Protein AF-A0A5K1HQ71-F1 (afdb_monomer)

Organism: NCBI:txid210225

Solvent-accessible surface area (backbone atoms only — not comparable to full-atom values): 35751 Å² total; per-residue (Å²): 122,100,58,91,79,86,56,68,66,62,54,52,51,50,52,44,49,50,52,47,52,33,50,52,52,46,34,60,76,53,72,75,50,62,59,74,78,68,32,59,34,42,26,52,49,37,64,47,60,80,56,49,57,61,41,48,53,57,49,48,40,74,82,41,70,84,64,47,74,68,56,47,50,54,48,38,59,70,25,31,46,48,18,38,58,47,40,71,75,74,46,62,52,63,91,51,18,33,58,41,9,48,51,20,29,56,66,70,37,73,84,44,53,74,39,28,33,35,42,36,46,70,50,92,87,78,52,66,50,54,50,77,46,67,34,84,65,66,66,51,86,79,45,95,71,74,55,70,67,58,63,62,71,68,58,82,88,77,54,74,68,58,50,50,52,52,49,50,52,46,60,73,37,58,100,62,66,60,44,74,43,93,66,69,65,90,82,48,60,67,71,36,74,41,67,41,28,24,39,94,82,71,49,75,43,66,43,71,39,67,74,74,78,91,73,98,69,92,74,92,78,68,82,72,74,73,67,81,73,70,90,80,74,81,87,87,74,81,86,64,57,78,91,72,45,55,74,66,58,47,52,53,52,49,26,61,72,65,73,47,92,65,67,63,66,34,71,70,59,68,29,57,55,61,72,55,41,48,76,72,46,84,90,62,88,68,84,87,86,69,52,76,45,66,23,85,42,38,42,46,71,82,41,81,34,34,45,48,31,27,51,83,64,81,62,50,60,57,37,35,31,51,38,24,58,69,35,67,92,50,48,35,46,54,49,51,48,63,51,38,42,34,11,29,24,36,34,44,67,42,40,73,71,58,55,47,54,50,61,75,40,41,69,61,49,40,54,57,52,29,66,79,36,49,77,42,39,75,71,73,29,26,58,76,47,76,49,79,43,83,69,58,75,99,80,61,83,88,42,41,31,33,35,42,36,36,33,27,31,43,56,44,29,54,37,62,71,62,31,26,55,47,13,45,51,53,44,52,57,45,41,74,71,71,44,50,67,65,64,50,38,56,47,64,74,27,75,67,15,30,28,36,20,32,40,74,42,54,27,81,74,49,47,51,98,90,43,54,11,59,61,49,46,53,36,34,42,51,56,49,49,49,17,60,77,31,55,76,44,8,53,56,51,38,50,42,19,42,60,33,29,40,12,32,25,56,33,42,45,41,64,43,65,49,32,50,56,18,36,60,52,59,22,33,75,84,70,60,62,35,44,54,56,50,68,51,78,47,77,55,97,94,40,52,23,41,35,42,35,28,56,42,36,51,72,49,42,72,45,59,78,54,36,77,70,22,62,38,21,49,50,34,37,50,58,44,67,59,54,54,35,51,53,46,38,26,51,36,44,36,38,14,43,35,23,32,51,38,51,39,55,36,50,57,73,72,42,65,60,75,67,52,49,65,57,52,43,50,54,45,38,57,74,70,62,55,54,79,92,46,46,68,59,52,51,52,52,28,61,74,64,77,47,74,129

pLDDT: mean 85.75, std 15.1, range [25.75, 98.75]

Structure (mmCIF, N/CA/C/O backbone):
data_AF-A0A5K1HQ71-F1
#
_entry.id   AF-A0A5K1HQ71-F1
#
loop_
_atom_site.group_PDB
_atom_site.id
_atom_site.type_symbol
_atom_site.label_atom_id
_atom_site.label_alt_id
_atom_site.label_comp_id
_atom_site.label_asym_id
_atom_site.label_entity_id
_atom_site.label_seq_id
_atom_site.pdbx_PDB_ins_code
_atom_site.Cartn_x
_atom_site.Cartn_y
_atom_site.Cartn_z
_atom_site.occupancy
_atom_site.B_iso_or_equiv
_atom_site.auth_seq_id
_atom_site.auth_comp_id
_atom_site.auth_asym_id
_atom_site.auth_atom_id
_atom_site.pdbx_PDB_model_num
ATOM 1 N N . SER A 1 1 ? -4.813 -19.867 -44.854 1.00 43.06 1 SER A N 1
ATOM 2 C CA . SER A 1 1 ? -4.884 -18.398 -44.948 1.00 43.06 1 SER A CA 1
ATOM 3 C C . SER A 1 1 ? -4.269 -17.827 -43.685 1.00 43.06 1 SER A C 1
ATOM 5 O O . SER A 1 1 ? -4.671 -18.267 -42.617 1.00 43.06 1 SER A O 1
ATOM 7 N N . GLU A 1 2 ? -3.313 -16.898 -43.782 1.00 31.23 2 GLU A N 1
ATOM 8 C CA . GLU A 1 2 ? -2.805 -16.127 -42.626 1.00 31.23 2 GLU A CA 1
ATOM 9 C C . GLU A 1 2 ? -3.819 -15.077 -42.130 1.00 31.23 2 GLU A C 1
ATOM 11 O O . GLU A 1 2 ? -3.642 -14.471 -41.077 1.00 31.23 2 GLU A O 1
ATOM 16 N N . TYR A 1 3 ? -4.919 -14.896 -42.867 1.00 43.00 3 TYR A N 1
ATOM 17 C CA . TYR A 1 3 ? -6.040 -14.045 -42.492 1.00 43.00 3 TYR A CA 1
ATOM 18 C C . TYR A 1 3 ? -7.209 -14.887 -41.968 1.00 43.00 3 TYR A C 1
ATOM 20 O O . TYR A 1 3 ? -7.505 -15.936 -42.560 1.00 43.00 3 TYR A O 1
ATOM 28 N N . PRO A 1 4 ? -7.895 -14.442 -40.899 1.00 53.19 4 PRO A N 1
ATOM 29 C CA . PRO A 1 4 ? -9.056 -15.141 -40.366 1.00 53.19 4 PRO A CA 1
ATOM 30 C C . PRO A 1 4 ? -10.132 -15.269 -41.448 1.00 53.19 4 PRO A C 1
ATOM 32 O O . PRO A 1 4 ? -10.553 -14.282 -42.049 1.00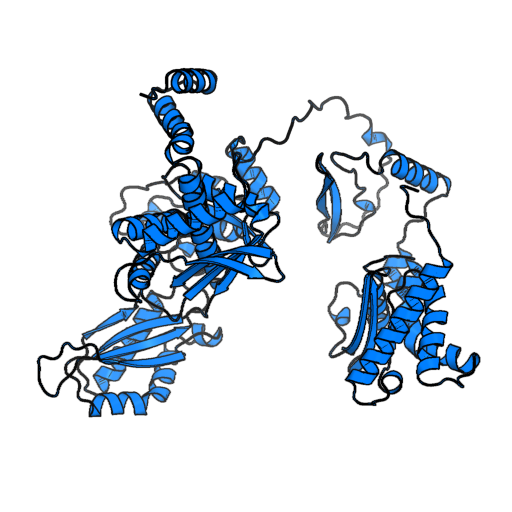 53.19 4 PRO A O 1
ATOM 35 N N . VAL A 1 5 ? -10.569 -16.502 -41.703 1.00 58.28 5 VAL A N 1
ATOM 36 C CA . VAL A 1 5 ? -11.670 -16.791 -42.627 1.00 58.28 5 VAL A CA 1
ATOM 37 C C . VAL A 1 5 ? -12.978 -16.649 -41.853 1.00 58.28 5 VAL A C 1
ATOM 39 O O . VAL A 1 5 ? -13.151 -17.267 -40.804 1.00 58.28 5 VAL A O 1
ATOM 42 N N . VAL A 1 6 ? -13.892 -15.812 -42.345 1.00 65.19 6 VAL A N 1
ATOM 43 C CA . VAL A 1 6 ? -15.193 -15.584 -41.705 1.00 65.19 6 VAL A CA 1
ATOM 44 C C . VAL A 1 6 ? -16.189 -16.623 -42.205 1.00 65.19 6 VAL A C 1
ATOM 46 O O . VAL A 1 6 ? -16.704 -16.511 -43.314 1.00 65.19 6 VAL A O 1
ATOM 49 N N . ASP A 1 7 ? -16.505 -17.601 -41.360 1.00 79.56 7 ASP A N 1
ATOM 50 C CA . ASP A 1 7 ? -17.689 -18.443 -41.532 1.00 79.56 7 ASP A CA 1
ATOM 51 C C . ASP A 1 7 ? -18.832 -17.884 -40.676 1.00 79.56 7 ASP A C 1
ATOM 53 O O . ASP A 1 7 ? -18.955 -18.151 -39.473 1.00 79.56 7 ASP A O 1
ATOM 57 N N . GLY A 1 8 ? -19.664 -17.053 -41.306 1.00 79.69 8 GLY A N 1
ATOM 58 C CA . GLY A 1 8 ? -20.782 -16.397 -40.635 1.00 79.69 8 GLY A CA 1
ATOM 59 C C . GLY A 1 8 ? -21.833 -17.379 -40.114 1.00 79.69 8 GLY A C 1
ATOM 60 O O . GLY A 1 8 ? -22.421 -17.124 -39.063 1.00 79.69 8 GLY A O 1
ATOM 61 N N . LYS A 1 9 ? -22.060 -18.507 -40.802 1.00 83.69 9 LYS A N 1
ATOM 62 C CA . LYS A 1 9 ? -23.067 -19.495 -40.390 1.00 83.69 9 LYS A CA 1
ATOM 63 C C . LYS A 1 9 ? -22.599 -20.245 -39.151 1.00 83.69 9 LYS A C 1
ATOM 65 O O . LYS A 1 9 ? -23.302 -20.225 -38.143 1.00 83.69 9 LYS A O 1
ATOM 70 N N . ASN A 1 10 ? -21.383 -20.785 -39.193 1.00 84.56 10 ASN A N 1
ATOM 71 C CA . ASN A 1 10 ? -20.774 -21.447 -38.042 1.00 84.56 10 ASN A CA 1
ATOM 72 C C . ASN A 1 10 ? -20.713 -20.513 -36.818 1.00 84.56 10 ASN A C 1
ATOM 74 O O . ASN A 1 10 ? -21.051 -20.907 -35.705 1.00 84.56 10 ASN A O 1
ATOM 78 N N . SER A 1 11 ? -20.380 -19.234 -37.023 1.00 83.81 11 SER A N 1
ATOM 79 C CA . SER A 1 11 ? -20.340 -18.247 -35.933 1.00 83.81 11 SER A CA 1
ATOM 80 C C . SER A 1 11 ? -21.703 -18.031 -35.261 1.00 83.81 11 SER A C 1
ATOM 82 O O . SER A 1 11 ? -21.771 -17.894 -34.037 1.00 83.81 11 SER A O 1
ATOM 84 N N . MET A 1 12 ? -22.791 -18.004 -36.040 1.00 85.56 12 MET A N 1
ATOM 85 C CA . MET A 1 12 ? -24.152 -17.888 -35.499 1.00 85.56 12 MET A CA 1
ATOM 86 C C . MET A 1 12 ? -24.569 -19.149 -34.738 1.00 85.56 12 MET A C 1
ATOM 88 O O . MET A 1 12 ? -25.163 -19.046 -33.662 1.00 85.56 12 MET A O 1
ATOM 92 N N . ASP A 1 13 ? -24.240 -20.326 -35.268 1.00 88.56 13 ASP A N 1
ATOM 93 C CA . ASP A 1 13 ? -24.579 -21.605 -34.642 1.00 88.56 13 ASP A CA 1
ATOM 94 C C . ASP A 1 13 ? -23.846 -21.772 -33.299 1.00 88.56 13 ASP A C 1
ATOM 96 O O . ASP A 1 13 ? -24.468 -22.127 -32.294 1.00 88.56 13 ASP A O 1
ATOM 100 N N . LEU A 1 14 ? -22.558 -21.412 -33.234 1.00 89.69 14 LEU A N 1
ATOM 101 C CA . LEU A 1 14 ? -21.773 -21.408 -31.993 1.00 89.69 14 LEU A CA 1
ATOM 102 C C . LEU A 1 14 ? -22.361 -20.476 -30.930 1.00 89.69 14 LEU A C 1
ATOM 104 O O . LEU A 1 14 ? -22.483 -20.876 -29.773 1.00 89.69 14 LEU A O 1
ATOM 108 N N . TYR A 1 15 ? -22.772 -19.264 -31.313 1.00 92.19 15 TYR A N 1
ATOM 109 C CA . TYR A 1 15 ? -23.420 -18.325 -30.395 1.00 92.19 15 TYR A CA 1
ATOM 110 C C . TYR A 1 15 ? -24.695 -18.924 -29.785 1.00 92.19 15 TYR A C 1
ATOM 112 O O . TYR A 1 15 ? -24.886 -18.895 -28.566 1.00 92.19 15 TYR A O 1
ATOM 120 N N . ILE A 1 16 ? -25.571 -19.480 -30.628 1.00 92.38 16 ILE A N 1
ATOM 121 C CA . ILE A 1 16 ? -26.854 -20.044 -30.190 1.00 92.38 16 ILE A CA 1
ATOM 122 C C . ILE A 1 16 ? -26.625 -21.264 -29.294 1.00 92.38 16 ILE A C 1
ATOM 124 O O . ILE A 1 16 ? -27.300 -21.408 -28.273 1.00 92.38 16 ILE A O 1
ATOM 128 N N . ASN A 1 17 ? -25.673 -22.127 -29.645 1.00 91.75 17 ASN A N 1
ATOM 129 C CA . ASN A 1 17 ? -25.348 -23.312 -28.857 1.00 91.75 17 ASN A CA 1
ATOM 130 C C . ASN A 1 17 ? -24.748 -22.939 -27.501 1.00 91.75 17 ASN A C 1
ATOM 132 O O . ASN A 1 17 ? -25.225 -23.424 -26.478 1.00 91.75 17 ASN A O 1
ATOM 136 N N . ALA A 1 18 ? -23.785 -22.016 -27.466 1.00 93.44 18 ALA A N 1
ATOM 137 C CA . ALA A 1 18 ? -23.196 -21.539 -26.217 1.00 93.44 18 ALA A CA 1
ATOM 138 C C . ALA A 1 18 ? -24.256 -20.936 -25.283 1.00 93.44 18 ALA A C 1
ATOM 140 O O . ALA A 1 18 ? -24.290 -21.240 -24.093 1.00 93.44 18 ALA A O 1
ATOM 141 N N . MET A 1 19 ? -25.177 -20.144 -25.834 1.00 94.56 19 MET A N 1
ATOM 142 C CA . MET A 1 19 ? -26.305 -19.593 -25.087 1.00 94.56 19 MET A CA 1
ATOM 143 C C . MET A 1 19 ? -27.182 -20.692 -24.469 1.00 94.56 19 MET A C 1
ATOM 145 O O . MET A 1 19 ? -27.480 -20.626 -23.273 1.00 94.56 19 MET A O 1
ATOM 149 N N . LYS A 1 20 ? -27.554 -21.719 -25.246 1.00 93.50 20 LYS A N 1
ATOM 150 C CA . LYS A 1 20 ? -28.362 -22.848 -24.753 1.00 93.50 20 LYS A CA 1
ATOM 151 C C . LYS A 1 20 ? -27.658 -23.599 -23.629 1.00 93.50 20 LYS A C 1
ATOM 153 O O . LYS A 1 20 ? -28.294 -23.902 -22.623 1.00 93.50 20 LYS A O 1
ATOM 158 N N . GLU A 1 21 ? -26.369 -23.886 -23.780 1.00 93.81 21 GLU A N 1
ATOM 159 C CA . GLU A 1 21 ? -25.605 -24.616 -22.764 1.00 93.81 21 GLU A CA 1
ATOM 160 C C . GLU A 1 21 ? -25.446 -23.798 -21.477 1.00 93.81 21 GLU A C 1
ATOM 162 O O . GLU A 1 21 ? -25.671 -24.322 -20.385 1.00 93.81 21 GLU A O 1
ATOM 167 N N . CYS A 1 22 ? -25.185 -22.489 -21.577 1.00 94.88 22 CYS A N 1
ATOM 168 C CA . CYS A 1 22 ? -25.186 -21.614 -20.405 1.00 94.88 22 CYS A CA 1
ATOM 169 C C . CYS A 1 22 ? -26.554 -21.585 -19.706 1.00 94.88 22 CYS A C 1
ATOM 171 O O . CYS A 1 22 ? -26.614 -21.614 -18.476 1.00 94.88 22 CYS A O 1
ATOM 173 N N . TYR A 1 23 ? -27.646 -21.553 -20.474 1.00 94.19 23 TYR A N 1
ATOM 174 C CA . TYR A 1 23 ? -29.003 -21.562 -19.931 1.00 94.19 23 TYR A CA 1
ATOM 175 C C . TYR A 1 23 ? -29.327 -22.871 -19.196 1.00 94.19 23 TYR A C 1
ATOM 177 O O . TYR A 1 23 ? -29.804 -22.846 -18.059 1.00 94.19 23 TYR A O 1
ATOM 185 N N . LYS A 1 24 ? -28.998 -24.022 -19.798 1.00 91.94 24 LYS A N 1
ATOM 186 C CA . LYS A 1 24 ? -29.157 -25.345 -19.170 1.00 91.94 24 LYS A CA 1
ATOM 187 C C . LYS A 1 24 ? -28.346 -25.461 -17.880 1.00 91.94 24 LYS A C 1
ATOM 189 O O . LYS A 1 24 ? -28.880 -25.910 -16.868 1.00 91.94 24 LYS A O 1
ATOM 194 N N . LEU A 1 25 ? -27.089 -25.012 -17.893 1.00 93.31 25 LEU A N 1
ATOM 195 C CA . LEU A 1 25 ? -26.224 -25.018 -16.713 1.00 93.31 25 LEU A CA 1
ATOM 196 C C . LEU A 1 25 ? -26.788 -24.136 -15.591 1.00 93.31 25 LEU A C 1
ATOM 198 O O . LEU A 1 25 ? -26.775 -24.529 -14.424 1.00 93.31 25 LEU A O 1
ATOM 202 N N . LEU A 1 26 ? -27.309 -22.953 -15.923 1.00 93.38 26 LEU A N 1
ATOM 203 C CA . LEU A 1 26 ? -27.953 -22.078 -14.945 1.00 93.38 26 LEU A CA 1
ATOM 204 C C . LEU A 1 26 ? -29.201 -22.737 -14.339 1.00 93.38 26 LEU A C 1
ATOM 206 O O . LEU A 1 26 ? -29.379 -22.707 -13.122 1.00 93.38 26 LEU A O 1
ATOM 210 N N . LYS A 1 27 ? -30.028 -23.389 -15.163 1.00 89.94 27 LYS A N 1
ATOM 211 C CA . LYS A 1 27 ? -31.209 -24.141 -14.713 1.00 89.94 27 LYS A CA 1
ATOM 212 C C . LYS A 1 27 ? -30.837 -25.302 -13.786 1.00 89.94 27 LYS A C 1
ATOM 214 O O . LYS A 1 27 ? -31.485 -25.487 -12.756 1.00 89.94 27 LYS A O 1
ATOM 219 N N . GLN A 1 28 ? -29.770 -26.037 -14.107 1.00 90.38 28 GLN A N 1
ATOM 220 C CA . GLN A 1 28 ? -29.228 -27.091 -13.245 1.00 90.38 28 GLN A CA 1
ATOM 221 C C . GLN A 1 28 ? -28.814 -26.525 -11.879 1.00 90.38 28 GLN A C 1
ATOM 223 O O . GLN A 1 28 ? -29.218 -27.054 -10.845 1.00 90.38 28 GLN A O 1
ATOM 228 N N . LYS A 1 29 ? -28.071 -25.411 -11.866 1.00 91.19 29 LYS A N 1
ATOM 229 C CA . LYS A 1 29 ? -27.655 -24.725 -10.629 1.00 91.19 29 LYS A CA 1
ATOM 230 C C . LYS A 1 29 ? -28.834 -24.198 -9.806 1.00 91.19 29 LYS A C 1
ATOM 232 O O . LYS A 1 29 ? -28.724 -24.086 -8.592 1.00 91.19 29 LYS A O 1
ATOM 237 N N . ALA A 1 30 ? -29.955 -23.889 -10.451 1.00 86.69 30 ALA A N 1
ATOM 238 C CA . ALA A 1 30 ? -31.157 -23.376 -9.803 1.00 86.69 30 ALA A CA 1
ATOM 239 C C . ALA A 1 30 ? -32.073 -24.459 -9.200 1.00 86.69 30 ALA A C 1
ATOM 241 O O . ALA A 1 30 ? -33.145 -24.123 -8.690 1.00 86.69 30 ALA A O 1
ATOM 242 N N . GLY A 1 31 ? -31.689 -25.741 -9.261 1.00 83.00 31 GLY A N 1
ATOM 243 C CA . GLY A 1 31 ? -32.418 -26.830 -8.602 1.00 83.00 31 GLY A CA 1
ATOM 244 C C . GLY A 1 31 ? -33.824 -27.074 -9.160 1.00 83.00 31 GLY A C 1
ATOM 245 O O . GLY A 1 31 ? -34.735 -27.384 -8.401 1.00 83.00 31 GLY A O 1
ATOM 246 N N . GLY A 1 32 ? -34.028 -26.886 -10.469 1.00 66.12 32 GLY A N 1
ATOM 247 C CA . GLY A 1 32 ? -35.311 -27.160 -11.135 1.00 66.12 32 GLY A CA 1
ATOM 248 C C . GLY A 1 32 ? -36.308 -25.996 -11.155 1.00 66.12 32 GLY A C 1
ATOM 249 O O . GLY A 1 32 ? -37.386 -26.136 -11.729 1.00 66.12 32 GLY A O 1
ATOM 250 N N . LYS A 1 33 ? -35.957 -24.828 -10.598 1.00 77.12 33 LYS A N 1
ATOM 251 C CA . LYS A 1 33 ? -36.763 -23.606 -10.751 1.00 77.12 33 LYS A CA 1
ATOM 252 C C . LYS A 1 33 ? -36.860 -23.207 -12.225 1.00 77.12 33 LYS A C 1
ATOM 254 O O . LYS A 1 33 ? -35.867 -23.242 -12.954 1.00 77.12 33 LYS A O 1
ATOM 259 N N . ASN A 1 34 ? -38.048 -22.777 -12.652 1.00 80.50 34 ASN A N 1
ATOM 260 C CA . ASN A 1 34 ? -38.255 -22.246 -13.994 1.00 80.50 34 ASN A CA 1
ATOM 261 C C . ASN A 1 34 ? -37.618 -20.850 -14.100 1.00 80.50 34 ASN A C 1
ATOM 263 O O . ASN A 1 34 ? -38.220 -19.837 -13.741 1.00 80.50 34 ASN A O 1
ATOM 267 N N . ILE A 1 35 ? -36.360 -20.812 -14.550 1.00 87.44 35 ILE A N 1
ATOM 268 C CA . ILE A 1 35 ? -35.587 -19.573 -14.706 1.00 87.44 35 ILE A CA 1
ATOM 269 C C . ILE A 1 35 ? -36.247 -18.647 -15.732 1.00 87.44 35 ILE A C 1
ATOM 271 O O . ILE A 1 35 ? -36.222 -17.432 -15.553 1.00 87.44 35 ILE A O 1
ATOM 275 N N . PHE A 1 36 ? -36.841 -19.185 -16.803 1.00 89.38 36 PHE A N 1
ATOM 276 C CA . PHE A 1 36 ? -37.515 -18.363 -17.811 1.00 89.38 36 PHE A CA 1
ATOM 277 C C . PHE A 1 36 ? -38.721 -17.613 -17.232 1.00 89.38 36 PHE A C 1
ATOM 279 O O . PHE A 1 36 ? -38.914 -16.432 -17.524 1.00 89.38 36 PHE A O 1
ATOM 286 N N . GLU A 1 37 ? -39.520 -18.277 -16.396 1.00 87.75 37 GLU A N 1
ATOM 287 C CA . GLU A 1 37 ? -40.701 -17.680 -15.759 1.00 87.75 37 GLU A CA 1
ATOM 288 C C . GLU A 1 37 ? -40.343 -16.677 -14.668 1.00 87.75 37 GLU A C 1
ATOM 290 O O . GLU A 1 37 ? -40.987 -15.634 -14.576 1.00 87.75 37 GLU A O 1
ATOM 295 N N . SER A 1 38 ? -39.288 -16.941 -13.892 1.00 88.62 38 SER A N 1
ATOM 296 C CA . SER A 1 38 ? -38.816 -16.021 -12.849 1.00 88.62 38 SER A CA 1
ATOM 297 C C . SER A 1 38 ? -38.046 -14.809 -13.383 1.00 88.62 38 SER A C 1
ATOM 299 O O . SER A 1 38 ? -37.695 -13.925 -12.604 1.00 88.62 38 SER A O 1
ATOM 301 N N . THR A 1 39 ? -37.765 -14.765 -14.688 1.00 93.81 39 THR A N 1
ATOM 302 C CA . THR A 1 39 ? -37.026 -13.688 -15.354 1.00 93.81 39 THR A CA 1
ATOM 303 C C . THR A 1 39 ? -38.000 -12.713 -15.996 1.00 93.81 39 THR A C 1
ATOM 305 O O . THR A 1 39 ? -38.773 -13.103 -16.867 1.00 93.81 39 THR A O 1
ATOM 308 N N . ASP A 1 40 ? -37.932 -11.431 -15.651 1.00 96.00 40 ASP A N 1
ATOM 309 C CA . ASP A 1 40 ? -38.739 -10.379 -16.272 1.00 96.00 40 ASP A CA 1
ATOM 310 C C . ASP A 1 40 ? -38.174 -9.981 -17.642 1.00 96.00 40 ASP A C 1
ATOM 312 O O . ASP A 1 40 ? -38.922 -9.974 -18.624 1.00 96.00 40 ASP A O 1
ATOM 316 N N . TYR A 1 41 ? -36.857 -9.749 -17.717 1.00 97.44 41 TYR A N 1
ATOM 317 C CA . TYR A 1 41 ? -36.162 -9.227 -18.901 1.00 97.44 41 TYR A CA 1
ATOM 318 C C . TYR A 1 41 ? -34.887 -10.004 -19.247 1.00 97.44 41 TYR A C 1
ATOM 320 O O . TYR A 1 41 ? -34.260 -10.613 -18.381 1.00 97.44 41 TYR A O 1
ATOM 328 N N . LEU A 1 42 ? -34.473 -9.967 -20.515 1.00 96.94 42 LEU A N 1
ATOM 329 C CA . LEU A 1 42 ? -33.244 -10.601 -20.991 1.00 96.94 42 LEU A CA 1
ATOM 330 C C . LEU A 1 42 ? -32.365 -9.597 -21.747 1.00 96.94 42 LEU A C 1
ATOM 332 O O . LEU A 1 42 ? -32.812 -8.947 -22.698 1.00 96.94 42 LEU A O 1
ATOM 336 N N . CYS A 1 43 ? -31.089 -9.535 -21.373 1.00 96.62 43 CYS A N 1
ATOM 337 C CA . CYS A 1 43 ? -30.053 -8.815 -22.105 1.00 96.62 43 CYS A CA 1
ATOM 338 C C . CYS A 1 43 ? -29.072 -9.817 -22.711 1.00 96.62 43 CYS A C 1
ATOM 340 O O . CYS A 1 43 ? -28.411 -10.582 -22.002 1.00 96.62 43 CYS A O 1
ATOM 342 N N . PHE A 1 44 ? -28.947 -9.775 -24.033 1.00 94.81 44 PHE A N 1
ATOM 343 C CA . PHE A 1 44 ? -28.019 -10.609 -24.780 1.00 94.81 44 PHE A CA 1
ATOM 344 C C . PHE A 1 44 ? -26.801 -9.795 -25.212 1.00 94.81 44 PHE A C 1
ATOM 346 O O . PHE A 1 44 ? -26.923 -8.647 -25.641 1.00 94.81 44 PHE A O 1
ATOM 353 N N . HIS A 1 45 ? -25.622 -10.413 -25.195 1.00 93.06 45 HIS A N 1
ATOM 354 C CA . HIS A 1 45 ? -24.500 -9.939 -25.996 1.00 93.06 45 HIS A CA 1
ATOM 355 C C . HIS A 1 45 ? -24.953 -9.845 -27.458 1.00 93.06 45 HIS A C 1
ATOM 357 O O . HIS A 1 45 ? -25.371 -10.850 -28.032 1.00 93.06 45 HIS A O 1
ATOM 363 N N . THR A 1 46 ? -24.893 -8.653 -28.050 1.00 90.06 46 THR A N 1
ATOM 364 C CA . THR A 1 46 ? -25.560 -8.339 -29.321 1.00 90.06 46 THR A CA 1
ATOM 365 C C . THR A 1 46 ? -24.555 -7.876 -30.375 1.00 90.06 46 THR A C 1
ATOM 367 O O . THR A 1 46 ? -24.313 -6.675 -30.497 1.00 90.06 46 THR A O 1
ATOM 370 N N . PRO A 1 47 ? -23.989 -8.803 -31.177 1.00 79.44 47 PRO A N 1
ATOM 371 C CA . PRO A 1 47 ? -23.152 -8.454 -32.324 1.00 79.44 47 PRO A CA 1
ATOM 372 C C . PRO A 1 47 ? -23.956 -7.685 -33.376 1.00 79.44 47 PRO A C 1
ATOM 374 O O . PRO A 1 47 ? -23.506 -6.693 -33.928 1.00 79.44 47 PRO A O 1
ATOM 377 N N . PHE A 1 48 ? -25.192 -8.113 -33.629 1.00 81.81 48 PHE A N 1
ATOM 378 C CA . PHE A 1 48 ? -26.181 -7.351 -34.381 1.00 81.81 48 PHE A CA 1
ATOM 379 C C . PHE A 1 48 ? -27.581 -7.771 -33.936 1.00 81.81 48 PHE A C 1
ATOM 381 O O . PHE A 1 48 ? -27.861 -8.953 -33.731 1.00 81.81 48 PHE A O 1
ATOM 388 N N . TYR A 1 49 ? -28.476 -6.796 -33.782 1.00 80.19 49 TYR A N 1
ATOM 389 C CA . TYR A 1 49 ? -29.749 -7.002 -33.084 1.00 80.19 49 TYR A CA 1
ATOM 390 C C . TYR A 1 49 ? -30.665 -8.040 -33.752 1.00 80.19 49 TYR A C 1
ATOM 392 O O . TYR A 1 49 ? -31.410 -8.729 -33.063 1.00 80.19 49 TYR A O 1
ATOM 400 N N . LYS A 1 50 ? -30.590 -8.206 -35.083 1.00 83.44 50 LYS A N 1
ATOM 401 C CA . LYS A 1 50 ? -31.444 -9.158 -35.818 1.00 83.44 50 LYS A CA 1
ATOM 402 C C . LYS A 1 50 ? -31.184 -10.623 -35.443 1.00 83.44 50 LYS A C 1
ATOM 404 O O . LYS A 1 50 ? -32.094 -11.437 -35.552 1.00 83.44 50 LYS A O 1
ATOM 409 N N . MET A 1 51 ? -29.978 -10.973 -34.990 1.00 87.12 51 MET A N 1
ATOM 410 C CA . MET A 1 51 ? -29.668 -12.345 -34.562 1.00 87.12 51 MET A CA 1
ATOM 411 C C . MET A 1 51 ? -30.347 -12.710 -33.239 1.00 87.12 51 MET A C 1
ATOM 413 O O . MET A 1 51 ? -30.653 -13.878 -33.009 1.00 87.12 51 MET A O 1
ATOM 417 N N . ILE A 1 52 ? -30.601 -11.719 -32.379 1.00 92.31 52 ILE A N 1
ATOM 418 C CA . ILE A 1 52 ? -31.099 -11.952 -31.021 1.00 92.31 52 ILE A CA 1
ATOM 419 C C . ILE A 1 52 ? -32.485 -12.588 -31.030 1.00 92.31 52 ILE A C 1
ATOM 421 O O . ILE A 1 52 ? -32.760 -13.411 -30.166 1.00 92.31 52 ILE A O 1
ATOM 425 N N . GLN A 1 53 ? -33.311 -12.313 -32.044 1.00 89.69 53 GLN A N 1
ATOM 426 C CA . GLN A 1 53 ? -34.582 -13.018 -32.223 1.00 89.69 53 GLN A CA 1
ATOM 427 C C . GLN A 1 53 ? -34.367 -14.536 -32.319 1.00 89.69 53 GLN A C 1
ATOM 429 O O . GLN A 1 53 ? -34.953 -15.286 -31.551 1.00 89.69 53 GLN A O 1
ATOM 434 N N . LYS A 1 54 ? -33.448 -14.997 -33.180 1.00 89.31 54 LYS A N 1
ATOM 435 C CA . LYS A 1 54 ? -33.161 -16.434 -33.347 1.00 89.31 54 LYS A CA 1
ATOM 436 C C . LYS A 1 54 ? -32.592 -17.072 -32.079 1.00 89.31 54 LYS A C 1
ATOM 438 O O . LYS A 1 54 ? -32.897 -18.228 -31.778 1.00 89.31 54 LYS A O 1
ATOM 443 N N . ALA A 1 55 ? -31.754 -16.335 -31.350 1.00 92.44 55 ALA A N 1
ATOM 444 C CA . ALA A 1 55 ? -31.217 -16.785 -30.071 1.00 92.44 55 ALA A CA 1
ATOM 445 C C . ALA A 1 55 ? -32.321 -16.893 -29.011 1.00 92.44 55 ALA A C 1
ATOM 447 O O . ALA A 1 55 ? -32.407 -17.902 -28.318 1.00 92.44 55 ALA A O 1
ATOM 448 N N . PHE A 1 56 ? -33.207 -15.904 -28.934 1.00 94.31 56 PHE A N 1
ATOM 449 C CA . PHE A 1 56 ? -34.345 -15.924 -28.027 1.00 94.31 56 PHE A CA 1
ATOM 450 C C . PHE A 1 56 ? -35.317 -17.059 -28.354 1.00 94.31 56 PHE A C 1
ATOM 452 O O . PHE A 1 56 ? -35.632 -17.845 -27.468 1.00 94.31 56 PHE A O 1
ATOM 459 N N . ASP A 1 57 ? -35.708 -17.224 -29.618 1.00 91.00 57 ASP A N 1
ATOM 460 C CA . ASP A 1 57 ? -36.580 -18.323 -30.057 1.00 91.00 57 ASP A CA 1
ATOM 461 C C . ASP A 1 57 ? -35.973 -19.686 -29.691 1.00 91.00 57 ASP A C 1
ATOM 463 O O . ASP A 1 57 ? -36.662 -20.610 -29.257 1.00 91.00 57 ASP A O 1
ATOM 467 N N . SER A 1 58 ? -34.650 -19.801 -29.829 1.00 91.44 58 SER A N 1
ATOM 468 C CA . SER A 1 58 ? -33.888 -20.985 -29.443 1.00 91.44 58 SER A CA 1
ATOM 469 C C . SER A 1 58 ? -33.850 -21.223 -27.933 1.00 91.44 58 SER A C 1
ATOM 471 O O . SER A 1 58 ? -33.875 -22.383 -27.531 1.00 91.44 58 SER A O 1
ATOM 473 N N . LEU A 1 59 ? -33.779 -20.166 -27.116 1.00 92.94 59 LEU A N 1
ATOM 474 C CA . LEU A 1 59 ? -33.826 -20.230 -25.651 1.00 92.94 59 LEU A CA 1
ATOM 475 C C . LEU A 1 59 ? -35.222 -20.642 -25.184 1.00 92.94 59 LEU A C 1
ATOM 477 O O . LEU A 1 59 ? -35.353 -21.568 -24.391 1.00 92.94 59 LEU A O 1
ATOM 481 N N . VAL A 1 60 ? -36.268 -20.002 -25.715 1.00 91.12 60 VAL A N 1
ATOM 482 C CA . VAL A 1 60 ? -37.669 -20.281 -25.364 1.00 91.12 60 VAL A CA 1
ATOM 483 C C . VAL A 1 60 ? -38.006 -21.747 -25.607 1.00 91.12 60 VAL A C 1
ATOM 485 O O . VAL A 1 60 ? -38.616 -22.381 -24.752 1.00 91.12 60 VAL A O 1
ATOM 488 N N . LYS A 1 61 ? -37.541 -22.323 -26.720 1.00 88.94 61 LYS A N 1
ATOM 489 C CA . LYS A 1 61 ? -37.754 -23.742 -27.038 1.00 88.94 61 LYS A CA 1
ATOM 490 C C . LYS A 1 61 ? -37.094 -24.717 -26.057 1.00 88.94 61 LYS A C 1
ATOM 492 O O . LYS A 1 61 ? -37.505 -25.872 -26.032 1.00 88.94 61 LYS A O 1
ATOM 497 N N . VAL A 1 62 ? -36.109 -24.287 -25.259 1.00 87.81 62 VAL A N 1
ATOM 498 C CA . VAL A 1 62 ? -35.509 -25.135 -24.210 1.00 87.81 62 VAL A CA 1
ATOM 499 C C . VAL A 1 62 ? -36.515 -25.425 -23.093 1.00 87.81 62 VAL A C 1
ATOM 501 O O . VAL A 1 62 ? -36.554 -26.547 -22.597 1.00 87.81 62 VAL A O 1
ATOM 504 N N . ASP A 1 63 ? -37.346 -24.445 -22.727 1.00 85.00 63 ASP A N 1
ATOM 505 C CA . ASP A 1 63 ? -38.331 -24.576 -21.643 1.00 85.00 63 ASP A CA 1
ATOM 506 C C . ASP A 1 63 ? -39.768 -24.776 -22.146 1.00 85.00 63 ASP A C 1
ATOM 508 O O . ASP A 1 63 ? -40.580 -25.405 -21.471 1.00 85.00 63 ASP A O 1
ATOM 512 N N . LYS A 1 64 ? -40.093 -24.254 -23.331 1.00 86.81 64 LYS A N 1
ATOM 513 C CA . LYS A 1 64 ? -41.427 -24.284 -23.942 1.00 86.81 64 LYS A CA 1
ATOM 514 C C . LYS A 1 64 ? -41.326 -24.725 -25.413 1.00 86.81 64 LYS A C 1
ATOM 516 O O . LYS A 1 64 ? -41.476 -23.893 -26.314 1.00 86.81 64 LYS A O 1
ATOM 521 N N . PRO A 1 65 ? -41.067 -26.020 -25.691 1.00 86.56 65 PRO A N 1
ATOM 522 C CA . PRO A 1 65 ? -40.811 -26.529 -27.045 1.00 86.56 65 PRO A CA 1
ATOM 523 C C . PRO A 1 65 ? -41.987 -26.331 -28.015 1.00 86.56 65 PRO A C 1
ATOM 525 O O . PRO A 1 65 ? -41.759 -26.172 -29.211 1.00 86.56 65 PRO A O 1
ATOM 528 N N . ASN A 1 66 ? -43.220 -26.267 -27.498 1.00 89.25 66 ASN A N 1
ATOM 529 C CA . ASN A 1 66 ? -44.446 -26.082 -28.284 1.00 89.25 66 ASN A CA 1
ATOM 530 C C . ASN A 1 66 ? -44.831 -24.607 -28.506 1.00 89.25 66 ASN A C 1
ATOM 532 O O . ASN A 1 66 ? -45.912 -24.343 -29.024 1.00 89.25 66 ASN A O 1
ATOM 536 N N . THR A 1 67 ? -43.985 -23.645 -28.110 1.00 88.50 67 THR A N 1
ATOM 537 C CA . THR A 1 67 ? -44.276 -22.214 -28.310 1.00 88.50 67 THR A CA 1
ATOM 538 C C . THR A 1 67 ? -44.404 -21.902 -29.798 1.00 88.50 67 THR A C 1
ATOM 540 O O . THR A 1 67 ? -43.483 -22.162 -30.581 1.00 88.50 67 THR A O 1
ATOM 543 N N . THR A 1 68 ? -45.529 -21.312 -30.189 1.00 89.75 68 THR A N 1
ATOM 544 C CA . THR A 1 68 ? -45.772 -20.876 -31.568 1.00 89.75 68 THR A CA 1
ATOM 545 C C . THR A 1 68 ? -44.902 -19.669 -31.936 1.00 89.75 68 THR A C 1
ATOM 547 O O . THR A 1 68 ? -44.413 -18.931 -31.079 1.00 89.75 68 THR A O 1
ATOM 550 N N . ALA A 1 69 ? -44.726 -19.412 -33.236 1.00 79.81 69 ALA A N 1
ATOM 551 C CA . ALA A 1 69 ? -43.975 -18.241 -33.699 1.00 79.81 69 ALA A CA 1
ATOM 552 C C . ALA A 1 69 ? -44.597 -16.910 -33.225 1.00 79.81 69 ALA A C 1
ATOM 554 O O . ALA A 1 69 ? -43.870 -15.975 -32.895 1.00 79.81 69 ALA A O 1
ATOM 555 N N . GLN A 1 70 ? -45.932 -16.834 -33.152 1.00 83.75 70 GLN A N 1
ATOM 556 C CA . GLN A 1 70 ? -46.646 -15.650 -32.663 1.00 83.75 70 GLN A CA 1
ATOM 557 C C . GLN A 1 70 ? -46.415 -15.419 -31.163 1.00 83.75 70 GLN A C 1
ATOM 559 O O . GLN A 1 70 ? -46.127 -14.295 -30.749 1.00 83.75 70 GLN A O 1
ATOM 564 N N . GLU A 1 71 ? -46.470 -16.474 -30.347 1.00 87.69 71 GLU A N 1
ATOM 565 C CA . GLU A 1 71 ? -46.188 -16.384 -28.909 1.00 87.69 71 GLU A CA 1
ATOM 566 C C . GLU A 1 71 ? -44.728 -16.006 -28.635 1.00 87.69 71 GLU A C 1
ATOM 568 O O . GLU A 1 71 ? -44.461 -15.144 -27.796 1.00 87.69 71 GLU A O 1
ATOM 573 N N . ALA A 1 72 ? -43.778 -16.595 -29.369 1.00 88.00 72 ALA A N 1
ATOM 574 C CA . ALA A 1 72 ? -42.360 -16.259 -29.254 1.00 88.00 72 ALA A CA 1
ATOM 575 C C . ALA A 1 72 ? -42.094 -14.787 -29.617 1.00 88.00 72 ALA A C 1
ATOM 577 O O . ALA A 1 72 ? -41.375 -14.098 -28.893 1.00 88.00 72 ALA A O 1
ATOM 578 N N . ALA A 1 73 ? -42.730 -14.272 -30.674 1.00 85.50 73 ALA A N 1
ATOM 579 C CA . ALA A 1 73 ? -42.641 -12.861 -31.049 1.00 85.50 73 ALA A CA 1
ATOM 580 C C . ALA A 1 73 ? -43.222 -11.934 -29.965 1.00 85.50 73 ALA A C 1
ATOM 582 O O . ALA A 1 73 ? -42.599 -10.932 -29.612 1.00 85.50 73 ALA A O 1
ATOM 583 N N . SER A 1 74 ? -44.373 -12.286 -29.381 1.00 91.38 74 SER A N 1
ATOM 584 C CA . SER A 1 74 ? -44.976 -11.528 -28.274 1.00 91.38 74 SER A CA 1
ATOM 585 C C . SER A 1 74 ? -44.067 -11.500 -27.036 1.00 91.38 74 SER A C 1
ATOM 587 O O . SER A 1 74 ? -43.803 -10.440 -26.461 1.00 91.38 74 SER A O 1
ATOM 589 N N . LEU A 1 75 ? -43.504 -12.653 -26.661 1.00 93.06 75 LEU A N 1
ATOM 590 C CA . LEU A 1 75 ? -42.553 -12.758 -25.555 1.00 93.06 75 LEU A CA 1
ATOM 591 C C . LEU A 1 75 ? -41.262 -11.979 -25.825 1.00 93.06 75 LEU A C 1
ATOM 593 O O . LEU A 1 75 ? -40.725 -11.370 -24.901 1.00 93.06 75 LEU A O 1
ATOM 597 N N . PHE A 1 76 ? -40.782 -11.963 -27.068 1.00 93.94 76 PHE A N 1
ATOM 598 C CA . PHE A 1 76 ? -39.605 -11.193 -27.457 1.00 93.94 76 PHE A CA 1
ATOM 599 C C . PHE A 1 76 ? -39.837 -9.692 -27.278 1.00 93.94 76 PHE A C 1
ATOM 601 O O . PHE A 1 76 ? -39.021 -9.018 -26.645 1.00 93.94 76 PHE A O 1
ATOM 608 N N . LEU A 1 77 ? -40.973 -9.181 -27.770 1.00 92.50 77 LEU A N 1
ATOM 609 C CA . LEU A 1 77 ? -41.365 -7.779 -27.602 1.00 92.50 77 LEU A CA 1
ATOM 610 C C . LEU A 1 77 ? -41.452 -7.383 -26.126 1.00 92.50 77 LEU A C 1
ATOM 612 O O . LEU A 1 77 ? -41.040 -6.291 -25.754 1.00 92.50 77 LEU A O 1
ATOM 616 N N . LYS A 1 78 ? -41.936 -8.286 -25.271 1.00 93.94 78 LYS A N 1
ATOM 617 C CA . LYS A 1 78 ? -42.077 -8.016 -23.838 1.00 93.94 78 LYS A CA 1
ATOM 618 C C . LYS A 1 78 ? -40.758 -8.105 -23.065 1.00 93.94 78 LYS A C 1
ATOM 620 O O . LYS A 1 78 ? -40.500 -7.271 -22.204 1.00 93.94 78 LYS A O 1
ATOM 625 N N . LYS A 1 79 ? -39.956 -9.144 -23.312 1.00 95.56 79 LYS A N 1
ATOM 626 C CA . LYS A 1 79 ? -38.820 -9.510 -22.447 1.00 95.56 79 LYS A CA 1
ATOM 627 C C . LYS A 1 79 ? -37.457 -9.074 -22.981 1.00 95.56 79 LYS A C 1
ATOM 629 O O . LYS A 1 79 ? -36.527 -8.945 -22.191 1.00 95.56 79 LYS A O 1
ATOM 634 N N . VAL A 1 80 ? -37.314 -8.888 -24.292 1.00 96.50 80 VAL A N 1
ATOM 635 C CA . VAL A 1 80 ? -36.012 -8.642 -24.940 1.00 96.50 80 VAL A CA 1
ATOM 636 C C . VAL A 1 80 ? -35.962 -7.286 -25.621 1.00 96.50 80 VAL A C 1
ATOM 638 O O . VAL A 1 80 ? -34.962 -6.592 -25.504 1.00 96.50 80 VAL A O 1
ATOM 641 N N . GLU A 1 81 ? -37.024 -6.884 -26.318 1.00 95.25 81 GLU A N 1
ATOM 642 C CA . GLU A 1 81 ? -37.042 -5.636 -27.091 1.00 95.25 81 GLU A CA 1
ATOM 643 C C . GLU A 1 81 ? -36.557 -4.406 -26.302 1.00 95.25 81 GLU A C 1
ATOM 645 O O . GLU A 1 81 ? -35.693 -3.707 -26.848 1.00 95.25 81 GLU A O 1
ATOM 650 N N . PRO A 1 82 ? -36.955 -4.194 -25.025 1.00 95.25 82 PRO A N 1
ATOM 651 C CA . PRO A 1 82 ? -36.504 -3.033 -24.258 1.00 95.25 82 PRO A CA 1
ATOM 652 C C . PRO A 1 82 ? -34.981 -2.966 -24.084 1.00 95.25 82 PRO A C 1
ATOM 654 O O . PRO A 1 82 ? -34.411 -1.878 -24.000 1.00 95.25 82 PRO A O 1
ATOM 657 N N . SER A 1 83 ? -34.296 -4.116 -24.076 1.00 95.19 83 SER A N 1
ATOM 658 C CA . SER A 1 83 ? -32.836 -4.179 -23.970 1.00 95.19 83 SER A CA 1
ATOM 659 C C . SER A 1 83 ? -32.127 -3.912 -25.301 1.00 95.19 83 SER A C 1
ATOM 661 O O . SER A 1 83 ? -30.920 -3.726 -25.323 1.00 95.19 83 SER A O 1
ATOM 663 N N . LEU A 1 84 ? -32.829 -3.820 -26.432 1.00 94.19 84 LEU A N 1
ATOM 664 C CA . LEU A 1 84 ? -32.201 -3.655 -27.750 1.00 94.19 84 LEU A CA 1
ATOM 665 C C . LEU A 1 84 ? -32.172 -2.209 -28.258 1.00 94.19 84 LEU A C 1
ATOM 667 O O . LEU A 1 84 ? -31.651 -1.963 -29.349 1.00 94.19 84 LEU A O 1
ATOM 671 N N . PHE A 1 85 ? -32.713 -1.253 -27.500 1.00 92.06 85 PHE A N 1
ATOM 672 C CA . PHE A 1 85 ? -32.884 0.135 -27.936 1.00 92.06 85 PHE A CA 1
ATOM 673 C C . PHE A 1 85 ? -31.592 0.788 -28.465 1.00 92.06 85 PHE A C 1
ATOM 675 O O . PHE A 1 85 ? -31.565 1.283 -29.595 1.00 92.06 85 PHE A O 1
ATOM 682 N N . VAL A 1 86 ? -30.505 0.747 -27.690 1.00 90.31 86 VAL A N 1
ATOM 683 C CA . VAL A 1 86 ? -29.201 1.317 -28.075 1.00 90.31 86 VAL A CA 1
ATOM 684 C C . VAL A 1 86 ? -28.564 0.499 -29.202 1.00 90.31 86 VAL A C 1
ATOM 686 O O . VAL A 1 86 ? -28.104 1.058 -30.201 1.00 90.31 86 VAL A O 1
ATOM 689 N N . SER A 1 87 ? -28.578 -0.832 -29.095 1.00 88.88 87 SER A N 1
ATOM 690 C CA . SER A 1 87 ? -27.937 -1.730 -30.067 1.00 88.88 87 SER A CA 1
ATOM 691 C C . SER A 1 87 ? -28.556 -1.653 -31.467 1.00 88.88 87 SER A C 1
ATOM 693 O O . SER A 1 87 ? -27.834 -1.772 -32.458 1.00 88.88 87 SER A O 1
ATOM 695 N N . LYS A 1 88 ? -29.866 -1.389 -31.580 1.00 89.75 88 LYS A N 1
ATOM 696 C CA . LYS A 1 88 ? -30.543 -1.134 -32.866 1.00 89.75 88 LYS A CA 1
ATOM 697 C C . LYS A 1 88 ? -30.034 0.129 -33.569 1.00 89.75 88 LYS A C 1
ATOM 699 O O . LYS A 1 88 ? -30.120 0.208 -34.791 1.00 89.75 88 LYS A O 1
ATOM 704 N N . ARG A 1 89 ? -29.527 1.111 -32.814 1.00 87.75 89 ARG A N 1
ATOM 705 C CA . ARG A 1 89 ? -29.157 2.446 -33.313 1.00 87.75 89 ARG A CA 1
ATOM 706 C C . ARG A 1 89 ? -27.649 2.663 -33.482 1.00 87.75 89 ARG A C 1
ATOM 708 O O . ARG A 1 89 ? -27.289 3.549 -34.254 1.00 87.75 89 ARG A O 1
ATOM 715 N N . ILE A 1 90 ? -26.795 1.905 -32.782 1.00 82.56 90 ILE A N 1
ATOM 716 C CA . ILE A 1 90 ? -25.319 1.998 -32.881 1.00 82.56 90 ILE A CA 1
ATOM 717 C C . ILE A 1 90 ? -24.725 0.942 -33.826 1.00 82.56 90 ILE A C 1
ATOM 719 O O . ILE A 1 90 ? -23.735 1.214 -34.499 1.00 82.56 90 ILE A O 1
ATOM 723 N N . GLY A 1 91 ? -25.317 -0.254 -33.897 1.00 76.31 91 GLY A N 1
ATOM 724 C CA . GLY A 1 91 ? -24.697 -1.403 -34.563 1.00 76.31 91 GLY A CA 1
ATOM 725 C C . GLY A 1 91 ? -23.779 -2.201 -33.625 1.00 76.31 91 GLY A C 1
ATOM 726 O O . GLY A 1 91 ? -23.983 -2.214 -32.411 1.00 76.31 91 GLY A O 1
ATOM 727 N N . ASN A 1 92 ? -22.798 -2.918 -34.185 1.00 75.94 92 ASN A N 1
ATOM 728 C CA . ASN A 1 92 ? -21.946 -3.837 -33.422 1.00 75.94 92 ASN A CA 1
ATOM 729 C C . ASN A 1 92 ? -20.897 -3.093 -32.579 1.00 75.94 92 ASN A C 1
ATOM 731 O O . ASN A 1 92 ? -20.023 -2.429 -33.132 1.00 75.94 92 ASN A O 1
ATOM 735 N N . ILE A 1 93 ? -20.931 -3.274 -31.256 1.00 77.25 93 ILE A N 1
ATOM 736 C CA . ILE A 1 93 ? -19.938 -2.719 -30.315 1.00 77.25 93 ILE A CA 1
ATOM 737 C C . ILE A 1 93 ? -19.134 -3.799 -29.569 1.00 77.25 93 ILE A C 1
ATOM 739 O O . ILE A 1 93 ? -18.508 -3.517 -28.545 1.00 77.25 93 ILE A O 1
ATOM 743 N N . TYR A 1 94 ? -19.146 -5.036 -30.077 1.00 78.81 94 TYR A N 1
ATOM 744 C CA . TYR A 1 94 ? -18.388 -6.180 -29.560 1.00 78.81 94 TYR A CA 1
ATOM 745 C C . TYR A 1 94 ? -18.516 -6.325 -28.031 1.00 78.81 94 TYR A C 1
ATOM 747 O O . TYR A 1 94 ? -19.620 -6.526 -27.517 1.00 78.81 94 TYR A O 1
ATOM 755 N N . THR A 1 95 ? -17.407 -6.193 -27.294 1.00 76.75 95 THR A N 1
ATOM 756 C CA . THR A 1 95 ? -17.304 -6.373 -25.837 1.00 76.75 95 THR A CA 1
ATOM 757 C C . THR A 1 95 ? -18.302 -5.523 -25.045 1.00 76.75 95 THR A C 1
ATOM 759 O O . THR A 1 95 ? -18.789 -5.965 -24.009 1.00 76.75 95 THR A O 1
ATOM 762 N N . GLY A 1 96 ? -18.664 -4.332 -25.535 1.00 86.25 96 GLY A N 1
ATOM 763 C CA . GLY A 1 96 ? -19.601 -3.435 -24.849 1.00 86.25 96 GLY A CA 1
ATOM 764 C C . GLY A 1 96 ? -21.085 -3.791 -25.016 1.00 86.25 96 GLY A C 1
ATOM 765 O O . GLY A 1 96 ? -21.933 -3.163 -24.384 1.00 86.25 96 GLY A O 1
ATOM 766 N N . SER A 1 97 ? -21.431 -4.768 -25.864 1.00 89.69 97 SER A N 1
ATOM 767 C CA . SER A 1 97 ? -22.814 -4.961 -26.331 1.00 89.69 97 SER A CA 1
ATOM 768 C C . SER A 1 97 ? -23.796 -5.381 -25.235 1.00 89.69 97 SER A C 1
ATOM 770 O O . SER A 1 97 ? -24.913 -4.870 -25.206 1.00 89.69 97 SER A O 1
ATOM 772 N N . LEU A 1 98 ? -23.381 -6.239 -24.296 1.00 93.00 98 LEU A N 1
ATOM 773 C CA . LEU A 1 98 ? -24.228 -6.645 -23.169 1.00 93.00 98 LEU A CA 1
ATOM 774 C C . LEU A 1 98 ? -24.557 -5.456 -22.252 1.00 93.00 98 LEU A C 1
ATOM 776 O O . LEU A 1 98 ? -25.703 -5.290 -21.839 1.00 93.00 98 LEU A O 1
ATOM 780 N N . TYR A 1 99 ? -23.570 -4.601 -21.974 1.00 91.62 99 TYR A N 1
ATOM 781 C CA . TYR A 1 99 ? -23.768 -3.414 -21.141 1.00 91.62 99 TYR A CA 1
ATOM 782 C C . TYR A 1 99 ? -24.639 -2.367 -21.833 1.00 91.62 99 TYR A C 1
ATOM 784 O O . TYR A 1 99 ? -25.499 -1.780 -21.184 1.00 91.62 99 TYR A O 1
ATOM 792 N N . ALA A 1 100 ? -24.505 -2.182 -23.149 1.00 91.06 100 ALA A N 1
ATOM 793 C CA . ALA A 1 100 ? -25.438 -1.342 -23.901 1.00 91.06 100 ALA A CA 1
ATOM 794 C C . ALA A 1 100 ? -26.873 -1.883 -23.852 1.00 91.06 100 ALA A C 1
ATOM 796 O O . ALA A 1 100 ? -27.820 -1.094 -23.797 1.00 91.06 100 ALA A O 1
ATOM 797 N N . CYS A 1 101 ? -27.044 -3.209 -23.817 1.00 93.81 101 CYS A N 1
ATOM 798 C CA . CYS A 1 101 ? -28.366 -3.800 -23.650 1.00 93.81 101 CYS A CA 1
ATOM 799 C C . CYS A 1 101 ? -28.936 -3.562 -22.246 1.00 93.81 101 CYS A C 1
ATOM 801 O O . CYS A 1 101 ? -30.111 -3.236 -22.094 1.00 93.81 101 CYS A O 1
ATOM 803 N N . LEU A 1 102 ? -28.093 -3.646 -21.216 1.00 93.19 102 LEU A N 1
ATOM 804 C CA . LEU A 1 102 ? -28.487 -3.319 -19.847 1.00 93.19 102 LEU A CA 1
ATOM 805 C C . LEU A 1 102 ? -28.857 -1.836 -19.693 1.00 93.19 102 LEU A C 1
ATOM 807 O O . LEU A 1 102 ? -29.887 -1.528 -19.105 1.00 93.19 102 LEU A O 1
ATOM 811 N N . ILE A 1 103 ? -28.071 -0.920 -20.267 1.00 91.75 103 ILE A N 1
ATOM 812 C CA . ILE A 1 103 ? -28.382 0.519 -20.277 1.00 91.75 103 ILE A CA 1
ATOM 813 C C . ILE A 1 103 ? -29.704 0.779 -21.008 1.00 91.75 103 ILE A C 1
ATOM 815 O O . ILE A 1 103 ? -30.536 1.530 -20.509 1.00 91.75 103 ILE A O 1
ATOM 819 N N . SER A 1 104 ? -29.926 0.125 -22.155 1.00 93.19 104 SER A N 1
ATOM 820 C CA . SER A 1 104 ? -31.193 0.210 -22.899 1.00 93.19 104 SER A CA 1
ATOM 821 C C . SER A 1 104 ? -32.380 -0.177 -22.024 1.00 93.19 104 SER A C 1
ATOM 823 O O . SER A 1 104 ? -33.363 0.556 -21.962 1.00 93.19 104 SER A O 1
ATOM 825 N N . LEU A 1 105 ? -32.252 -1.299 -21.314 1.00 94.06 105 LEU A N 1
ATOM 826 C CA . LEU A 1 105 ? -33.291 -1.818 -20.442 1.00 94.06 105 LEU A CA 1
ATOM 827 C C . LEU A 1 105 ? -33.585 -0.861 -19.275 1.00 94.06 105 LEU A C 1
ATOM 829 O O . LEU A 1 105 ? -34.743 -0.519 -19.051 1.00 94.06 105 LEU A O 1
ATOM 833 N N . LEU A 1 106 ? -32.547 -0.391 -18.575 1.00 91.62 106 LEU A N 1
ATOM 834 C CA . LEU A 1 106 ? -32.679 0.563 -17.466 1.00 91.62 106 LEU A CA 1
ATOM 835 C C . LEU A 1 106 ? -33.289 1.904 -17.914 1.00 91.62 106 LEU A C 1
ATOM 837 O O . LEU A 1 106 ? -33.981 2.552 -17.131 1.00 91.62 106 LEU A O 1
ATOM 841 N N . TYR A 1 107 ? -33.023 2.322 -19.157 1.00 90.25 107 TYR A N 1
ATOM 842 C CA . TYR A 1 107 ? -33.546 3.561 -19.735 1.00 90.25 107 TYR A CA 1
ATOM 843 C C . TYR A 1 107 ? -35.002 3.421 -20.190 1.00 90.25 107 TYR A C 1
ATOM 845 O O . TYR A 1 107 ? -35.812 4.314 -19.959 1.00 90.25 107 TYR A O 1
ATOM 853 N N . LYS A 1 108 ? -35.355 2.304 -20.839 1.00 91.56 108 LYS A N 1
ATOM 854 C CA . LYS A 1 108 ? -36.714 2.073 -21.354 1.00 91.56 108 LYS A CA 1
ATOM 855 C C . LYS A 1 108 ? -37.703 1.607 -20.297 1.00 91.56 108 LYS A C 1
ATOM 857 O O . LYS A 1 108 ? -38.898 1.798 -20.499 1.00 91.56 108 LYS A O 1
ATOM 862 N N . ILE A 1 109 ? -37.226 1.058 -19.181 1.00 91.44 109 ILE A N 1
ATOM 863 C CA . ILE A 1 109 ? -38.054 0.625 -18.052 1.00 91.44 109 ILE A CA 1
ATOM 864 C C . ILE A 1 109 ? -37.620 1.390 -16.786 1.00 91.44 109 ILE A C 1
ATOM 866 O O . ILE A 1 109 ? -36.824 0.874 -16.000 1.00 91.44 109 ILE A O 1
ATOM 870 N N . PRO A 1 110 ? -38.119 2.620 -16.557 1.00 81.44 110 PRO A N 1
ATOM 871 C CA . PRO A 1 110 ? -37.768 3.404 -15.371 1.00 81.44 110 PRO A CA 1
ATOM 872 C C . PRO A 1 110 ? -38.068 2.676 -14.048 1.00 81.44 110 PRO A C 1
ATOM 874 O O . PRO A 1 110 ? -37.213 2.659 -13.160 1.00 81.44 110 PRO A O 1
ATOM 877 N N . ASP A 1 111 ? -39.207 1.973 -13.972 1.00 84.69 111 ASP A N 1
ATOM 878 C CA . ASP A 1 111 ? -39.702 1.239 -12.790 1.00 84.69 111 ASP A CA 1
ATOM 879 C C . ASP A 1 111 ? -39.188 -0.212 -12.696 1.00 84.69 111 ASP A C 1
ATOM 881 O O . ASP A 1 111 ? -39.868 -1.125 -12.229 1.00 84.69 111 ASP A O 1
ATOM 885 N N . ILE A 1 112 ? -37.969 -0.465 -13.167 1.00 89.31 112 ILE A N 1
ATOM 886 C CA . ILE A 1 112 ? -37.360 -1.805 -13.205 1.00 89.31 112 ILE A CA 1
ATOM 887 C C . ILE A 1 112 ? -36.952 -2.361 -11.828 1.00 89.31 112 ILE A C 1
ATOM 889 O O . ILE A 1 112 ? -36.444 -3.478 -11.725 1.00 89.31 112 ILE A O 1
ATOM 893 N N . GLN A 1 113 ? -37.153 -1.609 -10.748 1.00 89.31 113 GLN A N 1
ATOM 894 C CA . GLN A 1 113 ? -36.756 -2.031 -9.409 1.00 89.31 113 GLN A CA 1
ATOM 895 C C . GLN A 1 113 ? -37.373 -3.389 -9.025 1.00 89.31 113 GLN A C 1
ATOM 897 O O . GLN A 1 113 ? -38.537 -3.678 -9.295 1.00 89.31 113 GLN A O 1
ATOM 902 N N . ASN A 1 114 ? -36.565 -4.232 -8.383 1.00 90.69 114 ASN A N 1
ATOM 903 C CA . ASN A 1 114 ? -36.863 -5.600 -7.960 1.00 90.69 114 ASN A CA 1
ATOM 904 C C . ASN A 1 114 ? -37.170 -6.591 -9.096 1.00 90.69 114 ASN A C 1
ATOM 906 O O . ASN A 1 114 ? -37.531 -7.735 -8.811 1.00 90.69 114 ASN A O 1
ATOM 910 N N . LYS A 1 115 ? -36.987 -6.204 -10.365 1.00 93.56 115 LYS A N 1
ATOM 911 C CA . LYS A 1 115 ? -37.150 -7.096 -11.520 1.00 93.56 115 LYS A CA 1
ATOM 912 C C . LYS A 1 115 ? -35.914 -7.955 -11.748 1.00 93.56 115 LYS A C 1
ATOM 914 O O . LYS A 1 115 ? -34.777 -7.491 -11.615 1.00 93.56 115 LYS A O 1
ATOM 919 N N . ASN A 1 116 ? -36.144 -9.203 -12.137 1.00 94.25 116 ASN A N 1
ATOM 920 C CA . ASN A 1 116 ? -35.097 -10.165 -12.449 1.00 94.25 116 ASN A CA 1
ATOM 921 C C . ASN A 1 116 ? -34.709 -10.064 -13.924 1.00 94.25 116 ASN A C 1
ATOM 923 O O . ASN A 1 116 ? -35.543 -10.194 -14.820 1.00 94.25 116 ASN A O 1
ATOM 927 N N . THR A 1 117 ? -33.422 -9.870 -14.181 1.00 95.56 117 THR A N 1
ATOM 928 C CA . THR A 1 117 ? -32.848 -9.757 -15.519 1.00 95.56 117 THR A CA 1
ATOM 929 C C . THR A 1 117 ? -31.853 -10.877 -15.762 1.00 95.56 117 THR A C 1
ATOM 931 O O . THR A 1 117 ? -30.927 -11.084 -14.977 1.00 95.56 117 THR A O 1
ATOM 934 N N . LEU A 1 118 ? -32.017 -11.587 -16.872 1.00 96.56 118 LEU A N 1
ATOM 935 C CA . LEU A 1 118 ? -31.049 -12.571 -17.333 1.00 96.56 118 LEU A CA 1
ATOM 936 C C . LEU A 1 118 ? -30.013 -11.890 -18.230 1.00 96.56 118 LEU A C 1
ATOM 938 O O . LEU A 1 118 ? -30.364 -11.197 -19.184 1.00 96.56 118 LEU A O 1
ATOM 942 N N . LEU A 1 119 ? -28.738 -12.096 -17.926 1.00 97.12 119 LEU A N 1
ATOM 943 C CA . LEU A 1 119 ? -27.607 -11.493 -18.621 1.00 97.12 119 LEU A CA 1
ATOM 944 C C . LEU A 1 119 ? -26.791 -12.592 -19.299 1.00 97.12 119 LEU A C 1
ATOM 946 O O . LEU A 1 119 ? -26.277 -13.480 -18.619 1.00 97.12 119 LEU A O 1
ATOM 950 N N . PHE A 1 120 ? -26.657 -12.525 -20.625 1.00 96.06 120 PHE A N 1
ATOM 951 C CA . PHE A 1 120 ? -25.859 -13.469 -21.411 1.00 96.06 120 PHE A CA 1
ATOM 952 C C . PHE A 1 120 ? -24.664 -12.784 -22.077 1.00 96.06 120 PHE A C 1
ATOM 954 O O . PHE A 1 120 ? -24.837 -11.876 -22.892 1.00 96.06 120 PHE A O 1
ATOM 961 N N . SER A 1 121 ? -23.455 -13.255 -21.772 1.00 93.38 121 SER A N 1
ATOM 962 C CA . SER A 1 121 ? -22.202 -12.793 -22.374 1.00 93.38 121 SER A CA 1
ATOM 963 C C . SER A 1 121 ? -21.575 -13.876 -23.252 1.00 93.38 121 SER A C 1
ATOM 965 O O . SER A 1 121 ? -21.481 -15.031 -22.834 1.00 93.38 121 SER A O 1
ATOM 967 N N . TYR A 1 122 ? -21.108 -13.487 -24.442 1.00 90.88 122 TYR A N 1
ATOM 968 C CA . TYR A 1 122 ? -20.478 -14.370 -25.425 1.00 90.88 122 TYR A CA 1
ATOM 969 C C . TYR A 1 122 ? -19.094 -13.845 -25.824 1.00 90.88 122 TYR A C 1
ATOM 971 O O . TYR A 1 122 ? -18.963 -12.706 -26.271 1.00 90.88 122 TYR A O 1
ATOM 979 N N . GLY A 1 123 ? -18.067 -14.683 -25.679 1.00 83.44 123 GLY A N 1
ATOM 980 C CA . GLY A 1 123 ? -16.670 -14.380 -25.997 1.00 83.44 123 GLY A CA 1
ATOM 981 C C . GLY A 1 123 ? -16.176 -15.071 -27.268 1.00 83.44 123 GLY A C 1
ATOM 982 O O . GLY A 1 123 ? -15.180 -15.785 -27.212 1.00 83.44 123 GLY A O 1
ATOM 983 N N . SER A 1 124 ? -16.881 -14.902 -28.392 1.00 71.81 124 SER A N 1
ATOM 984 C CA . SER A 1 124 ? -16.456 -15.326 -29.744 1.00 71.81 124 SER A CA 1
ATOM 985 C C . SER A 1 124 ? -15.866 -16.745 -29.849 1.00 71.81 124 SER A C 1
ATOM 987 O O . SER A 1 124 ? -14.906 -16.960 -30.582 1.00 71.81 124 SER A O 1
ATOM 989 N N . GLY A 1 125 ? -16.441 -17.711 -29.123 1.00 66.06 125 GLY A N 1
ATOM 990 C CA . GLY A 1 125 ? -16.052 -19.128 -29.161 1.00 66.06 125 GLY A CA 1
ATOM 991 C C . GLY A 1 125 ? -15.057 -19.583 -28.083 1.00 66.06 125 GLY A C 1
ATOM 992 O O . GLY A 1 125 ? -14.841 -20.783 -27.955 1.00 66.06 125 GLY A O 1
ATOM 993 N N . LEU A 1 126 ? -14.491 -18.671 -27.281 1.00 70.69 126 LEU A N 1
ATOM 994 C CA . LEU A 1 126 ? -13.587 -19.012 -26.170 1.00 70.69 126 LEU A CA 1
ATOM 995 C C . LEU A 1 126 ? -14.357 -19.361 -24.887 1.00 70.69 126 LEU A C 1
ATOM 997 O O . LEU A 1 126 ? -14.100 -20.375 -24.247 1.00 70.69 126 LEU A O 1
ATOM 1001 N N . CYS A 1 127 ? -15.289 -18.496 -24.487 1.00 85.00 127 CYS A N 1
ATOM 1002 C CA . CYS A 1 127 ? -16.065 -18.659 -23.262 1.00 85.00 127 CYS A CA 1
ATOM 1003 C C . CYS A 1 127 ? -17.438 -17.989 -23.377 1.00 85.00 127 CYS A C 1
ATOM 1005 O O . CYS A 1 127 ? -17.669 -17.114 -24.217 1.00 85.00 127 CYS A O 1
ATOM 1007 N N . SER A 1 128 ? -18.387 -18.424 -22.554 1.00 92.69 128 SER A N 1
ATOM 1008 C CA . SER A 1 128 ? -19.716 -17.821 -22.446 1.00 92.69 128 SER A CA 1
ATOM 1009 C C . SER A 1 128 ? -20.236 -17.973 -21.028 1.00 92.69 128 SER A C 1
ATOM 1011 O O . SER A 1 128 ? -19.975 -18.981 -20.372 1.00 92.69 128 SER A O 1
ATOM 1013 N N . THR A 1 129 ? -20.973 -16.969 -20.565 1.00 94.31 129 THR A N 1
ATOM 1014 C CA . THR A 1 129 ? -21.501 -16.929 -19.200 1.00 94.31 129 THR A CA 1
ATOM 1015 C C . THR A 1 129 ? -22.923 -16.407 -19.222 1.00 94.31 129 THR A C 1
ATOM 1017 O O . THR A 1 129 ? -23.240 -15.458 -19.941 1.00 94.31 129 THR A O 1
ATOM 1020 N N . MET A 1 130 ? -23.771 -17.006 -18.391 1.00 95.56 130 MET A N 1
ATOM 1021 C CA . MET A 1 130 ? -25.122 -16.532 -18.143 1.00 95.56 130 MET A CA 1
ATOM 1022 C C . MET A 1 130 ? -25.371 -16.431 -16.645 1.00 95.56 130 MET A C 1
ATOM 1024 O O . MET A 1 130 ? -24.999 -17.332 -15.891 1.00 95.56 130 MET A O 1
ATOM 1028 N N . LEU A 1 131 ? -25.995 -15.338 -16.222 1.00 95.25 131 LEU A N 1
ATOM 1029 C CA . LEU A 1 131 ? -26.379 -15.120 -14.833 1.00 95.25 131 LEU A CA 1
ATOM 1030 C C . LEU A 1 131 ? -27.722 -14.400 -14.753 1.00 95.25 131 LEU A C 1
ATOM 1032 O O . LEU A 1 131 ? -28.086 -13.655 -15.661 1.00 95.25 131 LEU A O 1
ATOM 1036 N N . GLN A 1 132 ? -28.450 -14.629 -13.666 1.00 93.62 132 GLN A N 1
ATOM 1037 C CA . GLN A 1 132 ? -29.657 -13.882 -13.329 1.00 93.62 132 GLN A CA 1
ATOM 1038 C C . GLN A 1 132 ? -29.300 -12.856 -12.252 1.00 93.62 132 GLN A C 1
ATOM 1040 O O . GLN A 1 132 ? -28.631 -13.191 -11.276 1.00 93.62 132 GLN A O 1
ATOM 1045 N N . ALA A 1 133 ? -29.723 -11.612 -12.442 1.00 93.44 133 ALA A N 1
ATOM 1046 C CA . ALA A 1 133 ? -29.497 -10.515 -11.510 1.00 93.44 133 ALA A CA 1
ATOM 1047 C C . ALA A 1 133 ? -30.818 -9.806 -11.202 1.00 93.44 133 ALA A C 1
ATOM 1049 O O . ALA A 1 133 ? -31.657 -9.659 -12.086 1.00 93.44 133 ALA A O 1
ATOM 1050 N N . GLN A 1 134 ? -30.988 -9.331 -9.970 1.00 92.62 134 GLN A N 1
ATOM 1051 C CA . GLN A 1 134 ? -32.119 -8.488 -9.589 1.00 92.62 134 GLN A CA 1
ATOM 1052 C C . GLN A 1 134 ? -31.682 -7.023 -9.543 1.00 92.62 134 GLN A C 1
ATOM 1054 O O . GLN A 1 134 ? -30.637 -6.699 -8.973 1.00 92.62 134 GLN A O 1
ATOM 1059 N N . VAL A 1 135 ? -32.476 -6.126 -10.127 1.00 88.81 135 VAL A N 1
ATOM 1060 C CA . VAL A 1 135 ? -32.188 -4.687 -10.072 1.00 88.81 135 VAL A CA 1
ATOM 1061 C C . VAL A 1 135 ? -32.663 -4.116 -8.735 1.00 88.81 135 VAL A C 1
ATOM 1063 O O . VAL A 1 135 ? -33.856 -3.946 -8.527 1.00 88.81 135 VAL A O 1
ATOM 1066 N N . ILE A 1 136 ? -31.742 -3.802 -7.820 1.00 88.31 136 ILE A N 1
ATOM 1067 C CA . ILE A 1 136 ? -32.080 -3.274 -6.480 1.00 88.31 136 ILE A CA 1
ATOM 1068 C C . ILE A 1 136 ? -32.550 -1.813 -6.527 1.00 88.31 136 ILE A C 1
ATOM 1070 O O . ILE A 1 136 ? -33.420 -1.405 -5.760 1.00 88.31 136 ILE A O 1
ATOM 1074 N N . SER A 1 137 ? -31.981 -1.020 -7.431 1.00 84.00 137 SER A N 1
ATOM 1075 C CA . SER A 1 137 ? -32.355 0.370 -7.696 1.00 84.00 137 SER A CA 1
ATOM 1076 C C . SER A 1 137 ? -31.909 0.756 -9.108 1.00 84.00 137 SER A C 1
ATOM 1078 O O . SER A 1 137 ? -30.964 0.164 -9.632 1.00 84.00 137 SER A O 1
ATOM 1080 N N . ASN A 1 138 ? -32.594 1.711 -9.749 1.00 82.06 138 ASN A N 1
ATOM 1081 C CA . ASN A 1 138 ? -32.241 2.165 -11.097 1.00 82.06 138 ASN A CA 1
ATOM 1082 C C . ASN A 1 138 ? -31.162 3.268 -11.023 1.00 82.06 138 ASN A C 1
ATOM 1084 O O . ASN A 1 138 ? -31.480 4.407 -10.656 1.00 82.06 138 ASN A O 1
ATOM 1088 N N . PRO A 1 139 ? -29.891 2.975 -11.370 1.00 72.25 139 PRO A N 1
ATOM 1089 C CA . PRO A 1 139 ? -28.792 3.924 -11.208 1.00 72.25 139 PRO A CA 1
ATOM 1090 C C . PRO A 1 139 ? -28.840 5.074 -12.220 1.00 72.25 139 PRO A C 1
ATOM 1092 O O . PRO A 1 139 ? -28.192 6.097 -11.995 1.00 72.25 139 PRO A O 1
ATOM 1095 N N . LEU A 1 140 ? -29.611 4.950 -13.312 1.00 73.25 140 LEU A N 1
ATOM 1096 C CA . LEU A 1 140 ? -29.696 6.001 -14.328 1.00 73.25 140 LEU A CA 1
ATOM 1097 C C . LEU A 1 140 ? -30.306 7.297 -13.784 1.00 73.25 140 LEU A C 1
ATOM 1099 O O . LEU A 1 140 ? -29.900 8.371 -14.217 1.00 73.25 140 LEU A O 1
ATOM 1103 N N . SER A 1 141 ? -31.169 7.197 -12.766 1.00 61.25 141 SER A N 1
ATOM 1104 C CA . SER A 1 141 ? -31.758 8.337 -12.043 1.00 61.25 141 SER A CA 1
ATOM 1105 C C . SER A 1 141 ? -30.730 9.302 -11.430 1.00 61.25 141 SER A C 1
ATOM 1107 O O . SER A 1 141 ? -31.051 10.460 -11.186 1.00 61.25 141 SER A O 1
ATOM 1109 N N . LYS A 1 142 ? -29.495 8.840 -11.185 1.00 58.47 142 LYS A N 1
ATOM 1110 C CA . LYS A 1 142 ? -28.386 9.619 -10.603 1.00 58.47 142 LYS A CA 1
ATOM 1111 C C . LYS A 1 142 ? -27.172 9.724 -11.536 1.00 58.47 142 LYS A C 1
ATOM 1113 O O . LYS A 1 142 ? -26.109 10.167 -11.110 1.00 58.47 142 LYS A O 1
ATOM 1118 N N . SER A 1 143 ? -27.293 9.261 -12.780 1.00 62.03 143 SER A N 1
ATOM 1119 C CA . SER A 1 143 ? -26.188 9.203 -13.745 1.00 62.03 143 SER A CA 1
ATOM 1120 C C . SER A 1 143 ? -26.186 10.412 -14.685 1.00 62.03 143 SER A C 1
ATOM 1122 O O . SER A 1 143 ? -27.196 11.085 -14.821 1.00 62.03 143 SER A O 1
ATOM 1124 N N . GLN A 1 144 ? -25.080 10.650 -15.398 1.00 58.66 144 GLN A N 1
ATOM 1125 C CA . GLN A 1 144 ? -25.028 11.623 -16.506 1.00 58.66 144 GLN A CA 1
ATOM 1126 C C . GLN A 1 144 ? -25.750 11.129 -17.781 1.00 58.66 144 GLN A C 1
ATOM 1128 O O . GLN A 1 144 ? -25.849 11.863 -18.759 1.00 58.66 144 GLN A O 1
ATOM 1133 N N . ILE A 1 145 ? -26.246 9.885 -17.795 1.00 65.62 145 ILE A N 1
ATOM 1134 C CA . ILE A 1 145 ? -26.905 9.237 -18.939 1.00 65.62 145 ILE A CA 1
ATOM 1135 C C . ILE A 1 145 ? -28.426 9.359 -18.763 1.00 65.62 145 ILE A C 1
ATOM 1137 O O . ILE A 1 145 ? -29.136 8.367 -18.603 1.00 65.62 145 ILE A O 1
ATOM 1141 N N . THR A 1 146 ? -28.929 10.592 -18.719 1.00 65.31 146 THR A N 1
ATOM 1142 C CA . THR A 1 146 ? -30.360 10.866 -18.504 1.00 65.31 146 THR A CA 1
ATOM 1143 C C . THR A 1 146 ? -31.156 10.975 -19.804 1.00 65.31 146 THR A C 1
ATOM 1145 O O . THR A 1 146 ? -32.370 10.787 -19.778 1.00 65.31 146 THR A O 1
ATOM 1148 N N . ASP A 1 147 ? -30.498 11.212 -20.947 1.00 77.19 147 ASP A N 1
ATOM 1149 C CA . ASP A 1 147 ? -31.175 11.503 -22.217 1.00 77.19 147 ASP A CA 1
ATOM 1150 C C . ASP A 1 147 ? -30.503 10.849 -23.441 1.00 77.19 147 ASP A C 1
ATOM 1152 O O . ASP A 1 147 ? -29.808 11.475 -24.246 1.00 77.19 147 ASP A O 1
ATOM 1156 N N . ILE A 1 148 ? -30.704 9.535 -23.577 1.00 83.94 148 ILE A N 1
ATOM 1157 C CA . ILE A 1 148 ? -30.127 8.735 -24.669 1.00 83.94 148 ILE A CA 1
ATOM 1158 C C . ILE A 1 148 ? -30.749 9.095 -26.030 1.00 83.94 148 ILE A C 1
ATOM 1160 O O . ILE A 1 148 ? -30.079 9.002 -27.061 1.00 83.94 148 ILE A O 1
ATOM 1164 N N . ASP A 1 149 ? -32.022 9.496 -26.068 1.00 82.62 149 ASP A N 1
ATOM 1165 C CA . ASP A 1 149 ? -32.687 9.892 -27.311 1.00 82.62 149 ASP A CA 1
ATOM 1166 C C . ASP A 1 149 ? -32.038 11.152 -27.912 1.00 82.62 149 ASP A C 1
ATOM 1168 O O . ASP A 1 149 ? -31.678 11.138 -29.095 1.00 82.62 149 ASP A O 1
ATOM 1172 N N . ASN A 1 150 ? -31.757 12.182 -27.106 1.00 80.69 150 ASN A N 1
ATOM 1173 C CA . ASN A 1 150 ? -31.040 13.364 -27.590 1.00 80.69 150 ASN A CA 1
ATOM 1174 C C . ASN A 1 150 ? -29.600 13.065 -28.025 1.00 80.69 150 ASN A C 1
ATOM 1176 O O . ASN A 1 150 ? -29.163 13.604 -29.044 1.00 80.69 150 ASN A O 1
ATOM 1180 N N . MET A 1 151 ? -28.891 12.146 -27.357 1.00 79.88 151 MET A N 1
ATOM 1181 C CA . MET A 1 151 ? -27.561 11.699 -27.812 1.00 79.88 151 MET A CA 1
ATOM 1182 C C . MET A 1 151 ? -27.586 11.097 -29.226 1.00 79.88 151 MET A C 1
ATOM 1184 O O . MET A 1 151 ? -26.629 11.230 -29.985 1.00 79.88 151 MET A O 1
ATOM 1188 N N . PHE A 1 152 ? -28.668 10.414 -29.604 1.00 84.06 152 PHE A N 1
ATOM 1189 C CA . PHE A 1 152 ? -28.806 9.870 -30.955 1.00 84.06 152 PHE A CA 1
ATOM 1190 C C . PHE A 1 152 ? -29.247 10.907 -31.984 1.00 84.06 152 PHE A C 1
ATOM 1192 O O . PHE A 1 152 ? -28.868 10.793 -33.156 1.00 84.06 152 PHE A O 1
ATOM 1199 N N . ASN A 1 153 ? -30.042 11.888 -31.565 1.00 83.62 153 ASN A N 1
ATOM 1200 C CA . ASN A 1 153 ? -30.519 12.961 -32.432 1.00 83.62 153 ASN A CA 1
ATOM 1201 C C . ASN A 1 153 ? -29.427 14.002 -32.722 1.00 83.62 153 ASN A C 1
ATOM 1203 O O . ASN A 1 153 ? -29.466 14.632 -33.774 1.00 83.62 153 ASN A O 1
ATOM 1207 N N . SER A 1 154 ? -28.414 14.128 -31.859 1.00 79.50 154 SER A N 1
ATOM 1208 C CA . SER A 1 154 ? -27.256 15.013 -32.058 1.00 79.50 154 SER A CA 1
ATOM 1209 C C . SER A 1 154 ? -26.169 14.446 -32.983 1.00 79.50 154 SER A C 1
ATOM 1211 O O . SER A 1 154 ? -25.109 15.053 -33.144 1.00 79.50 154 SER A O 1
ATOM 1213 N N . ARG A 1 155 ? -26.400 13.286 -33.614 1.00 83.12 155 ARG A N 1
ATOM 1214 C CA . ARG A 1 155 ? -25.438 12.688 -34.549 1.00 83.12 155 ARG A CA 1
ATOM 1215 C C . ARG A 1 155 ? -25.221 13.567 -35.777 1.00 83.12 155 ARG A C 1
ATOM 1217 O O . ARG A 1 155 ? -26.158 14.085 -36.376 1.00 83.12 155 ARG A O 1
ATOM 1224 N N . ILE A 1 156 ? -23.966 13.639 -36.200 1.00 81.00 156 ILE A N 1
ATOM 1225 C CA . ILE A 1 156 ? -23.544 14.408 -37.368 1.00 81.00 156 ILE A CA 1
ATOM 1226 C C . ILE A 1 156 ? -23.700 13.535 -38.615 1.00 81.00 156 ILE A C 1
ATOM 1228 O O . ILE A 1 156 ? -23.178 12.421 -38.681 1.00 81.00 156 ILE A O 1
ATOM 1232 N N . LYS A 1 157 ? -24.449 14.034 -39.602 1.00 84.38 157 LYS A N 1
ATOM 1233 C CA . LYS A 1 157 ? -24.622 13.370 -40.896 1.00 84.38 157 LYS A CA 1
ATOM 1234 C C . LYS A 1 157 ? -23.395 13.638 -41.768 1.00 84.38 157 LYS A C 1
ATOM 1236 O O . LYS A 1 157 ? -22.994 14.785 -41.912 1.00 84.38 157 LYS A O 1
ATOM 1241 N N . VAL A 1 158 ? -22.846 12.582 -42.362 1.00 81.75 158 VAL A N 1
ATOM 1242 C CA . VAL A 1 158 ? -21.654 12.627 -43.224 1.00 81.75 158 VAL A CA 1
ATOM 1243 C C . VAL A 1 158 ? -22.031 12.116 -44.616 1.00 81.75 158 VAL A C 1
ATOM 1245 O O . VAL A 1 158 ? -22.831 11.180 -44.728 1.00 81.75 158 VAL A O 1
ATOM 1248 N N . SER A 1 159 ? -21.507 12.740 -45.673 1.00 89.94 159 SER A N 1
ATOM 1249 C CA . SER A 1 159 ? -21.752 12.318 -47.063 1.00 89.94 159 SER A CA 1
ATOM 1250 C C . SER A 1 159 ? -21.015 11.010 -47.412 1.00 89.94 159 SER A C 1
ATOM 1252 O O . SER A 1 159 ? -19.998 10.693 -46.786 1.00 89.94 159 SER A O 1
ATOM 1254 N N . PRO A 1 160 ? -21.478 10.224 -48.405 1.00 91.50 160 PRO A N 1
ATOM 1255 C CA . PRO A 1 160 ? -20.761 9.029 -48.864 1.00 91.50 160 PRO A CA 1
ATOM 1256 C C . PRO A 1 160 ? -19.318 9.309 -49.309 1.00 91.50 160 PRO A C 1
ATOM 1258 O O . PRO A 1 160 ? -18.425 8.490 -49.076 1.00 91.50 160 PRO A O 1
ATOM 1261 N N . GLU A 1 161 ? -19.067 10.469 -49.913 1.00 90.12 161 GLU A N 1
ATOM 1262 C CA . GLU A 1 161 ? -17.744 10.895 -50.366 1.00 90.12 161 GLU A CA 1
ATOM 1263 C C . GLU A 1 161 ? -16.807 11.151 -49.180 1.00 90.12 161 GLU A C 1
ATOM 1265 O O . GLU A 1 161 ? -15.673 10.667 -49.168 1.00 90.12 161 GLU A O 1
ATOM 1270 N N . GLU A 1 162 ? -17.274 11.869 -48.155 1.00 80.62 162 GLU A N 1
ATOM 1271 C CA . GLU A 1 162 ? -16.522 12.078 -46.911 1.00 80.62 162 GLU A CA 1
ATOM 1272 C C . GLU A 1 162 ? -16.286 10.762 -46.170 1.00 80.62 162 GLU A C 1
ATOM 1274 O O . GLU A 1 162 ? -15.166 10.499 -45.732 1.00 80.62 162 GLU A O 1
ATOM 1279 N N . TYR A 1 163 ? -17.298 9.895 -46.091 1.00 81.69 163 TYR A N 1
ATOM 1280 C CA . TYR A 1 163 ? -17.157 8.564 -45.503 1.00 81.69 163 TYR A CA 1
ATOM 1281 C C . TYR A 1 163 ? -16.078 7.744 -46.220 1.00 81.69 163 TYR A C 1
ATOM 1283 O O . TYR A 1 163 ? -15.217 7.152 -45.571 1.00 81.69 163 TYR A O 1
ATOM 1291 N N . SER A 1 164 ? -16.071 7.758 -47.554 1.00 86.12 164 SER A N 1
ATOM 1292 C CA . SER A 1 164 ? -15.078 7.039 -48.360 1.00 86.12 164 SER A CA 1
ATOM 1293 C C . SER A 1 164 ? -13.667 7.586 -48.144 1.00 86.12 164 SER A C 1
ATOM 1295 O O . SER A 1 164 ? -12.721 6.808 -48.021 1.00 86.12 164 SER A O 1
ATOM 1297 N N . LYS A 1 165 ? -13.512 8.912 -48.016 1.00 83.06 165 LYS A N 1
ATOM 1298 C CA . LYS A 1 165 ? -12.226 9.538 -47.661 1.00 83.06 165 LYS A CA 1
ATOM 1299 C C . LYS A 1 165 ? -11.751 9.105 -46.273 1.00 83.06 165 LYS A C 1
ATOM 1301 O O . LYS A 1 165 ? -10.589 8.735 -46.127 1.00 83.06 165 LYS A O 1
ATOM 1306 N N . VAL A 1 166 ? -12.639 9.091 -45.276 1.00 78.81 166 VAL A N 1
ATOM 1307 C CA . VAL A 1 166 ? -12.319 8.633 -43.910 1.00 78.81 166 VAL A CA 1
ATOM 1308 C C . VAL A 1 166 ? -11.944 7.148 -43.897 1.00 78.81 166 VAL A C 1
ATOM 1310 O O . VAL A 1 166 ? -10.985 6.766 -43.229 1.00 78.81 166 VAL A O 1
ATOM 1313 N N . MET A 1 167 ? -12.654 6.305 -44.650 1.00 82.38 167 MET A N 1
ATOM 1314 C CA . MET A 1 167 ? -12.344 4.876 -44.758 1.00 82.38 167 MET A CA 1
ATOM 1315 C C . MET A 1 167 ? -11.008 4.627 -45.457 1.00 82.38 167 MET A C 1
ATOM 1317 O O . MET A 1 167 ? -10.205 3.852 -44.942 1.00 82.38 167 MET A O 1
ATOM 1321 N N . LYS A 1 168 ? -10.721 5.338 -46.553 1.00 82.69 168 LYS A N 1
ATOM 1322 C CA . LYS A 1 168 ? -9.424 5.272 -47.238 1.00 82.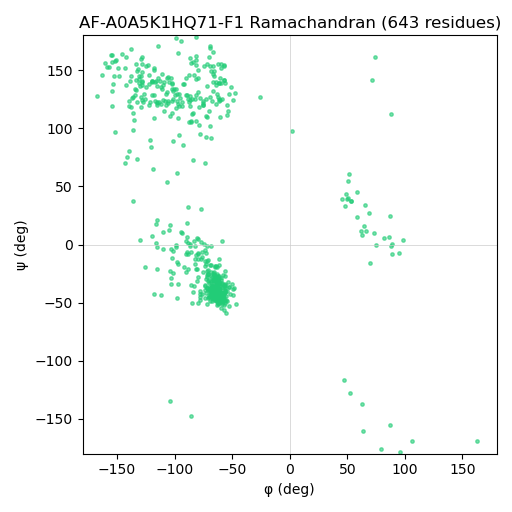69 168 LYS A CA 1
ATOM 1323 C C . LYS A 1 168 ? -8.283 5.714 -46.320 1.00 82.69 168 LYS A C 1
ATOM 1325 O O . LYS A 1 168 ? -7.292 5.006 -46.192 1.00 82.69 168 LYS A O 1
ATOM 1330 N N . TYR A 1 169 ? -8.460 6.821 -45.599 1.00 77.25 169 TYR A N 1
ATOM 1331 C CA . TYR A 1 169 ? -7.495 7.271 -44.596 1.00 77.25 169 TYR A CA 1
ATOM 1332 C C . TYR A 1 169 ? -7.272 6.224 -43.495 1.00 77.25 169 TYR A C 1
ATOM 1334 O O . TYR A 1 169 ? -6.139 5.949 -43.097 1.00 77.25 169 TYR A O 1
ATOM 1342 N N . LYS A 1 170 ? -8.346 5.585 -43.017 1.00 76.56 170 LYS A N 1
ATOM 1343 C CA . LYS A 1 170 ? -8.258 4.492 -42.045 1.00 76.56 170 LYS A CA 1
ATOM 1344 C C . LYS A 1 170 ? -7.478 3.303 -42.605 1.00 76.56 170 LYS A C 1
ATOM 1346 O O . LYS A 1 170 ? -6.654 2.762 -41.882 1.00 76.56 170 LYS A O 1
ATOM 1351 N N . GLU A 1 171 ? -7.704 2.897 -43.851 1.00 80.75 171 GLU A N 1
ATOM 1352 C CA . GLU A 1 171 ? -6.953 1.810 -44.502 1.00 80.75 171 GLU A CA 1
ATOM 1353 C C . GLU A 1 171 ? -5.471 2.153 -44.675 1.00 80.75 171 GLU A C 1
ATOM 1355 O O . GLU A 1 171 ? -4.601 1.339 -44.363 1.00 80.75 171 GLU A O 1
ATOM 1360 N N . GLU A 1 172 ? -5.170 3.375 -45.111 1.00 76.69 172 GLU A N 1
ATOM 1361 C CA . GLU A 1 172 ? -3.801 3.855 -45.305 1.00 76.69 172 GLU A CA 1
ATOM 1362 C C . GLU A 1 172 ? -3.022 3.939 -43.988 1.00 76.69 172 GLU A C 1
ATOM 1364 O O . GLU A 1 172 ? -1.814 3.698 -43.972 1.00 76.69 172 GLU A O 1
ATOM 1369 N N . THR A 1 173 ? -3.705 4.226 -42.877 1.00 70.94 173 THR A N 1
ATOM 1370 C CA . THR A 1 173 ? -3.096 4.371 -41.546 1.00 70.94 173 THR A CA 1
ATOM 1371 C C . THR A 1 173 ? -3.171 3.108 -40.680 1.00 70.94 173 THR A C 1
ATOM 1373 O O . THR A 1 173 ? -2.421 2.983 -39.701 1.00 70.94 173 THR A O 1
ATOM 1376 N N . TYR A 1 174 ? -4.027 2.140 -41.024 1.00 72.12 174 TYR A N 1
ATOM 1377 C CA . TYR A 1 174 ? -4.210 0.903 -40.266 1.00 72.12 174 TYR A CA 1
ATOM 1378 C C . TYR A 1 174 ? -2.907 0.104 -40.188 1.00 72.12 174 TYR A C 1
ATOM 1380 O O . TYR A 1 174 ? -2.286 -0.219 -41.198 1.00 72.12 174 TYR A O 1
ATOM 1388 N N . GLY A 1 175 ? -2.467 -0.205 -38.965 1.00 68.75 175 GLY A N 1
ATOM 1389 C CA . GLY A 1 175 ? -1.213 -0.930 -38.742 1.00 68.75 175 GLY A CA 1
ATOM 1390 C C . GLY A 1 175 ? 0.045 -0.156 -39.153 1.00 68.75 175 GLY A C 1
ATOM 1391 O O . GLY A 1 175 ? 1.133 -0.730 -39.144 1.00 68.75 175 GLY A O 1
ATOM 1392 N N . LYS A 1 176 ? -0.070 1.150 -39.447 1.00 70.00 176 LYS A N 1
ATOM 1393 C CA . LYS A 1 176 ? 1.060 2.023 -39.812 1.00 70.00 176 LYS A CA 1
ATOM 1394 C C . LYS A 1 176 ? 1.183 3.283 -38.951 1.00 70.00 176 LYS A C 1
ATOM 1396 O O . LYS A 1 176 ? 2.264 3.861 -38.894 1.00 70.00 176 LYS A O 1
ATOM 1401 N N . TRP A 1 177 ? 0.117 3.697 -38.262 1.00 65.81 177 TRP A N 1
ATOM 1402 C CA . TRP A 1 177 ? 0.120 4.949 -37.500 1.00 65.81 177 TRP A CA 1
ATOM 1403 C C . TRP A 1 177 ? 1.054 4.910 -36.285 1.00 65.81 177 TRP A C 1
ATOM 1405 O O . TRP A 1 177 ? 0.887 4.084 -35.385 1.00 65.81 177 TRP A O 1
ATOM 1415 N N . ARG A 1 178 ? 1.992 5.863 -36.247 1.00 72.94 178 ARG A N 1
ATOM 1416 C CA . ARG A 1 178 ? 2.812 6.227 -35.084 1.00 72.94 178 ARG A CA 1
ATOM 1417 C C . ARG A 1 178 ? 2.843 7.752 -34.930 1.00 72.94 178 ARG A C 1
ATOM 1419 O O . ARG A 1 178 ? 2.875 8.464 -35.926 1.00 72.94 178 ARG A O 1
ATOM 1426 N N . GLY A 1 179 ? 2.810 8.251 -33.702 1.00 78.12 179 GLY A N 1
ATOM 1427 C CA . GLY A 1 179 ? 2.749 9.671 -33.362 1.00 78.12 179 GLY A CA 1
ATOM 1428 C C . GLY A 1 179 ? 1.386 10.136 -32.848 1.00 78.12 179 GLY A C 1
ATOM 1429 O O . GLY A 1 179 ? 0.509 9.334 -32.513 1.00 78.12 179 GLY A O 1
ATOM 1430 N N . LYS A 1 180 ? 1.235 11.462 -32.742 1.00 76.56 180 LYS A N 1
ATOM 1431 C CA . LYS A 1 180 ? -0.018 12.102 -32.327 1.00 76.56 180 LYS A CA 1
ATOM 1432 C C . LYS A 1 180 ? -1.113 11.877 -33.368 1.00 76.56 180 LYS A C 1
ATOM 1434 O O . LYS A 1 180 ? -0.852 11.840 -34.568 1.00 76.56 180 LYS A O 1
ATOM 1439 N N . ILE A 1 181 ? -2.332 11.732 -32.877 1.00 76.12 181 ILE A N 1
ATOM 1440 C CA . ILE A 1 181 ? -3.550 11.637 -33.662 1.00 76.12 181 ILE A CA 1
ATOM 1441 C C . ILE A 1 181 ? -4.269 12.965 -33.507 1.00 76.12 181 ILE A C 1
ATOM 1443 O O . ILE A 1 181 ? -4.577 13.400 -32.396 1.00 76.12 181 ILE A O 1
ATOM 1447 N N . GLU A 1 182 ? -4.509 13.620 -34.636 1.00 71.00 182 GLU A N 1
ATOM 1448 C CA . GLU A 1 182 ? -5.360 14.795 -34.660 1.00 71.00 182 GLU A CA 1
ATOM 1449 C C . GLU A 1 182 ? -6.804 14.324 -34.478 1.00 71.00 182 GLU A C 1
ATOM 1451 O O . GLU A 1 182 ? -7.365 13.625 -35.321 1.00 71.00 182 GLU A O 1
ATOM 1456 N N . VAL A 1 183 ? -7.379 14.652 -33.324 1.00 69.75 183 VAL A N 1
ATOM 1457 C CA . VAL A 1 183 ? -8.785 14.393 -33.029 1.00 69.75 183 VAL A CA 1
ATOM 1458 C C . VAL A 1 183 ? -9.506 15.723 -33.031 1.00 69.75 183 VAL A C 1
ATOM 1460 O O . VAL A 1 183 ? -9.146 16.629 -32.278 1.00 69.75 183 VAL A O 1
ATOM 1463 N N . ASP A 1 184 ? -10.538 15.831 -33.861 1.00 75.44 184 ASP A N 1
ATOM 1464 C CA . ASP A 1 184 ? -11.437 16.973 -33.810 1.00 75.44 184 ASP A CA 1
ATOM 1465 C C . ASP A 1 184 ? -12.266 16.905 -32.523 1.00 75.44 184 ASP A C 1
ATOM 1467 O O . ASP A 1 184 ? -13.218 16.129 -32.397 1.00 75.44 184 ASP A O 1
ATOM 1471 N N . LEU A 1 185 ? -11.869 17.717 -31.543 1.00 78.06 185 LEU A N 1
ATOM 1472 C CA . LEU A 1 185 ? -12.499 17.751 -30.227 1.00 78.06 185 LEU A CA 1
ATOM 1473 C C . LEU A 1 185 ? -13.954 18.229 -30.287 1.00 78.06 185 LEU A C 1
ATOM 1475 O O . LEU A 1 185 ? -14.712 17.956 -29.358 1.00 78.06 185 LEU A O 1
ATOM 1479 N N . ASN A 1 186 ? -14.365 18.890 -31.372 1.00 75.94 186 ASN A N 1
ATOM 1480 C CA . ASN A 1 186 ? -15.748 19.321 -31.566 1.00 75.94 186 ASN A CA 1
ATOM 1481 C C . ASN A 1 186 ? -16.687 18.143 -31.866 1.00 75.94 186 ASN A C 1
ATOM 1483 O O . ASN A 1 186 ? -17.886 18.244 -31.625 1.00 75.94 186 ASN A O 1
ATOM 1487 N N . LEU A 1 187 ? -16.154 17.018 -32.361 1.00 69.94 187 LEU A N 1
ATOM 1488 C CA . LEU A 1 187 ? -16.931 15.819 -32.703 1.00 69.94 187 LEU A CA 1
ATOM 1489 C C . LEU A 1 187 ? -17.091 14.839 -31.532 1.00 69.94 187 LEU A C 1
ATOM 1491 O O . LEU A 1 187 ? -17.806 13.844 -31.655 1.00 69.94 187 LEU A O 1
ATOM 1495 N N . ILE A 1 188 ? -16.423 15.088 -30.405 1.00 73.94 188 ILE A N 1
ATOM 1496 C CA . ILE A 1 188 ? -16.476 14.243 -29.209 1.00 73.94 188 ILE A CA 1
ATOM 1497 C C . ILE A 1 188 ? -17.093 15.021 -28.045 1.00 73.94 188 ILE A C 1
ATOM 1499 O O . ILE A 1 188 ? -16.846 16.216 -27.871 1.00 73.94 188 ILE A O 1
ATOM 1503 N N . ALA A 1 189 ? -17.912 14.344 -27.243 1.00 69.19 189 ALA A N 1
ATOM 1504 C CA . ALA A 1 189 ? -18.555 14.963 -26.092 1.00 69.19 189 ALA A CA 1
ATOM 1505 C C . ALA A 1 189 ? -17.523 15.356 -25.026 1.00 69.19 189 ALA A C 1
ATOM 1507 O O . ALA A 1 189 ? -16.458 14.741 -24.903 1.00 69.19 189 ALA A O 1
ATOM 1508 N N . ASP A 1 190 ? -17.853 16.364 -24.226 1.00 74.50 190 ASP A N 1
ATOM 1509 C CA . ASP A 1 190 ? -17.058 16.697 -23.049 1.00 74.50 190 ASP A CA 1
ATOM 1510 C C . ASP A 1 190 ? -17.019 15.503 -22.089 1.00 74.50 190 ASP A C 1
ATOM 1512 O O . ASP A 1 190 ? -17.902 14.646 -22.078 1.00 74.50 190 ASP A O 1
ATOM 1516 N N . ASN A 1 191 ? -15.942 15.408 -21.321 1.00 73.69 191 ASN A N 1
ATOM 1517 C CA . ASN A 1 191 ? -15.582 14.254 -20.500 1.00 73.69 191 ASN A CA 1
ATOM 1518 C C . ASN A 1 191 ? -15.416 12.938 -21.283 1.00 73.69 191 ASN A C 1
ATOM 1520 O O . ASN A 1 191 ? -15.496 11.856 -20.701 1.00 73.69 191 ASN A O 1
ATOM 1524 N N . THR A 1 192 ? -15.124 13.004 -22.587 1.00 73.88 192 THR A N 1
ATOM 1525 C CA . THR A 1 192 ? -14.782 11.818 -23.388 1.00 73.88 192 THR A CA 1
ATOM 1526 C C . THR A 1 192 ? -13.270 11.668 -23.521 1.00 73.88 192 THR A C 1
ATOM 1528 O O . THR A 1 192 ? -12.567 12.605 -23.906 1.00 73.88 192 THR A O 1
ATOM 1531 N N . PHE A 1 193 ? -12.755 10.473 -23.220 1.00 79.19 193 PHE A N 1
ATOM 1532 C CA . PHE A 1 193 ? -11.376 10.112 -23.543 1.00 79.19 193 PHE A CA 1
ATOM 1533 C C . PHE A 1 193 ? -11.239 9.888 -25.050 1.00 79.19 193 PHE A C 1
ATOM 1535 O O . PHE A 1 193 ? -11.936 9.050 -25.621 1.00 79.19 193 PHE A O 1
ATOM 1542 N N . TYR A 1 194 ? -10.308 10.587 -25.688 1.00 83.75 194 TYR A N 1
ATOM 1543 C CA . TYR A 1 194 ? -9.965 10.388 -27.090 1.00 83.75 194 TYR A CA 1
ATOM 1544 C C . TYR A 1 194 ? -8.520 9.942 -27.238 1.00 83.75 194 TYR A C 1
ATOM 1546 O O . TYR A 1 194 ? -7.671 10.239 -26.401 1.00 83.75 194 TYR A O 1
ATOM 1554 N N . LEU A 1 195 ? -8.246 9.191 -28.299 1.00 82.75 195 LEU A N 1
ATOM 1555 C CA . LEU A 1 195 ? -6.912 8.692 -28.588 1.00 82.75 195 LEU A CA 1
ATOM 1556 C C . LEU A 1 195 ? -6.028 9.856 -29.056 1.00 82.75 195 LEU A C 1
ATOM 1558 O O . LEU A 1 195 ? -6.227 10.384 -30.141 1.00 82.75 195 LEU A O 1
ATOM 1562 N N . GLU A 1 196 ? -5.071 10.260 -28.229 1.00 86.31 196 GLU A N 1
ATOM 1563 C CA . GLU A 1 196 ? -4.163 11.376 -28.497 1.00 86.31 196 GLU A CA 1
ATOM 1564 C C . GLU A 1 196 ? -2.949 10.935 -29.315 1.00 86.31 196 GLU A C 1
ATOM 1566 O O . GLU A 1 196 ? -2.442 11.709 -30.120 1.00 86.31 196 GLU A O 1
ATOM 1571 N N . ALA A 1 197 ? -2.447 9.715 -29.107 1.00 86.31 197 ALA A N 1
ATOM 1572 C CA . ALA A 1 197 ? -1.271 9.226 -29.820 1.00 86.31 197 ALA A CA 1
ATOM 1573 C C . ALA A 1 197 ? -1.153 7.701 -29.788 1.00 86.31 197 ALA A C 1
ATOM 1575 O O . ALA A 1 197 ? -1.632 7.045 -28.860 1.00 86.31 197 ALA A O 1
ATOM 1576 N N . ILE A 1 198 ? -0.441 7.150 -30.769 1.00 81.94 198 ILE A N 1
ATOM 1577 C CA . ILE A 1 198 ? 0.075 5.777 -30.748 1.00 81.94 198 ILE A CA 1
ATOM 1578 C C . ILE A 1 198 ? 1.585 5.867 -30.905 1.00 81.94 198 ILE A C 1
ATOM 1580 O O . ILE A 1 198 ? 2.050 6.395 -31.901 1.00 81.94 198 ILE A O 1
ATOM 1584 N N . ASP A 1 199 ? 2.372 5.391 -29.952 1.00 81.62 199 ASP A N 1
ATOM 1585 C CA . ASP A 1 199 ? 3.830 5.469 -30.082 1.00 81.62 199 ASP A CA 1
ATOM 1586 C C . ASP A 1 199 ? 4.429 4.349 -30.953 1.00 81.62 199 ASP A C 1
ATOM 1588 O O . ASP A 1 199 ? 3.740 3.435 -31.410 1.00 81.62 199 ASP A O 1
ATOM 1592 N N . ASP A 1 200 ? 5.750 4.383 -31.143 1.00 80.50 200 ASP A N 1
ATOM 1593 C CA . ASP A 1 200 ? 6.485 3.403 -31.955 1.00 80.50 200 ASP A CA 1
ATOM 1594 C C . ASP A 1 200 ? 6.392 1.956 -31.443 1.00 80.50 200 ASP A C 1
ATOM 1596 O O . ASP A 1 200 ? 6.761 1.016 -32.150 1.00 80.50 200 ASP A O 1
ATOM 1600 N N . LYS A 1 201 ? 5.894 1.764 -30.216 1.00 79.75 201 LYS A N 1
ATOM 1601 C CA . LYS A 1 201 ? 5.652 0.463 -29.583 1.00 79.75 201 LYS A CA 1
ATOM 1602 C C . LYS A 1 201 ? 4.171 0.088 -29.575 1.00 79.75 201 LYS A C 1
ATOM 1604 O O . LYS A 1 201 ? 3.788 -0.798 -28.813 1.00 79.75 201 LYS A O 1
ATOM 1609 N N . TRP A 1 202 ? 3.349 0.749 -30.389 1.00 73.38 202 TRP A N 1
ATOM 1610 C CA . TRP A 1 202 ? 1.900 0.546 -30.471 1.00 73.38 202 TRP A CA 1
ATOM 1611 C C . TRP A 1 202 ? 1.134 0.903 -29.189 1.00 73.38 202 TRP A C 1
ATOM 1613 O O . TRP A 1 202 ? -0.029 0.515 -29.033 1.00 73.38 202 TRP A O 1
ATOM 1623 N N . ARG A 1 203 ? 1.744 1.650 -28.257 1.00 78.88 203 ARG A N 1
ATOM 1624 C CA . ARG A 1 203 ? 1.078 2.060 -27.014 1.00 78.88 203 ARG A CA 1
ATOM 1625 C C . ARG A 1 203 ? 0.204 3.273 -27.288 1.00 78.88 203 ARG A C 1
ATOM 1627 O O . ARG A 1 203 ? 0.662 4.265 -27.843 1.00 78.88 203 ARG A O 1
ATOM 1634 N N . ARG A 1 204 ? -1.057 3.173 -26.877 1.00 86.75 204 ARG A N 1
ATOM 1635 C CA . ARG A 1 204 ? -2.094 4.183 -27.086 1.00 86.75 204 ARG A CA 1
ATOM 1636 C C . ARG A 1 204 ? -2.172 5.119 -25.882 1.00 86.75 204 ARG A C 1
ATOM 1638 O O . ARG A 1 204 ? -2.415 4.649 -24.771 1.00 86.75 204 ARG A O 1
ATOM 1645 N N . SER A 1 205 ? -1.995 6.413 -26.108 1.00 82.69 205 SER A N 1
ATOM 1646 C CA . SER A 1 205 ? -2.213 7.469 -25.116 1.00 82.69 205 SER A CA 1
ATOM 1647 C C . SER A 1 205 ? -3.571 8.103 -25.367 1.00 82.69 205 SER A C 1
ATOM 1649 O O . SER A 1 205 ? -3.857 8.489 -26.496 1.00 82.69 205 SER A O 1
ATOM 1651 N N . TYR A 1 206 ? -4.404 8.206 -24.334 1.00 85.88 206 TYR A N 1
ATOM 1652 C CA . TYR A 1 206 ? -5.718 8.838 -24.420 1.00 85.88 206 TYR A CA 1
ATOM 1653 C C . TYR A 1 206 ? -5.741 10.100 -23.560 1.00 85.88 206 TYR A C 1
ATOM 1655 O O . TYR A 1 206 ? -5.161 10.108 -22.474 1.00 85.88 206 TYR A O 1
ATOM 1663 N N . LYS A 1 207 ? -6.433 11.141 -24.018 1.00 86.69 207 LYS A N 1
ATOM 1664 C CA . LYS A 1 207 ? -6.628 12.397 -23.291 1.00 86.69 207 LYS A CA 1
ATOM 1665 C C . LYS A 1 207 ? -8.116 12.625 -23.052 1.00 86.69 207 LYS A C 1
ATOM 1667 O O . LYS A 1 207 ? -8.931 12.312 -23.912 1.00 86.69 207 LYS A O 1
ATOM 1672 N N . LEU A 1 208 ? -8.475 13.129 -21.875 1.00 80.12 208 LEU A N 1
ATOM 1673 C CA . LEU A 1 208 ? -9.855 13.486 -21.549 1.00 80.12 208 LEU A CA 1
ATOM 1674 C C . LEU A 1 208 ? -10.158 14.876 -22.114 1.00 80.12 208 LEU A C 1
ATOM 1676 O O . LEU A 1 208 ? -9.451 15.832 -21.788 1.00 80.12 208 LEU A O 1
ATOM 1680 N N . LYS A 1 209 ? -11.208 15.014 -22.926 1.00 80.69 209 LYS A N 1
ATOM 1681 C CA . LYS A 1 209 ? -11.767 16.334 -23.235 1.00 80.69 209 LYS A CA 1
ATOM 1682 C C . LYS A 1 209 ? -12.441 16.863 -21.969 1.00 80.69 209 LYS A C 1
ATOM 1684 O O . LYS A 1 209 ? -13.384 16.243 -21.504 1.00 80.69 209 LYS A O 1
ATOM 1689 N N . GLN A 1 210 ? -11.953 17.949 -21.378 1.00 74.75 210 GLN A N 1
ATOM 1690 C CA . GLN A 1 210 ? -12.596 18.535 -20.197 1.00 74.75 210 GLN A CA 1
ATOM 1691 C C . GLN A 1 210 ? -13.811 19.383 -20.589 1.00 74.75 210 GLN A C 1
ATOM 1693 O O . GLN A 1 210 ? -13.827 19.954 -21.678 1.00 74.75 210 GLN A O 1
ATOM 1698 N N . LEU A 1 211 ? -14.798 19.461 -19.690 1.00 56.22 211 LEU A N 1
ATOM 1699 C CA . LEU A 1 211 ? -15.904 20.420 -19.761 1.00 56.22 211 LEU A CA 1
ATOM 1700 C C . LEU A 1 211 ? -15.343 21.838 -19.896 1.00 56.22 211 LEU A C 1
ATOM 1702 O O . LEU A 1 211 ? -14.695 22.339 -18.975 1.00 56.22 211 LEU A O 1
ATOM 1706 N N . GLN A 1 212 ? -15.599 22.488 -21.027 1.00 51.66 212 GLN A N 1
ATOM 1707 C CA . GLN A 1 212 ? -15.447 23.935 -21.102 1.00 51.66 212 GLN A CA 1
ATOM 1708 C C . GLN A 1 212 ? -16.685 24.543 -20.441 1.00 51.66 212 GLN A C 1
ATOM 1710 O O . GLN A 1 212 ? -17.809 24.280 -20.863 1.00 51.66 212 GLN A O 1
ATOM 1715 N N . GLY A 1 213 ? -16.486 25.295 -19.354 1.00 37.88 213 GLY A N 1
ATOM 1716 C CA . GLY A 1 213 ? -17.562 26.057 -18.723 1.00 37.88 213 GLY A CA 1
ATOM 1717 C C . GLY A 1 213 ? -18.286 26.914 -19.764 1.00 37.88 213 GLY A C 1
ATOM 1718 O O . GLY A 1 213 ? -17.636 27.497 -20.624 1.00 37.88 213 GLY A O 1
ATOM 1719 N N . GLU A 1 214 ? -19.619 26.900 -19.699 1.00 37.28 214 GLU A N 1
ATOM 1720 C CA . GLU A 1 214 ? -20.587 27.641 -20.519 1.00 37.28 214 GLU A CA 1
ATOM 1721 C C . GLU A 1 214 ? -20.006 28.527 -21.634 1.00 37.28 214 GLU A C 1
ATOM 1723 O O . GLU A 1 214 ? -19.681 29.694 -21.429 1.00 37.28 214 GLU A O 1
ATOM 1728 N N . THR A 1 215 ? -19.983 28.020 -22.869 1.00 28.72 215 THR A N 1
ATOM 1729 C CA . THR A 1 215 ? -20.245 28.877 -24.032 1.00 28.72 215 THR A CA 1
ATOM 1730 C C . THR A 1 215 ? -20.848 28.068 -25.181 1.00 28.72 215 THR A C 1
ATOM 1732 O O . THR A 1 215 ? -20.161 27.454 -25.993 1.00 28.72 215 THR A O 1
ATOM 1735 N N . LEU A 1 216 ? -22.178 28.102 -25.278 1.00 36.69 216 LEU A N 1
ATOM 1736 C CA . LEU A 1 216 ? -22.885 27.906 -26.541 1.00 36.69 216 LEU A CA 1
ATOM 1737 C C . LEU A 1 216 ? -22.596 29.124 -27.431 1.00 36.69 216 LEU A C 1
ATOM 1739 O O . LEU A 1 216 ? -23.324 30.108 -27.379 1.00 36.69 216 LEU A O 1
ATOM 1743 N N . VAL A 1 217 ? -21.559 29.061 -28.268 1.00 28.33 217 VAL A N 1
ATOM 1744 C CA . VAL A 1 217 ? -21.467 29.905 -29.469 1.00 28.33 217 VAL A CA 1
ATOM 1745 C C . VAL A 1 217 ? -21.022 29.038 -30.643 1.00 28.33 217 VAL A C 1
ATOM 1747 O O . VAL A 1 217 ? -19.869 28.635 -30.759 1.00 28.33 217 VAL A O 1
ATOM 1750 N N . LYS A 1 218 ? -21.982 28.765 -31.536 1.00 41.72 218 LYS A N 1
ATOM 1751 C CA . LYS A 1 218 ? -21.721 28.435 -32.940 1.00 41.72 218 LYS A CA 1
ATOM 1752 C C . LYS A 1 218 ? -20.766 29.486 -33.501 1.00 41.72 218 LYS A C 1
ATOM 1754 O O . LYS A 1 218 ? -21.142 30.649 -33.491 1.00 41.72 218 LYS A O 1
ATOM 1759 N N . ASN A 1 219 ? -19.622 29.089 -34.052 1.00 29.12 219 ASN A N 1
ATOM 1760 C CA . ASN A 1 219 ? -19.013 29.806 -35.171 1.00 29.12 219 ASN A CA 1
ATOM 1761 C C . ASN A 1 219 ? -18.133 28.862 -35.996 1.00 29.12 219 ASN A C 1
ATOM 1763 O O . ASN A 1 219 ? -17.170 28.275 -35.510 1.00 29.12 219 ASN A O 1
ATOM 1767 N N . ASN A 1 220 ? -18.521 28.721 -37.264 1.00 39.34 220 ASN A N 1
ATOM 1768 C CA . ASN A 1 220 ? -17.759 28.073 -38.319 1.00 39.34 220 ASN A CA 1
ATOM 1769 C C . ASN A 1 220 ? -16.434 28.816 -38.510 1.00 39.34 220 ASN A C 1
ATOM 1771 O O . ASN A 1 220 ? -16.428 29.912 -39.064 1.00 39.34 220 ASN A O 1
ATOM 1775 N N . ILE A 1 221 ? -15.320 28.204 -38.121 1.00 32.81 221 ILE A N 1
ATOM 1776 C CA . ILE A 1 221 ? -14.002 28.605 -38.614 1.00 32.81 221 ILE A CA 1
ATOM 1777 C C . ILE A 1 221 ? -13.588 27.549 -39.636 1.00 32.81 221 ILE A C 1
ATOM 1779 O O . ILE A 1 221 ? -13.411 26.374 -39.310 1.00 32.81 221 ILE A O 1
ATOM 1783 N N . SER A 1 222 ? -13.549 27.958 -40.905 1.00 38.91 222 SER A N 1
ATOM 1784 C CA . SER A 1 222 ? -13.222 27.084 -42.032 1.00 38.91 222 SER A CA 1
ATOM 1785 C C . SER A 1 222 ? -11.773 26.595 -41.952 1.00 38.91 222 SER A C 1
ATOM 1787 O O . SER A 1 222 ? -10.885 27.308 -41.491 1.00 38.91 222 SER A O 1
ATOM 1789 N N . ALA A 1 223 ? -11.530 25.386 -42.461 1.00 39.09 223 ALA A N 1
ATOM 1790 C CA . ALA A 1 223 ? -10.247 24.677 -42.460 1.00 39.09 223 ALA A CA 1
ATOM 1791 C C . ALA A 1 223 ? -9.072 25.399 -43.169 1.00 39.09 223 ALA A C 1
ATOM 1793 O O . ALA A 1 223 ? -7.977 24.849 -43.250 1.00 39.09 223 ALA A O 1
ATOM 1794 N N . ILE A 1 224 ? -9.276 26.620 -43.670 1.00 37.50 224 ILE A N 1
ATOM 1795 C CA . ILE A 1 224 ? -8.313 27.386 -44.468 1.00 37.50 224 ILE A CA 1
ATOM 1796 C C . ILE A 1 224 ? -7.244 28.071 -43.593 1.00 37.50 224 ILE A C 1
ATOM 1798 O O . ILE A 1 224 ? -6.101 28.192 -44.025 1.00 37.50 224 ILE A O 1
ATOM 1802 N N . GLU A 1 225 ? -7.530 28.418 -42.333 1.00 35.00 225 GLU A N 1
ATOM 1803 C CA . GLU A 1 225 ? -6.520 29.026 -41.438 1.00 35.00 225 GLU A CA 1
ATOM 1804 C C . GLU A 1 225 ? -5.505 28.015 -40.864 1.00 35.00 225 GLU A C 1
ATOM 1806 O O . GLU A 1 225 ? -4.456 28.412 -40.358 1.00 35.00 225 GLU A O 1
ATOM 1811 N N . ARG A 1 226 ? -5.757 26.700 -40.992 1.00 38.75 226 ARG A N 1
ATOM 1812 C CA . ARG A 1 226 ? -4.857 25.640 -40.486 1.00 38.75 226 ARG A CA 1
ATOM 1813 C C . ARG A 1 226 ? -3.572 25.461 -41.306 1.00 38.75 226 ARG A C 1
ATOM 1815 O O . ARG A 1 226 ? -2.625 24.872 -40.797 1.00 38.75 226 ARG A O 1
ATOM 1822 N N . ILE A 1 227 ? -3.515 25.948 -42.549 1.00 37.91 227 ILE A N 1
ATOM 1823 C CA . ILE A 1 227 ? -2.423 25.616 -43.486 1.00 37.91 227 ILE A CA 1
ATOM 1824 C C . ILE A 1 227 ? -1.241 26.604 -43.405 1.00 37.91 227 ILE A C 1
ATOM 1826 O O . ILE A 1 227 ? -0.107 26.222 -43.677 1.00 37.91 227 ILE A O 1
ATOM 1830 N N . ASN A 1 228 ? -1.445 27.839 -42.938 1.00 33.22 228 ASN A N 1
ATOM 1831 C CA . ASN A 1 228 ? -0.433 28.900 -43.076 1.00 33.22 228 ASN A CA 1
ATOM 1832 C C . ASN A 1 228 ? 0.583 29.026 -41.920 1.00 33.22 228 ASN A C 1
ATOM 1834 O O . ASN A 1 228 ? 1.434 29.907 -41.967 1.00 33.22 228 ASN A O 1
ATOM 1838 N N . ASN A 1 229 ? 0.546 28.154 -40.905 1.00 29.86 229 ASN A N 1
ATOM 1839 C CA . ASN A 1 229 ? 1.470 28.202 -39.753 1.00 29.86 229 ASN A CA 1
ATOM 1840 C C . ASN A 1 229 ? 2.416 26.985 -39.646 1.00 29.86 229 ASN A C 1
ATOM 1842 O O . ASN A 1 229 ? 2.954 26.704 -38.576 1.00 29.86 229 ASN A O 1
ATOM 1846 N N . ILE A 1 230 ? 2.638 26.256 -40.746 1.00 33.38 230 ILE A N 1
ATOM 1847 C CA . ILE A 1 230 ? 3.418 25.003 -40.760 1.00 33.38 230 ILE A CA 1
ATOM 1848 C C . ILE A 1 230 ? 4.950 25.212 -40.820 1.00 33.38 230 ILE A C 1
ATOM 1850 O O . ILE A 1 230 ? 5.698 24.295 -40.490 1.00 33.38 230 ILE A O 1
ATOM 1854 N N . ASP A 1 231 ? 5.462 26.414 -41.096 1.00 29.56 231 ASP A N 1
ATOM 1855 C CA . ASP A 1 231 ? 6.898 26.590 -41.401 1.00 29.56 231 ASP A CA 1
ATOM 1856 C C . ASP A 1 231 ? 7.850 26.844 -40.216 1.00 29.56 231 ASP A C 1
ATOM 1858 O O . ASP A 1 231 ? 8.989 27.272 -40.410 1.00 29.56 231 ASP A O 1
ATOM 1862 N N . LYS A 1 232 ? 7.461 26.537 -38.971 1.00 31.83 232 LYS A N 1
ATOM 1863 C CA . LYS A 1 232 ? 8.403 26.580 -37.831 1.00 31.83 232 LYS A CA 1
ATOM 1864 C C . LYS A 1 232 ? 8.166 25.475 -36.804 1.00 31.83 232 LYS A C 1
ATOM 1866 O O . LYS A 1 232 ? 7.794 25.759 -35.670 1.00 31.83 232 LYS A O 1
ATOM 1871 N N . MET A 1 233 ? 8.461 24.220 -37.142 1.00 28.38 233 MET A N 1
ATOM 1872 C CA . MET A 1 233 ? 8.734 23.206 -36.114 1.00 28.38 233 MET A CA 1
ATOM 1873 C C . MET A 1 233 ? 9.941 22.332 -36.460 1.00 28.38 233 MET A C 1
ATOM 1875 O O . MET A 1 233 ? 9.946 21.539 -37.395 1.00 28.38 233 MET A O 1
ATOM 1879 N N . ILE A 1 234 ? 10.970 22.510 -35.634 1.00 25.75 234 ILE A N 1
ATOM 1880 C CA . ILE A 1 234 ? 12.177 21.692 -35.510 1.00 25.75 234 ILE A CA 1
ATOM 1881 C C . ILE A 1 234 ? 11.763 20.256 -35.102 1.00 25.75 234 ILE A C 1
ATOM 1883 O O . ILE A 1 234 ? 10.836 20.109 -34.301 1.00 25.75 234 ILE A O 1
ATOM 1887 N N . PRO A 1 235 ? 12.421 19.186 -35.591 1.00 26.48 235 PRO A N 1
ATOM 1888 C CA . PRO A 1 235 ? 12.013 17.811 -35.300 1.00 26.48 235 PRO A CA 1
ATOM 1889 C C . PRO A 1 235 ? 12.211 17.459 -33.815 1.00 26.48 235 PRO A C 1
ATOM 1891 O O . PRO A 1 235 ? 13.300 17.659 -33.273 1.00 26.48 235 PRO A O 1
ATOM 1894 N N . ILE A 1 236 ? 11.201 16.868 -33.161 1.00 31.83 236 ILE A N 1
ATOM 1895 C CA . ILE A 1 236 ? 11.352 16.302 -31.808 1.00 31.83 236 ILE A CA 1
ATOM 1896 C C . ILE A 1 236 ? 11.828 14.848 -31.909 1.00 31.83 236 ILE A C 1
ATOM 1898 O O . ILE A 1 236 ? 11.217 13.991 -32.541 1.00 31.83 236 ILE A O 1
ATOM 1902 N N . THR A 1 237 ? 12.963 14.613 -31.264 1.00 29.12 237 THR A N 1
ATOM 1903 C CA . THR A 1 237 ? 13.754 13.386 -31.183 1.00 29.12 237 THR A CA 1
ATOM 1904 C C . THR A 1 237 ? 13.210 12.394 -30.138 1.00 29.12 237 THR A C 1
ATOM 1906 O O . THR A 1 237 ? 12.444 12.765 -29.254 1.00 29.12 237 THR A O 1
ATOM 1909 N N . GLN A 1 238 ? 13.623 11.120 -30.247 1.00 30.91 238 GLN A N 1
ATOM 1910 C CA . GLN A 1 238 ? 13.377 9.995 -29.320 1.00 30.91 238 GLN A CA 1
ATOM 1911 C C . GLN A 1 238 ? 13.110 10.398 -27.852 1.00 30.91 238 GLN A C 1
ATOM 1913 O O . GLN A 1 238 ? 13.964 11.029 -27.226 1.00 30.91 238 GLN A O 1
ATOM 1918 N N . GLU A 1 239 ? 12.000 9.934 -27.251 1.00 43.16 239 GLU A N 1
ATOM 1919 C CA . GLU A 1 239 ? 11.772 10.079 -25.803 1.00 43.16 239 GLU A CA 1
ATOM 1920 C C . GLU A 1 239 ? 12.957 9.489 -25.014 1.00 43.16 239 GLU A C 1
ATOM 1922 O O . GLU A 1 239 ? 13.192 8.274 -24.982 1.00 43.16 239 GLU A O 1
ATOM 1927 N N . LYS A 1 240 ? 13.725 10.363 -24.355 1.00 47.78 240 LYS A N 1
ATOM 1928 C CA . LYS A 1 240 ? 14.817 9.965 -23.463 1.00 47.78 240 LYS A CA 1
ATOM 1929 C C . LYS A 1 240 ? 14.251 9.097 -22.334 1.00 47.78 240 LYS A C 1
ATOM 1931 O O . LYS A 1 240 ? 13.211 9.391 -21.762 1.00 47.78 240 LYS A O 1
ATOM 1936 N N . SER A 1 241 ? 14.952 8.027 -21.956 1.00 65.88 241 SER A N 1
ATOM 1937 C CA . SER A 1 241 ? 14.595 7.257 -20.753 1.00 65.88 241 SER A CA 1
ATOM 1938 C C . SER A 1 241 ? 14.580 8.172 -19.517 1.00 65.88 241 SER A C 1
ATOM 1940 O O . SER A 1 241 ? 15.462 9.014 -19.408 1.00 65.88 241 SER A O 1
ATOM 1942 N N . PHE A 1 242 ? 13.642 7.994 -18.575 1.00 78.00 242 PHE A N 1
ATOM 1943 C CA . PHE A 1 242 ? 13.433 8.891 -17.416 1.00 78.00 242 PHE A CA 1
ATOM 1944 C C . PHE A 1 242 ? 14.722 9.245 -16.637 1.00 78.00 242 PHE A C 1
ATOM 1946 O O . PHE A 1 242 ? 14.937 10.387 -16.243 1.00 78.00 242 PHE A O 1
ATOM 1953 N N . HIS A 1 243 ? 15.651 8.292 -16.497 1.00 76.00 243 HIS A N 1
ATOM 1954 C CA . HIS A 1 243 ? 16.952 8.506 -15.842 1.00 76.00 243 HIS A CA 1
ATOM 1955 C C . HIS A 1 243 ? 17.950 9.369 -16.647 1.00 76.00 243 HIS A C 1
ATOM 1957 O O . HIS A 1 243 ? 18.971 9.790 -16.110 1.00 76.00 243 HIS A O 1
ATOM 1963 N N . LYS A 1 244 ? 17.685 9.603 -17.936 1.00 75.75 244 LYS A N 1
ATOM 1964 C CA . LYS A 1 244 ? 18.459 10.454 -18.859 1.00 75.75 244 LYS A CA 1
ATOM 1965 C C . LYS A 1 244 ? 17.821 11.832 -19.080 1.00 75.75 244 LYS A C 1
ATOM 1967 O O . LYS A 1 244 ? 18.398 12.645 -19.792 1.00 75.75 244 LYS A O 1
ATOM 1972 N N . MET A 1 245 ? 16.624 12.061 -18.539 1.00 83.56 245 MET A N 1
ATOM 1973 C CA . MET A 1 245 ? 15.922 13.345 -18.601 1.00 83.56 245 MET A CA 1
ATOM 1974 C C . MET A 1 245 ? 16.550 14.360 -17.639 1.00 83.56 245 MET A C 1
ATOM 1976 O O . MET A 1 245 ? 17.126 13.949 -16.622 1.00 83.56 245 MET A O 1
ATOM 1980 N N . THR A 1 246 ? 16.413 15.654 -17.939 1.00 86.25 246 THR A N 1
ATOM 1981 C CA . THR A 1 246 ? 16.756 16.733 -16.996 1.00 86.25 246 THR A CA 1
ATOM 1982 C C . THR A 1 246 ? 15.768 16.757 -15.821 1.00 86.25 246 THR A C 1
ATOM 1984 O O . THR A 1 246 ? 14.749 16.064 -15.842 1.00 86.25 246 THR A O 1
ATOM 1987 N N . ILE A 1 247 ? 16.055 17.523 -14.764 1.00 87.38 247 ILE A N 1
ATOM 1988 C CA . ILE A 1 247 ? 15.135 17.648 -13.618 1.00 87.38 247 ILE A CA 1
ATOM 1989 C C . ILE A 1 247 ? 13.797 18.262 -14.060 1.00 87.38 247 ILE A C 1
ATOM 1991 O O . ILE A 1 247 ? 12.747 17.729 -13.702 1.00 87.38 247 ILE A O 1
ATOM 1995 N N . ASN A 1 248 ? 13.825 19.307 -14.891 1.00 85.56 248 ASN A N 1
ATOM 1996 C CA . ASN A 1 248 ? 12.615 19.965 -15.394 1.00 85.56 248 ASN A CA 1
ATOM 1997 C C . ASN A 1 248 ? 11.777 19.023 -16.266 1.00 85.56 248 ASN A C 1
ATOM 1999 O O . ASN A 1 248 ? 10.591 18.855 -15.997 1.00 85.56 248 ASN A O 1
ATOM 2003 N N . ASP A 1 249 ? 12.402 18.293 -17.196 1.00 84.50 249 ASP A N 1
ATOM 2004 C CA . ASP A 1 249 ? 11.704 17.287 -18.012 1.00 84.50 249 ASP A CA 1
ATOM 2005 C C . ASP A 1 249 ? 11.005 16.231 -17.136 1.00 84.50 249 ASP A C 1
ATOM 2007 O O . ASP A 1 249 ? 9.880 15.808 -17.412 1.00 84.50 249 ASP A O 1
ATOM 2011 N N . ARG A 1 250 ? 11.662 15.783 -16.051 1.00 88.50 250 ARG A N 1
ATOM 2012 C CA . ARG A 1 250 ? 11.064 14.825 -15.106 1.00 88.50 250 ARG A CA 1
ATOM 2013 C C . ARG A 1 250 ? 9.859 15.431 -14.401 1.00 88.50 250 ARG A C 1
ATOM 2015 O O . ARG A 1 250 ? 8.835 14.758 -14.304 1.00 88.50 250 ARG A O 1
ATOM 2022 N N . ARG A 1 251 ? 9.967 16.673 -13.924 1.00 90.44 251 ARG A N 1
ATOM 2023 C CA . ARG A 1 251 ? 8.871 17.397 -13.262 1.00 90.44 251 ARG A CA 1
ATOM 2024 C C . ARG A 1 251 ? 7.678 17.574 -14.201 1.00 90.44 251 ARG A C 1
ATOM 2026 O O . ARG A 1 251 ? 6.554 17.282 -13.804 1.00 90.44 251 ARG A O 1
ATOM 2033 N N . GLU A 1 252 ? 7.914 17.916 -15.464 1.00 85.62 252 GLU A N 1
ATOM 2034 C CA . GLU A 1 252 ? 6.865 17.993 -16.486 1.00 85.62 252 GLU A CA 1
ATOM 2035 C C . GLU A 1 252 ? 6.212 16.635 -16.766 1.00 85.62 252 GLU A C 1
ATOM 2037 O O . GLU A 1 252 ? 4.995 16.552 -16.927 1.00 85.62 252 GLU A O 1
ATOM 2042 N N . VAL A 1 253 ? 6.988 15.546 -16.820 1.00 85.06 253 VAL A N 1
ATOM 2043 C CA . VAL A 1 253 ? 6.433 14.186 -16.948 1.00 85.06 253 VAL A CA 1
ATOM 2044 C C . VAL A 1 253 ? 5.554 13.839 -15.747 1.00 85.06 253 VAL A C 1
ATOM 2046 O O . VAL A 1 253 ? 4.484 13.261 -15.937 1.00 85.06 253 VAL A O 1
ATOM 2049 N N . ILE A 1 254 ? 5.984 14.175 -14.528 1.00 86.44 254 ILE A N 1
ATOM 2050 C CA . ILE A 1 254 ? 5.208 13.938 -13.303 1.00 86.44 254 ILE A CA 1
ATOM 2051 C C . ILE A 1 254 ? 3.907 14.737 -13.354 1.00 86.44 254 ILE A C 1
ATOM 2053 O O . ILE A 1 254 ? 2.840 14.146 -13.229 1.00 86.44 254 ILE A O 1
ATOM 2057 N N . GLN A 1 255 ? 3.979 16.041 -13.625 1.00 86.00 255 GLN A N 1
ATOM 2058 C CA . GLN A 1 255 ? 2.813 16.921 -13.724 1.00 86.00 255 GLN A CA 1
ATOM 2059 C C . GLN A 1 255 ? 1.815 16.422 -14.782 1.00 86.00 255 GLN A C 1
ATOM 2061 O O . GLN A 1 255 ? 0.622 16.297 -14.510 1.00 86.00 255 GLN A O 1
ATOM 2066 N N . ARG A 1 256 ? 2.306 16.026 -15.966 1.00 82.06 256 ARG A N 1
ATOM 2067 C CA . ARG A 1 256 ? 1.472 15.426 -17.021 1.00 82.06 256 ARG A CA 1
ATOM 2068 C C . ARG A 1 256 ? 0.801 14.129 -16.576 1.00 82.06 256 ARG A C 1
ATOM 2070 O O . ARG A 1 256 ? -0.366 13.924 -16.887 1.00 82.06 256 ARG A O 1
ATOM 2077 N N . LYS A 1 257 ? 1.519 13.251 -15.869 1.00 77.75 257 LYS A N 1
ATOM 2078 C CA . LYS A 1 257 ? 0.967 11.981 -15.370 1.00 77.75 257 LYS A CA 1
ATOM 2079 C C . LYS A 1 257 ? -0.040 12.168 -14.239 1.00 77.75 257 LYS A C 1
ATOM 2081 O O . LYS A 1 257 ? -0.964 11.368 -14.146 1.00 77.75 257 LYS A O 1
ATOM 2086 N N . LEU A 1 258 ? 0.150 13.179 -13.393 1.00 76.31 258 LEU A N 1
ATOM 2087 C CA . LEU A 1 258 ? -0.800 13.522 -12.337 1.00 76.31 258 LEU A CA 1
ATOM 2088 C C . LEU A 1 258 ? -2.079 14.137 -12.880 1.00 76.31 258 LEU A C 1
ATOM 2090 O O . LEU A 1 258 ? -3.111 14.027 -12.229 1.00 76.31 258 LEU A O 1
ATOM 2094 N N . ASN A 1 259 ? -2.009 14.758 -14.063 1.00 75.44 259 ASN A N 1
ATOM 2095 C CA . ASN A 1 259 ? -3.101 15.555 -14.612 1.00 75.44 259 ASN A CA 1
ATOM 2096 C C . ASN A 1 259 ? -3.571 16.629 -13.610 1.00 75.44 259 ASN A C 1
ATOM 2098 O O . ASN A 1 259 ? -4.761 16.894 -13.459 1.00 75.44 259 ASN A O 1
ATOM 2102 N N . ASP A 1 260 ? -2.610 17.205 -12.892 1.00 76.81 260 ASP A N 1
ATOM 2103 C CA . ASP A 1 260 ? -2.821 18.178 -11.828 1.00 76.81 260 ASP A CA 1
ATOM 2104 C C . ASP A 1 260 ? -1.559 19.051 -11.698 1.00 76.81 260 ASP A C 1
ATOM 2106 O O . ASP A 1 260 ? -0.491 18.693 -12.207 1.00 76.81 260 ASP A O 1
ATOM 2110 N N . SER A 1 261 ? -1.666 20.205 -11.043 1.00 80.88 261 SER A N 1
ATOM 2111 C CA . SER A 1 261 ? -0.542 21.103 -10.804 1.00 80.88 261 SER A CA 1
ATOM 2112 C C . SER A 1 261 ? 0.480 20.476 -9.855 1.00 80.88 261 SER A C 1
ATOM 2114 O O . SER A 1 261 ? 0.144 19.811 -8.866 1.00 80.88 261 SER A O 1
ATOM 2116 N N . LEU A 1 262 ? 1.749 20.707 -10.185 1.00 86.50 262 LEU A N 1
ATOM 2117 C CA . LEU A 1 262 ? 2.904 20.383 -9.365 1.00 86.50 262 LEU A CA 1
ATOM 2118 C C . LEU A 1 262 ? 3.569 21.704 -8.989 1.00 86.50 262 LEU A C 1
ATOM 2120 O O . LEU A 1 262 ? 3.932 22.479 -9.874 1.00 86.50 262 LEU A O 1
ATOM 2124 N N . ASP A 1 263 ? 3.715 21.970 -7.698 1.00 89.56 263 ASP A N 1
ATOM 2125 C CA . ASP A 1 263 ? 4.435 23.143 -7.231 1.00 89.56 263 ASP A CA 1
ATOM 2126 C C . ASP A 1 263 ? 5.941 22.871 -7.316 1.00 89.56 263 ASP A C 1
ATOM 2128 O O . ASP A 1 263 ? 6.529 22.133 -6.514 1.00 89.56 263 ASP A O 1
ATOM 2132 N N . HIS A 1 264 ? 6.564 23.445 -8.344 1.00 87.69 264 HIS A N 1
ATOM 2133 C CA . HIS A 1 264 ? 8.002 23.331 -8.575 1.00 87.69 264 HIS A CA 1
ATOM 2134 C C . HIS A 1 264 ? 8.815 24.076 -7.512 1.00 87.69 264 HIS A C 1
ATOM 2136 O O . HIS A 1 264 ? 9.934 23.660 -7.221 1.00 87.69 264 HIS A O 1
ATOM 2142 N N . SER A 1 265 ? 8.258 25.126 -6.898 1.00 87.44 265 SER A N 1
ATOM 2143 C CA . SER A 1 265 ? 8.945 25.907 -5.864 1.00 87.44 265 SER A CA 1
ATOM 2144 C C . SER A 1 265 ? 9.099 25.112 -4.566 1.00 87.44 265 SER A C 1
ATOM 2146 O O . SER A 1 265 ? 10.161 25.148 -3.940 1.00 87.44 265 SER A O 1
ATOM 2148 N N . LEU A 1 266 ? 8.098 24.298 -4.207 1.00 88.56 266 LEU A N 1
ATOM 2149 C CA . LEU A 1 266 ? 8.189 23.364 -3.078 1.00 88.56 266 LEU A CA 1
ATOM 2150 C C . LEU A 1 266 ? 9.228 22.264 -3.332 1.00 88.56 266 LEU A C 1
ATOM 2152 O O . LEU A 1 266 ? 9.981 21.908 -2.427 1.00 88.56 266 LEU A O 1
ATOM 2156 N N . LEU A 1 267 ? 9.305 21.751 -4.566 1.00 88.75 267 LEU A N 1
ATOM 2157 C CA . LEU A 1 267 ? 10.299 20.738 -4.952 1.00 88.75 267 LEU A CA 1
ATOM 2158 C C . LEU A 1 267 ? 11.731 21.273 -4.947 1.00 88.75 267 LEU A C 1
ATOM 2160 O O . LEU A 1 267 ? 12.657 20.485 -4.774 1.00 88.75 267 LEU A O 1
ATOM 2164 N N . GLU A 1 268 ? 11.914 22.571 -5.178 1.00 86.81 268 GLU A N 1
ATOM 2165 C CA . GLU A 1 268 ? 13.229 23.214 -5.151 1.00 86.81 268 GLU A CA 1
ATOM 2166 C C . GLU A 1 268 ? 13.639 23.604 -3.726 1.00 86.81 268 GLU A C 1
ATOM 2168 O O . GLU A 1 268 ? 14.785 23.416 -3.329 1.00 86.81 268 GLU A O 1
ATOM 2173 N N . SER A 1 269 ? 12.698 24.120 -2.932 1.00 84.94 269 SER A N 1
ATOM 2174 C CA . SER A 1 269 ? 12.974 24.638 -1.588 1.00 84.94 269 SER A CA 1
ATOM 2175 C C . SER A 1 269 ? 13.040 23.562 -0.498 1.00 84.94 269 SER A C 1
ATOM 2177 O O . SER A 1 269 ? 13.539 23.846 0.597 1.00 84.94 269 SER A O 1
ATOM 2179 N N . GLY A 1 270 ? 12.524 22.356 -0.765 1.00 83.81 270 GLY A N 1
ATOM 2180 C CA . GLY A 1 270 ? 12.344 21.292 0.230 1.00 83.81 270 GLY A CA 1
ATOM 2181 C C . GLY A 1 270 ? 11.069 21.439 1.073 1.00 83.81 270 GLY A C 1
ATOM 2182 O O . GLY A 1 270 ? 10.856 20.672 2.012 1.00 83.81 270 GLY A O 1
ATOM 2183 N N . GLY A 1 271 ? 10.220 22.418 0.747 1.00 85.69 271 GLY A N 1
ATOM 2184 C CA . GLY A 1 271 ? 8.898 22.609 1.343 1.00 85.69 271 GLY A CA 1
ATOM 2185 C C . GLY A 1 271 ? 8.867 23.193 2.757 1.00 85.69 271 GLY A C 1
ATOM 2186 O O . GLY A 1 271 ? 7.772 23.390 3.276 1.00 85.69 271 GLY A O 1
ATOM 2187 N N . ILE A 1 272 ? 10.028 23.484 3.364 1.00 86.44 272 ILE A N 1
ATOM 2188 C CA . ILE A 1 272 ? 10.114 24.244 4.622 1.00 86.44 272 ILE A CA 1
ATOM 2189 C C . ILE A 1 272 ? 11.091 25.415 4.506 1.00 86.44 272 ILE A C 1
ATOM 2191 O O . ILE A 1 272 ? 12.191 25.281 3.947 1.00 86.44 272 ILE A O 1
ATOM 2195 N N . ASP A 1 273 ? 10.724 26.547 5.091 1.00 86.69 273 ASP A N 1
ATOM 2196 C CA . ASP A 1 273 ? 11.655 27.617 5.455 1.00 86.69 273 ASP A CA 1
ATOM 2197 C C . ASP A 1 273 ? 12.116 27.497 6.924 1.00 86.69 273 ASP A C 1
ATOM 2199 O O . ASP A 1 273 ? 11.696 26.600 7.660 1.00 86.69 273 ASP A O 1
ATOM 2203 N N . SER A 1 274 ? 13.042 28.365 7.342 1.00 86.44 274 SER A N 1
ATOM 2204 C CA . SER A 1 274 ? 13.604 28.330 8.699 1.00 86.44 274 SER A CA 1
ATOM 2205 C C . SER A 1 274 ? 12.571 28.661 9.782 1.00 86.44 274 SER A C 1
ATOM 2207 O O . SER A 1 274 ? 12.650 28.099 10.870 1.00 86.44 274 SER A O 1
ATOM 2209 N N . GLU A 1 275 ? 11.592 29.527 9.498 1.00 87.44 275 GLU A N 1
ATOM 2210 C CA . GLU A 1 275 ? 10.556 29.917 10.465 1.00 87.44 275 GLU A CA 1
ATOM 2211 C C . GLU A 1 275 ? 9.547 28.779 10.676 1.00 87.44 275 GLU A C 1
ATOM 2213 O O . GLU A 1 275 ? 9.120 28.493 11.795 1.00 87.44 275 GLU A O 1
ATOM 2218 N N . GLN A 1 276 ? 9.185 28.080 9.602 1.00 86.06 276 GLN A N 1
ATOM 2219 C CA . GLN A 1 276 ? 8.409 26.847 9.666 1.00 86.06 276 GLN A CA 1
ATOM 2220 C C . GLN A 1 276 ? 9.186 25.750 10.396 1.00 86.06 276 GLN A C 1
ATOM 2222 O O . GLN A 1 276 ? 8.599 25.036 11.207 1.00 86.06 276 GLN A O 1
ATOM 2227 N N . GLY A 1 277 ? 10.495 25.641 10.151 1.00 87.12 277 GLY A N 1
ATOM 2228 C CA . GLY A 1 277 ? 11.392 24.736 10.870 1.00 87.12 277 GLY A CA 1
ATOM 2229 C C . GLY A 1 277 ? 11.336 24.933 12.384 1.00 87.12 277 GLY A C 1
ATOM 2230 O O . GLY A 1 277 ? 11.138 23.957 13.107 1.00 87.12 277 GLY A O 1
ATOM 2231 N N . ASP A 1 278 ? 11.429 26.179 12.851 1.00 90.62 278 ASP A N 1
ATOM 2232 C CA . ASP A 1 278 ? 11.387 26.547 14.280 1.00 90.62 278 ASP A CA 1
ATOM 2233 C C . ASP A 1 278 ? 10.028 26.236 14.947 1.00 90.62 278 ASP A C 1
ATOM 2235 O O . ASP A 1 278 ? 9.923 26.068 16.157 1.00 90.62 278 ASP A O 1
ATOM 2239 N N . LYS A 1 279 ? 8.964 26.062 14.148 1.00 88.69 279 LYS A N 1
ATOM 2240 C CA . LYS A 1 279 ? 7.640 25.578 14.601 1.00 88.69 279 LYS A CA 1
ATOM 2241 C C . LYS A 1 279 ? 7.517 24.044 14.585 1.00 88.69 279 LYS A C 1
ATOM 2243 O O . LYS A 1 279 ? 6.490 23.481 15.005 1.00 88.69 279 LYS A O 1
ATOM 2248 N N . ILE A 1 280 ? 8.501 23.337 14.028 1.00 87.19 280 ILE A N 1
ATOM 2249 C CA . ILE A 1 280 ? 8.527 21.871 13.942 1.00 87.19 280 ILE A CA 1
ATOM 2250 C C . ILE A 1 280 ? 9.378 21.278 15.065 1.00 87.19 280 ILE A C 1
ATOM 2252 O O . ILE A 1 280 ? 8.906 20.319 15.677 1.00 87.19 280 ILE A O 1
ATOM 2256 N N . ILE A 1 281 ? 10.569 21.828 15.317 1.00 91.06 281 ILE A N 1
ATOM 2257 C CA . ILE A 1 281 ? 11.512 21.379 16.357 1.00 91.06 281 ILE A CA 1
ATOM 2258 C C . ILE A 1 281 ? 12.135 22.572 17.090 1.00 91.06 281 ILE A C 1
ATOM 2260 O O . ILE A 1 281 ? 12.048 23.703 16.625 1.00 91.06 281 ILE A O 1
ATOM 2264 N N . GLU A 1 282 ? 12.807 22.305 18.205 1.00 93.56 282 GLU A N 1
ATOM 2265 C CA . GLU A 1 282 ? 13.498 23.307 19.014 1.00 93.56 282 GLU A CA 1
ATOM 2266 C C . GLU A 1 282 ? 14.893 23.661 18.456 1.00 93.56 282 GLU A C 1
ATOM 2268 O O . GLU A 1 282 ? 15.562 22.833 17.835 1.00 93.56 282 GLU A O 1
ATOM 2273 N N . ASN A 1 283 ? 15.378 24.872 18.765 1.00 94.69 283 ASN A N 1
ATOM 2274 C CA . ASN A 1 283 ? 16.747 25.341 18.487 1.00 94.69 283 ASN A CA 1
ATOM 2275 C C . ASN A 1 283 ? 17.144 25.301 16.999 1.00 94.69 283 ASN A C 1
ATOM 2277 O O . ASN A 1 283 ? 18.243 24.861 16.642 1.00 94.69 283 ASN A O 1
ATOM 2281 N N . VAL A 1 284 ? 16.260 25.764 16.115 1.00 93.88 284 VAL A N 1
ATOM 2282 C CA . VAL A 1 284 ? 16.506 25.733 14.670 1.00 93.88 284 VAL A CA 1
ATOM 2283 C C . VAL A 1 284 ? 17.507 26.806 14.246 1.00 93.88 284 VAL A C 1
ATOM 2285 O O . VAL A 1 284 ? 17.305 27.997 14.448 1.00 93.88 284 VAL A O 1
ATOM 2288 N N . ILE A 1 285 ? 18.587 26.368 13.592 1.00 94.44 285 ILE A N 1
ATOM 2289 C CA . ILE A 1 285 ? 19.639 27.243 13.036 1.00 94.44 285 ILE A CA 1
ATOM 2290 C C . ILE A 1 285 ? 19.718 27.191 11.502 1.00 94.44 285 ILE A C 1
ATOM 2292 O O . ILE A 1 285 ? 20.547 27.860 10.889 1.00 94.44 285 ILE A O 1
ATOM 2296 N N . GLY A 1 286 ? 18.886 26.364 10.868 1.00 90.25 286 GLY A N 1
ATOM 2297 C CA . GLY A 1 286 ? 18.891 26.138 9.427 1.00 90.25 286 GLY A CA 1
ATOM 2298 C C . GLY A 1 286 ? 18.140 24.867 9.037 1.00 90.25 286 GLY A C 1
ATOM 2299 O O . GLY A 1 286 ? 17.456 24.257 9.857 1.00 90.25 286 GLY A O 1
ATOM 2300 N N . LYS A 1 287 ? 18.286 24.453 7.774 1.00 87.81 287 LYS A N 1
ATOM 2301 C CA . LYS A 1 287 ? 17.651 23.249 7.223 1.00 87.81 287 LYS A CA 1
ATOM 2302 C C . LYS A 1 287 ? 18.648 22.366 6.481 1.00 87.81 287 LYS A C 1
ATOM 2304 O O . LYS A 1 287 ? 19.538 22.864 5.796 1.00 87.81 287 LYS A O 1
ATOM 2309 N N . LEU A 1 288 ? 18.450 21.053 6.578 1.00 87.19 288 LEU A N 1
ATOM 2310 C CA . LEU A 1 288 ? 19.157 20.051 5.784 1.00 87.19 288 LEU A CA 1
ATOM 2311 C C . LEU A 1 288 ? 18.238 19.568 4.657 1.00 87.19 288 LEU A C 1
ATOM 2313 O O . LEU A 1 288 ? 17.073 19.268 4.900 1.00 87.19 288 LEU A O 1
ATOM 2317 N N . SER A 1 289 ? 18.757 19.492 3.431 1.00 85.38 289 SER A N 1
ATOM 2318 C CA . SER A 1 289 ? 18.007 18.992 2.270 1.00 85.38 289 SER A CA 1
ATOM 2319 C C . SER A 1 289 ? 18.566 17.651 1.809 1.00 85.38 289 SER A C 1
ATOM 2321 O O . SER A 1 289 ? 19.778 17.500 1.668 1.00 85.38 289 SER A O 1
ATOM 2323 N N . LEU A 1 290 ? 17.676 16.693 1.549 1.00 91.25 290 LEU A N 1
ATOM 2324 C CA . LEU A 1 290 ? 18.004 15.387 0.979 1.00 91.25 290 LEU A CA 1
ATOM 2325 C C . LEU A 1 290 ? 17.447 15.277 -0.451 1.00 91.25 290 LEU A C 1
ATOM 2327 O O . LEU A 1 290 ? 16.387 15.845 -0.734 1.00 91.25 290 LEU A O 1
ATOM 2331 N N . PRO A 1 291 ? 18.124 14.561 -1.370 1.00 93.25 291 PRO A N 1
ATOM 2332 C CA . PRO A 1 291 ? 17.634 14.395 -2.734 1.00 93.25 291 PRO A CA 1
ATOM 2333 C C . PRO A 1 291 ? 16.285 13.668 -2.791 1.00 93.25 291 PRO A C 1
ATOM 2335 O O . PRO A 1 291 ? 16.153 12.544 -2.308 1.00 93.25 291 PRO A O 1
ATOM 2338 N N . LEU A 1 292 ? 15.305 14.276 -3.469 1.00 95.19 292 LEU A N 1
ATOM 2339 C CA . LEU A 1 292 ? 14.003 13.669 -3.748 1.00 95.19 292 LEU A CA 1
ATOM 2340 C C . LEU A 1 292 ? 13.979 13.058 -5.157 1.00 95.19 292 LEU A C 1
ATOM 2342 O O . LEU A 1 292 ? 13.965 13.758 -6.172 1.00 95.19 292 LEU A O 1
ATOM 2346 N N . GLY A 1 293 ? 13.970 11.731 -5.219 1.00 95.00 293 GLY A N 1
ATOM 2347 C CA . GLY A 1 293 ? 13.776 10.940 -6.428 1.00 95.00 293 GLY A CA 1
ATOM 2348 C C . GLY A 1 293 ? 12.340 10.438 -6.587 1.00 95.00 293 GLY A C 1
ATOM 2349 O O . GLY A 1 293 ? 11.476 10.640 -5.735 1.00 95.00 293 GLY A O 1
ATOM 2350 N N . ILE A 1 294 ? 12.084 9.746 -7.699 1.00 95.31 294 ILE A N 1
ATOM 2351 C CA . ILE A 1 294 ? 10.787 9.120 -7.962 1.00 95.31 294 ILE A CA 1
ATOM 2352 C C . ILE A 1 294 ? 10.956 7.774 -8.663 1.00 95.31 294 ILE A C 1
ATOM 2354 O O . ILE A 1 294 ? 11.726 7.638 -9.619 1.00 95.31 294 ILE A O 1
ATOM 2358 N N . VAL A 1 295 ? 10.183 6.791 -8.214 1.00 95.62 295 VAL A N 1
ATOM 2359 C CA . VAL A 1 295 ? 9.933 5.543 -8.929 1.00 95.62 295 VAL A CA 1
ATOM 2360 C C . VAL A 1 295 ? 8.776 5.796 -9.895 1.00 95.62 295 VAL A C 1
ATOM 2362 O O . VAL A 1 295 ? 7.649 6.029 -9.457 1.00 95.62 295 VAL A O 1
ATOM 2365 N N . PRO A 1 296 ? 9.010 5.778 -11.219 1.00 89.75 296 PRO A N 1
ATOM 2366 C CA . PRO A 1 296 ? 8.044 6.282 -12.197 1.00 89.75 296 PRO A CA 1
ATOM 2367 C C . PRO A 1 296 ? 6.831 5.368 -12.406 1.00 89.75 296 PRO A C 1
ATOM 2369 O O . PRO A 1 296 ? 5.884 5.778 -13.089 1.00 89.75 296 PRO A O 1
ATOM 2372 N N . MET A 1 297 ? 6.905 4.123 -11.926 1.00 90.44 297 MET A N 1
ATOM 2373 C CA . MET A 1 297 ? 5.829 3.141 -11.983 1.00 90.44 297 MET A CA 1
ATOM 2374 C C . MET A 1 297 ? 6.135 1.947 -11.070 1.00 90.44 297 MET A C 1
ATOM 2376 O O . MET A 1 297 ? 7.173 1.303 -11.230 1.00 90.44 297 MET A O 1
ATOM 2380 N N . LEU A 1 298 ? 5.188 1.610 -10.203 1.00 91.94 298 LEU A N 1
ATOM 2381 C CA . LEU A 1 298 ? 5.114 0.356 -9.456 1.00 91.94 298 LEU A CA 1
ATOM 2382 C C . LEU A 1 298 ? 3.672 -0.168 -9.552 1.00 91.94 298 LEU A C 1
ATOM 2384 O O . LEU A 1 298 ? 2.740 0.623 -9.412 1.00 91.94 298 LEU A O 1
ATOM 2388 N N . LEU A 1 299 ? 3.479 -1.454 -9.862 1.00 93.12 299 LEU A N 1
ATOM 2389 C CA . LEU A 1 299 ? 2.147 -2.054 -10.019 1.00 93.12 299 LEU A CA 1
ATOM 2390 C C . LEU A 1 299 ? 1.789 -2.869 -8.769 1.00 93.12 299 LEU A C 1
ATOM 2392 O O . LEU A 1 299 ? 2.430 -3.884 -8.496 1.00 93.12 299 LEU A O 1
ATOM 2396 N N . ILE A 1 300 ? 0.790 -2.409 -8.017 1.00 95.88 300 ILE A N 1
ATOM 2397 C CA . ILE A 1 300 ? 0.337 -3.004 -6.751 1.00 95.88 300 ILE A CA 1
ATOM 2398 C C . ILE A 1 300 ? -1.169 -3.190 -6.840 1.00 95.88 300 ILE A C 1
ATOM 2400 O O . ILE A 1 300 ? -1.875 -2.236 -7.163 1.00 95.88 300 ILE A O 1
ATOM 2404 N N . ASN A 1 301 ? -1.667 -4.399 -6.582 1.00 93.81 301 ASN A N 1
ATOM 2405 C CA . ASN A 1 301 ? -3.088 -4.737 -6.711 1.00 93.81 301 ASN A CA 1
ATOM 2406 C C . ASN A 1 301 ? -3.672 -4.299 -8.074 1.00 93.81 301 ASN A C 1
ATOM 2408 O O . ASN A 1 301 ? -4.792 -3.804 -8.160 1.00 93.81 301 ASN A O 1
ATOM 2412 N N . ASN A 1 302 ? -2.888 -4.451 -9.152 1.00 87.81 302 ASN A N 1
ATOM 2413 C CA . ASN A 1 302 ? -3.184 -3.999 -10.520 1.00 87.81 302 ASN A CA 1
ATOM 2414 C C . ASN A 1 302 ? -3.348 -2.476 -10.711 1.00 87.81 302 ASN A C 1
ATOM 2416 O O . ASN A 1 302 ? -3.732 -2.033 -11.796 1.00 87.81 302 ASN A O 1
ATOM 2420 N N . GLN A 1 303 ? -2.995 -1.662 -9.717 1.00 89.81 303 GLN A N 1
ATOM 2421 C CA . GLN A 1 303 ? -2.973 -0.203 -9.799 1.00 89.81 303 GLN A CA 1
ATOM 2422 C C . GLN A 1 303 ? -1.537 0.322 -9.909 1.00 89.81 303 GLN A C 1
ATOM 2424 O O . GLN A 1 303 ? -0.611 -0.185 -9.276 1.00 89.81 303 GLN A O 1
ATOM 2429 N N . LYS A 1 304 ? -1.335 1.339 -10.756 1.00 91.19 304 LYS A N 1
ATOM 2430 C CA . LYS A 1 304 ? -0.023 1.959 -10.982 1.00 91.19 304 LYS A CA 1
ATOM 2431 C C . LYS A 1 304 ? 0.189 3.116 -10.017 1.00 91.19 304 LYS A C 1
ATOM 2433 O O . LYS A 1 304 ? -0.610 4.046 -10.003 1.00 91.19 304 LYS A O 1
ATOM 2438 N N . TYR A 1 305 ? 1.320 3.100 -9.328 1.00 94.50 305 TYR A N 1
ATOM 2439 C CA . TYR A 1 305 ? 1.753 4.171 -8.440 1.00 94.50 305 TYR A CA 1
ATOM 2440 C C . TYR A 1 305 ? 3.052 4.802 -8.939 1.00 94.50 305 TYR A C 1
ATOM 2442 O O . TYR A 1 305 ? 3.959 4.107 -9.408 1.00 94.50 305 TYR A O 1
ATOM 2450 N N . MET A 1 306 ? 3.141 6.127 -8.836 1.00 95.62 306 MET A N 1
ATOM 2451 C CA . MET A 1 306 ? 4.413 6.844 -8.848 1.00 95.62 306 MET A CA 1
ATOM 2452 C C . MET A 1 306 ? 4.823 7.060 -7.399 1.00 95.62 306 MET A C 1
ATOM 2454 O O . MET A 1 306 ? 4.024 7.578 -6.626 1.00 95.62 306 MET A O 1
ATOM 2458 N N . VAL A 1 307 ? 6.033 6.649 -7.024 1.00 97.88 307 VAL A N 1
ATOM 2459 C CA . VAL A 1 307 ? 6.440 6.635 -5.612 1.00 97.88 307 VAL A CA 1
ATOM 2460 C C . VAL A 1 307 ? 7.619 7.582 -5.393 1.00 97.88 307 VAL A C 1
ATOM 2462 O O . VAL A 1 307 ? 8.717 7.289 -5.873 1.00 97.88 307 VAL A O 1
ATOM 2465 N N . PRO A 1 308 ? 7.417 8.726 -4.716 1.00 97.94 308 PRO A N 1
ATOM 2466 C CA . PRO A 1 308 ? 8.502 9.584 -4.257 1.00 97.94 308 PRO A CA 1
ATOM 2467 C C . PRO A 1 308 ? 9.414 8.840 -3.274 1.00 97.94 308 PRO A C 1
ATOM 2469 O O . PRO A 1 308 ? 8.936 8.104 -2.415 1.00 97.94 308 PRO A O 1
ATOM 2472 N N . MET A 1 309 ? 10.726 9.032 -3.400 1.00 98.38 309 MET A N 1
ATOM 2473 C CA . MET A 1 309 ? 11.734 8.433 -2.520 1.00 98.38 309 MET A CA 1
ATOM 2474 C C . MET A 1 309 ? 12.819 9.462 -2.216 1.00 98.38 309 MET A C 1
ATOM 2476 O O . MET A 1 309 ? 13.437 9.987 -3.140 1.00 98.38 309 MET A O 1
ATOM 2480 N N . CYS A 1 310 ? 13.061 9.740 -0.941 1.00 96.88 310 CYS A N 1
ATOM 2481 C CA . CYS A 1 310 ? 14.041 10.710 -0.472 1.00 96.88 310 CYS A CA 1
ATOM 2482 C C . CYS A 1 310 ? 15.227 9.983 0.170 1.00 96.88 310 CYS A C 1
ATOM 2484 O O . CYS A 1 310 ? 15.051 9.293 1.168 1.00 96.88 310 CYS A O 1
ATOM 2486 N N . THR A 1 311 ? 16.416 10.077 -0.422 1.00 96.31 311 THR A N 1
ATOM 2487 C CA . THR A 1 311 ? 17.611 9.371 0.069 1.00 96.31 311 THR A CA 1
ATOM 2488 C C . THR A 1 311 ? 18.886 9.971 -0.516 1.00 96.31 311 THR A C 1
ATOM 2490 O O . THR A 1 311 ? 18.922 10.410 -1.668 1.00 96.31 311 THR A O 1
ATOM 2493 N N . GLU A 1 312 ? 19.945 9.971 0.281 1.00 93.50 312 GLU A N 1
ATOM 2494 C CA . GLU A 1 312 ? 21.313 10.286 -0.117 1.00 93.50 312 GLU A CA 1
ATOM 2495 C C . GLU A 1 312 ? 22.027 9.101 -0.781 1.00 93.50 312 GLU A C 1
ATOM 2497 O O . GLU A 1 312 ? 23.001 9.303 -1.509 1.00 93.50 312 GLU A O 1
ATOM 2502 N N . GLU A 1 313 ? 21.559 7.868 -0.553 1.00 89.06 313 GLU A N 1
ATOM 2503 C CA . GLU A 1 313 ? 22.260 6.671 -0.999 1.00 89.06 313 GLU A CA 1
ATOM 2504 C C . GLU A 1 313 ? 22.095 6.459 -2.519 1.00 89.06 313 GLU A C 1
ATOM 2506 O O . GLU A 1 313 ? 20.978 6.300 -3.037 1.00 89.06 313 GLU A O 1
ATOM 2511 N N . PRO A 1 314 ? 23.208 6.394 -3.276 1.00 84.75 314 PRO A N 1
ATOM 2512 C CA . PRO A 1 314 ? 23.168 6.084 -4.695 1.00 84.75 314 PRO A CA 1
ATOM 2513 C C . PRO A 1 314 ? 22.493 4.738 -4.977 1.00 84.75 314 PRO A C 1
ATOM 2515 O O . PRO A 1 314 ? 22.541 3.803 -4.186 1.00 84.75 314 PRO A O 1
ATOM 2518 N N . SER A 1 315 ? 21.923 4.605 -6.173 1.00 87.56 315 SER A N 1
ATOM 2519 C CA . SER A 1 315 ? 21.297 3.372 -6.676 1.00 87.56 315 SER A CA 1
ATOM 2520 C C . SER A 1 315 ? 19.993 2.951 -5.995 1.00 87.56 315 SER A C 1
ATOM 2522 O O . SER A 1 315 ? 19.267 2.176 -6.614 1.00 87.56 315 SER A O 1
ATOM 2524 N N . VAL A 1 316 ? 19.626 3.477 -4.820 1.00 93.12 316 VAL A N 1
ATOM 2525 C CA . VAL A 1 316 ? 18.409 3.059 -4.101 1.00 93.12 316 VAL A CA 1
ATOM 2526 C C . VAL A 1 316 ? 17.153 3.243 -4.959 1.00 93.12 316 VAL A C 1
ATOM 2528 O O . VAL A 1 316 ? 16.482 2.264 -5.281 1.00 93.12 316 VAL A O 1
ATOM 2531 N N . VAL A 1 317 ? 16.903 4.461 -5.450 1.00 94.62 317 VAL A N 1
ATOM 2532 C CA . VAL A 1 317 ? 15.752 4.770 -6.325 1.00 94.62 317 VAL A CA 1
ATOM 2533 C C . VAL A 1 317 ? 15.835 4.031 -7.668 1.00 94.62 317 VAL A C 1
ATOM 2535 O O . VAL A 1 317 ? 14.821 3.632 -8.251 1.00 94.62 317 VAL A O 1
ATOM 2538 N N . ALA A 1 318 ? 17.052 3.830 -8.183 1.00 89.94 318 ALA A N 1
ATOM 2539 C CA . ALA A 1 318 ? 17.278 3.152 -9.457 1.00 89.94 318 ALA A CA 1
ATOM 2540 C C . ALA A 1 318 ? 16.970 1.649 -9.373 1.00 89.94 318 ALA A C 1
ATOM 2542 O O . ALA A 1 318 ? 16.388 1.097 -10.310 1.00 89.94 318 ALA A O 1
ATOM 2543 N N . ALA A 1 319 ? 17.319 1.003 -8.259 1.00 91.25 319 ALA A N 1
ATOM 2544 C CA . ALA A 1 319 ? 17.033 -0.398 -7.985 1.00 91.25 319 ALA A CA 1
ATOM 2545 C C . ALA A 1 319 ? 15.519 -0.639 -7.930 1.00 91.25 319 ALA A C 1
ATOM 2547 O O . ALA A 1 319 ? 15.007 -1.454 -8.704 1.00 91.25 319 ALA A O 1
ATOM 2548 N N . THR A 1 320 ? 14.786 0.156 -7.144 1.00 94.81 320 THR A N 1
ATOM 2549 C CA . THR A 1 320 ? 13.318 0.073 -7.081 1.00 94.81 320 THR A CA 1
ATOM 2550 C C . THR A 1 320 ? 12.678 0.350 -8.446 1.00 94.81 320 THR A C 1
ATOM 2552 O O . THR A 1 320 ? 11.806 -0.396 -8.890 1.00 94.81 320 THR A O 1
ATOM 2555 N N . SER A 1 321 ? 13.158 1.359 -9.185 1.00 93.19 321 SER A N 1
ATOM 2556 C CA . SER A 1 321 ? 12.669 1.674 -10.541 1.00 93.19 321 SER A CA 1
ATOM 2557 C C . SER A 1 321 ? 12.911 0.549 -11.548 1.00 93.19 321 SER A C 1
ATOM 2559 O O . SER A 1 321 ? 12.074 0.293 -12.418 1.00 93.19 321 SER A O 1
ATOM 2561 N N . SER A 1 322 ? 14.054 -0.132 -11.446 1.00 91.62 322 SER A N 1
ATOM 2562 C CA . SER A 1 322 ? 14.376 -1.294 -12.274 1.00 91.62 322 SER A CA 1
ATOM 2563 C C . SER A 1 322 ? 13.403 -2.439 -12.003 1.00 91.62 322 SER A C 1
ATOM 2565 O O . SER A 1 322 ? 12.912 -3.056 -12.950 1.00 91.62 322 SER A O 1
ATOM 2567 N N . ILE A 1 323 ? 13.067 -2.681 -10.732 1.00 93.44 323 ILE A N 1
ATOM 2568 C CA . ILE A 1 323 ? 12.074 -3.688 -10.352 1.00 93.44 323 ILE A CA 1
ATOM 2569 C C . ILE A 1 323 ? 10.672 -3.294 -10.805 1.00 93.44 323 ILE A C 1
ATOM 2571 O O . ILE A 1 323 ? 10.015 -4.115 -11.434 1.00 93.44 323 ILE A O 1
ATOM 2575 N N . GLY A 1 324 ? 10.246 -2.042 -10.634 1.00 89.69 324 GLY A N 1
ATOM 2576 C CA . GLY A 1 324 ? 8.955 -1.575 -11.153 1.00 89.69 324 GLY A CA 1
ATOM 2577 C C . GLY A 1 324 ? 8.807 -1.779 -12.667 1.00 89.69 324 GLY A C 1
ATOM 2578 O O . GLY A 1 324 ? 7.752 -2.192 -13.146 1.00 89.69 324 GLY A O 1
ATOM 2579 N N . LYS A 1 325 ? 9.887 -1.583 -13.437 1.00 88.31 325 LYS A N 1
ATOM 2580 C CA . LYS A 1 325 ? 9.912 -1.901 -14.875 1.00 88.31 325 LYS A CA 1
ATOM 2581 C C . LYS A 1 325 ? 9.895 -3.408 -15.146 1.00 88.31 325 LYS A C 1
ATOM 2583 O O . LYS A 1 325 ? 9.205 -3.842 -16.063 1.00 88.31 325 LYS A O 1
ATOM 2588 N N . PHE A 1 326 ? 10.678 -4.188 -14.403 1.00 88.75 326 PHE A N 1
ATOM 2589 C CA . PHE A 1 326 ? 10.742 -5.645 -14.545 1.00 88.75 326 PHE A CA 1
ATOM 2590 C C . PHE A 1 326 ? 9.387 -6.300 -14.256 1.00 88.75 326 PHE A C 1
ATOM 2592 O O . PHE A 1 326 ? 8.971 -7.196 -14.982 1.00 88.75 326 PHE A O 1
ATOM 2599 N N . PHE A 1 327 ? 8.674 -5.783 -13.261 1.00 87.19 327 PHE A N 1
ATOM 2600 C CA . PHE A 1 327 ? 7.333 -6.202 -12.892 1.00 87.19 327 PHE A CA 1
ATOM 2601 C C . PHE A 1 327 ? 6.248 -5.607 -13.788 1.00 87.19 327 PHE A C 1
ATOM 2603 O O . PHE A 1 327 ? 5.098 -5.877 -13.541 1.00 87.19 327 PHE A O 1
ATOM 2610 N N . ALA A 1 328 ? 6.524 -4.858 -14.860 1.00 75.06 328 ALA A N 1
ATOM 2611 C CA . ALA A 1 328 ? 5.450 -4.327 -15.714 1.00 75.06 328 ALA A CA 1
ATOM 2612 C C . ALA A 1 328 ? 4.387 -5.359 -16.200 1.00 75.06 328 ALA A 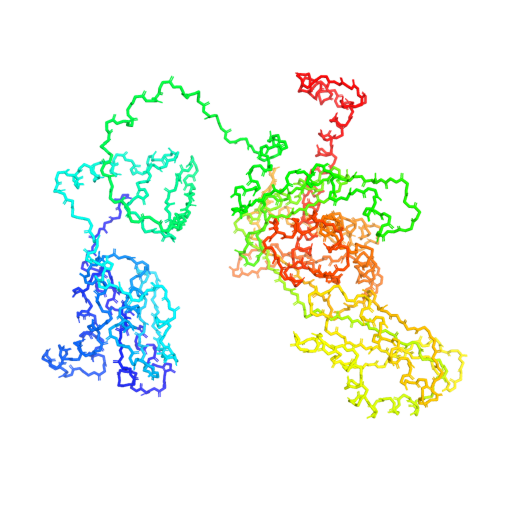C 1
ATOM 2614 O O . ALA A 1 328 ? 3.230 -4.953 -16.321 1.00 75.06 328 ALA A O 1
ATOM 2615 N N . PRO A 1 329 ? 4.716 -6.646 -16.480 1.00 82.94 329 PRO A N 1
ATOM 2616 C CA . PRO A 1 329 ? 3.724 -7.675 -16.819 1.00 82.94 329 PRO A CA 1
ATOM 2617 C C . PRO A 1 329 ? 3.148 -8.425 -15.598 1.00 82.94 329 PRO A C 1
ATOM 2619 O O . PRO A 1 329 ? 2.343 -9.337 -15.768 1.00 82.94 329 PRO A O 1
ATOM 2622 N N . HIS A 1 330 ? 3.561 -8.074 -14.381 1.00 89.06 330 HIS A N 1
ATOM 2623 C CA . HIS A 1 330 ? 3.186 -8.724 -13.126 1.00 89.06 330 HIS A CA 1
ATOM 2624 C C . HIS A 1 330 ? 2.693 -7.680 -12.114 1.00 89.06 330 HIS A C 1
ATOM 2626 O O . HIS A 1 330 ? 2.986 -6.499 -12.221 1.00 89.06 330 HIS A O 1
ATOM 2632 N N . SER A 1 331 ? 1.941 -8.086 -11.099 1.00 91.19 331 SER A N 1
ATOM 2633 C CA . SER A 1 331 ? 1.561 -7.172 -10.018 1.00 91.19 331 SER A CA 1
ATOM 2634 C C . SER A 1 331 ? 2.090 -7.710 -8.706 1.00 91.19 331 SER A C 1
ATOM 2636 O O . SER A 1 331 ? 2.012 -8.912 -8.453 1.00 91.19 331 SER A O 1
ATOM 2638 N N . PHE A 1 332 ? 2.580 -6.813 -7.858 1.00 97.12 332 PHE A N 1
ATOM 2639 C CA . PHE A 1 332 ? 2.617 -7.108 -6.435 1.00 97.12 332 PHE A CA 1
ATOM 2640 C C . PHE A 1 332 ? 1.179 -7.191 -5.926 1.00 97.12 332 PHE A C 1
ATOM 2642 O O . PHE A 1 332 ? 0.294 -6.485 -6.427 1.00 97.12 332 PHE A O 1
ATOM 2649 N N . ILE A 1 333 ? 0.954 -8.057 -4.949 1.00 98.12 333 ILE A N 1
ATOM 2650 C CA . ILE A 1 333 ? -0.298 -8.164 -4.211 1.00 98.12 333 ILE A CA 1
ATOM 2651 C C . ILE A 1 333 ? 0.007 -7.740 -2.786 1.00 98.12 333 ILE A C 1
ATOM 2653 O O . ILE A 1 333 ? 0.898 -8.311 -2.161 1.00 98.12 333 ILE A O 1
ATOM 2657 N N . ALA A 1 334 ? -0.699 -6.732 -2.296 1.00 98.06 334 ALA A N 1
ATOM 2658 C CA . ALA A 1 334 ? -0.482 -6.189 -0.966 1.00 98.06 334 ALA A CA 1
ATOM 2659 C C . ALA A 1 334 ? -1.806 -6.033 -0.225 1.00 98.06 334 ALA A C 1
ATOM 2661 O O . ALA A 1 334 ? -2.851 -5.806 -0.837 1.00 98.06 334 ALA A O 1
ATOM 2662 N N . SER A 1 335 ? -1.752 -6.171 1.091 1.00 97.81 335 SER A N 1
ATOM 2663 C CA . SER A 1 335 ? -2.902 -5.981 1.967 1.00 97.81 335 SER A CA 1
ATOM 2664 C C . SER A 1 335 ? -2.443 -5.539 3.345 1.00 97.81 335 SER A C 1
ATOM 2666 O O . SER A 1 335 ? -1.416 -6.005 3.845 1.00 97.81 335 SER A O 1
ATOM 2668 N N . SER A 1 336 ? -3.234 -4.690 3.981 1.00 97.00 336 SER A N 1
ATOM 2669 C CA . SER A 1 336 ? -2.965 -4.156 5.313 1.00 97.00 336 SER A CA 1
ATOM 2670 C C . SER A 1 336 ? -4.096 -4.473 6.292 1.00 97.00 336 SER A C 1
ATOM 2672 O O . SER A 1 336 ? -5.276 -4.514 5.932 1.00 97.00 336 SER A O 1
ATOM 2674 N N . SER A 1 337 ? -3.743 -4.703 7.558 1.00 96.94 337 SER A N 1
ATOM 2675 C CA . SER A 1 337 ? -4.727 -4.778 8.639 1.00 96.94 337 SER A CA 1
ATOM 2676 C C . SER A 1 337 ? -5.344 -3.393 8.915 1.00 96.94 337 SER A C 1
ATOM 2678 O O . SER A 1 337 ? -4.897 -2.378 8.367 1.00 96.94 337 SER A O 1
ATOM 2680 N N . PRO A 1 338 ? -6.401 -3.298 9.742 1.00 95.31 338 PRO A N 1
ATOM 2681 C CA . PRO A 1 338 ? -6.905 -2.006 10.196 1.00 95.31 338 PRO A CA 1
ATOM 2682 C C . PRO A 1 338 ? -5.824 -1.173 10.901 1.00 95.31 338 PRO A C 1
ATOM 2684 O O . PRO A 1 338 ? -4.896 -1.711 11.502 1.00 95.31 338 PRO A O 1
ATOM 2687 N N . ASN A 1 339 ? -5.983 0.153 10.883 1.00 96.00 339 ASN A N 1
ATOM 2688 C CA . ASN A 1 339 ? -5.041 1.104 11.482 1.00 96.00 339 ASN A CA 1
ATOM 2689 C C . ASN A 1 339 ? -5.115 1.103 13.019 1.00 96.00 339 ASN A C 1
ATOM 2691 O O . ASN A 1 339 ? -5.621 2.046 13.629 1.00 96.00 339 ASN A O 1
ATOM 2695 N N . MET A 1 340 ? -4.644 0.023 13.640 1.00 96.62 340 MET A N 1
ATOM 2696 C CA . MET A 1 340 ? -4.623 -0.159 15.089 1.00 96.62 340 MET A CA 1
ATOM 2697 C C . MET A 1 340 ? -3.349 0.414 15.718 1.00 96.62 340 MET A C 1
ATOM 2699 O O . MET A 1 340 ? -2.269 0.347 15.148 1.00 96.62 340 MET A O 1
ATOM 2703 N N . MET A 1 341 ? -3.446 0.945 16.925 1.00 97.00 341 MET A N 1
ATOM 2704 C CA . MET A 1 341 ? -2.312 1.335 17.758 1.00 97.00 341 MET A CA 1
ATOM 2705 C C . MET A 1 341 ? -2.507 0.778 19.161 1.00 97.00 341 MET A C 1
ATOM 2707 O O . MET A 1 341 ? -3.642 0.612 19.613 1.00 97.00 341 MET A O 1
ATOM 2711 N N . ILE A 1 342 ? -1.400 0.510 19.851 1.00 97.38 342 ILE A N 1
ATOM 2712 C CA . ILE A 1 342 ? -1.415 0.098 21.253 1.00 97.38 342 ILE A CA 1
ATOM 2713 C C . ILE A 1 342 ? -0.951 1.263 22.121 1.00 97.38 342 ILE A C 1
ATOM 2715 O O . ILE A 1 342 ? 0.169 1.745 21.956 1.00 97.38 342 ILE A O 1
ATOM 2719 N N . GLY A 1 343 ? -1.785 1.670 23.075 1.00 97.44 343 GLY A N 1
ATOM 2720 C CA . GLY A 1 343 ? -1.381 2.471 24.232 1.00 97.44 343 GLY A CA 1
ATOM 2721 C C . GLY A 1 343 ? -1.136 1.561 25.429 1.00 97.44 343 GLY A C 1
ATOM 2722 O O . GLY A 1 343 ? -1.983 0.731 25.735 1.00 97.44 343 GLY A O 1
ATOM 2723 N N . GLN A 1 344 ? 0.001 1.687 26.103 1.00 97.69 344 GLN A N 1
ATOM 2724 C CA . GLN A 1 344 ? 0.367 0.829 27.229 1.00 97.69 344 GLN A CA 1
ATOM 2725 C C . GLN A 1 344 ? 0.326 1.614 28.530 1.00 97.69 344 GLN A C 1
ATOM 2727 O O . GLN A 1 344 ? 0.837 2.729 28.589 1.00 97.69 344 GLN A O 1
ATOM 2732 N N . VAL A 1 345 ? -0.215 1.010 29.586 1.00 98.00 345 VAL A N 1
ATOM 2733 C CA . VAL A 1 345 ? -0.060 1.485 30.966 1.00 98.00 345 VAL A CA 1
ATOM 2734 C C . VAL A 1 345 ? 0.674 0.420 31.764 1.00 98.00 345 VAL A C 1
ATOM 2736 O O . VAL A 1 345 ? 0.240 -0.733 31.833 1.00 98.00 345 VAL A O 1
ATOM 2739 N N . HIS A 1 346 ? 1.796 0.801 32.369 1.00 96.12 346 HIS A N 1
ATOM 2740 C CA . HIS A 1 346 ? 2.532 -0.074 33.273 1.00 96.12 346 HIS A CA 1
ATOM 2741 C C . HIS A 1 346 ? 1.793 -0.159 34.612 1.00 96.12 346 HIS A C 1
ATOM 2743 O O . HIS A 1 346 ? 1.603 0.855 35.282 1.00 96.12 346 HIS A O 1
ATOM 2749 N N . LEU A 1 347 ? 1.382 -1.361 35.005 1.00 94.88 347 LEU A N 1
ATOM 2750 C CA . LEU A 1 347 ? 0.775 -1.649 36.299 1.00 94.88 347 LEU A CA 1
ATOM 2751 C C . LEU A 1 347 ? 1.824 -2.298 37.210 1.00 94.88 347 LEU A C 1
ATOM 2753 O O . LEU A 1 347 ? 2.418 -3.316 36.846 1.00 94.88 347 LEU A O 1
ATOM 2757 N N . LEU A 1 348 ? 2.058 -1.697 38.374 1.00 91.31 348 LEU A N 1
ATOM 2758 C CA . LEU A 1 348 ? 3.159 -2.030 39.277 1.00 91.31 348 LEU A CA 1
ATOM 2759 C C . LEU A 1 348 ? 2.655 -2.783 40.501 1.00 91.31 348 LEU A C 1
ATOM 2761 O O . LEU A 1 348 ? 1.758 -2.296 41.183 1.00 91.31 348 LEU A O 1
ATOM 2765 N N . HIS A 1 349 ? 3.305 -3.899 40.833 1.00 87.00 349 HIS A N 1
ATOM 2766 C CA . HIS A 1 349 ? 3.017 -4.681 42.042 1.00 87.00 349 HIS A CA 1
ATOM 2767 C C . HIS A 1 349 ? 1.524 -5.000 42.207 1.00 87.00 349 HIS A C 1
ATOM 2769 O O . HIS A 1 349 ? 0.921 -4.679 43.227 1.00 87.00 349 HIS A O 1
ATOM 2775 N N . VAL A 1 350 ? 0.926 -5.614 41.190 1.00 88.12 350 VAL A N 1
ATOM 2776 C CA . VAL A 1 350 ? -0.517 -5.873 41.137 1.00 88.12 350 VAL A CA 1
ATOM 2777 C C . VAL A 1 350 ? -0.811 -7.329 41.483 1.00 88.12 350 VAL A C 1
ATOM 2779 O O . VAL A 1 350 ? -0.109 -8.244 41.033 1.00 88.12 350 VAL A O 1
ATOM 2782 N N . GLN A 1 351 ? -1.856 -7.557 42.275 1.00 88.44 351 GLN A N 1
ATOM 2783 C CA . GLN A 1 351 ? -2.383 -8.892 42.561 1.00 88.44 351 GLN A CA 1
ATOM 2784 C C . GLN A 1 351 ? -3.357 -9.361 41.477 1.00 88.44 351 GLN A C 1
ATOM 2786 O O . GLN A 1 351 ? -4.022 -8.574 40.804 1.00 88.44 351 GLN A O 1
ATOM 2791 N N . ILE A 1 352 ? -3.529 -10.679 41.349 1.00 87.19 352 ILE A N 1
ATOM 2792 C CA . ILE A 1 352 ? -4.459 -11.246 40.361 1.00 87.19 352 ILE A CA 1
ATOM 2793 C C . ILE A 1 352 ? -5.914 -10.788 40.574 1.00 87.19 352 ILE A C 1
ATOM 2795 O O . ILE A 1 352 ? -6.666 -10.629 39.614 1.00 87.19 352 ILE A O 1
ATOM 2799 N N . SER A 1 353 ? -6.304 -10.519 41.824 1.00 90.75 353 SER A N 1
ATOM 2800 C CA . SER A 1 353 ? -7.627 -9.994 42.177 1.00 90.75 353 SER A CA 1
ATOM 2801 C C . SER A 1 353 ? -7.870 -8.601 41.584 1.00 90.75 353 SER A C 1
ATOM 2803 O O . SER A 1 353 ? -8.959 -8.326 41.089 1.00 90.75 353 SER A O 1
ATOM 2805 N N . GLU A 1 354 ? -6.857 -7.736 41.557 1.00 91.81 354 GLU A N 1
ATOM 2806 C CA . GLU A 1 354 ? -6.929 -6.400 40.956 1.00 91.81 354 GLU A CA 1
ATOM 2807 C C . GLU A 1 354 ? -6.981 -6.465 39.425 1.00 91.81 354 GLU A C 1
ATOM 2809 O O . GLU A 1 354 ? -7.746 -5.732 38.800 1.00 91.81 354 GLU A O 1
ATOM 2814 N N . VAL A 1 355 ? -6.247 -7.401 38.814 1.00 90.88 355 VAL A N 1
ATOM 2815 C CA . VAL A 1 355 ? -6.347 -7.683 37.370 1.00 90.88 355 VAL A CA 1
ATOM 2816 C C . VAL A 1 355 ? -7.773 -8.094 36.994 1.00 90.88 355 VAL A C 1
ATOM 2818 O O . VAL A 1 355 ? -8.306 -7.627 35.985 1.00 90.88 355 VAL A O 1
ATOM 2821 N N . ASN A 1 356 ? -8.414 -8.936 37.808 1.00 93.00 356 ASN A N 1
ATOM 2822 C CA . ASN A 1 356 ? -9.792 -9.363 37.573 1.00 93.00 356 ASN A CA 1
ATOM 2823 C C . ASN A 1 356 ? -10.787 -8.198 37.689 1.00 93.00 356 ASN A C 1
ATOM 2825 O O . ASN A 1 356 ? -11.657 -8.084 36.829 1.00 93.00 356 ASN A O 1
ATOM 2829 N N . LYS A 1 357 ? -10.586 -7.257 38.625 1.00 93.50 357 LYS A N 1
ATOM 2830 C CA . LYS A 1 357 ? -11.393 -6.020 38.696 1.00 93.50 357 LYS A CA 1
ATOM 2831 C C . LYS A 1 357 ? -11.318 -5.197 37.404 1.00 93.50 357 LYS A C 1
ATOM 2833 O O . LYS A 1 357 ? -12.335 -4.687 36.937 1.00 93.50 357 LYS A O 1
ATOM 2838 N N . ILE A 1 358 ? -10.132 -5.070 36.794 1.00 94.31 358 ILE A N 1
ATOM 2839 C CA . ILE A 1 358 ? -9.990 -4.382 35.495 1.00 94.31 358 ILE A CA 1
ATOM 2840 C C . ILE A 1 358 ? -10.743 -5.153 34.400 1.00 94.31 358 ILE A C 1
ATOM 2842 O O . ILE A 1 358 ? -11.445 -4.547 33.590 1.00 94.31 358 ILE A O 1
ATOM 2846 N N . ARG A 1 359 ? -10.630 -6.489 34.374 1.00 94.75 359 ARG A N 1
ATOM 2847 C CA . ARG A 1 359 ? -11.322 -7.336 33.386 1.00 94.75 359 ARG A CA 1
ATOM 2848 C C . ARG A 1 359 ? -12.841 -7.207 33.478 1.00 94.75 359 ARG A C 1
ATOM 2850 O O . ARG A 1 359 ? -13.487 -7.073 32.443 1.00 94.75 359 ARG A O 1
ATOM 2857 N N . GLU A 1 360 ? -13.394 -7.187 34.686 1.00 95.19 360 GLU A N 1
ATOM 2858 C CA . GLU A 1 360 ? -14.830 -6.998 34.931 1.00 95.19 360 GLU A CA 1
ATOM 2859 C C . GLU A 1 360 ? -15.315 -5.620 34.459 1.00 95.19 360 GLU A C 1
ATOM 2861 O O . GLU A 1 360 ? -16.396 -5.500 33.881 1.00 95.19 360 GLU A O 1
ATOM 2866 N N . ARG A 1 361 ? -14.492 -4.574 34.618 1.00 95.25 361 ARG A N 1
ATOM 2867 C CA . ARG A 1 361 ? -14.826 -3.206 34.187 1.00 95.25 361 ARG A CA 1
ATOM 2868 C C . ARG A 1 361 ? -14.473 -2.907 32.723 1.00 95.25 361 ARG A C 1
ATOM 2870 O O . ARG A 1 361 ? -14.779 -1.817 32.239 1.00 95.25 361 ARG A O 1
ATOM 2877 N N . LYS A 1 362 ? -13.885 -3.853 31.983 1.00 96.06 362 LYS A N 1
ATOM 2878 C CA . LYS A 1 362 ? -13.363 -3.660 30.616 1.00 96.06 362 LYS A CA 1
ATOM 2879 C C . LYS A 1 362 ? -14.328 -2.919 29.685 1.00 96.06 362 LYS A C 1
ATOM 2881 O O . LYS A 1 362 ? -13.939 -1.932 29.069 1.00 96.06 362 LYS A O 1
ATOM 2886 N N . ALA A 1 363 ? -15.584 -3.361 29.595 1.00 96.12 363 ALA A N 1
ATOM 2887 C CA . ALA A 1 363 ? -16.570 -2.748 28.700 1.00 96.12 363 ALA A CA 1
ATOM 2888 C C . ALA A 1 363 ? -16.892 -1.290 29.088 1.00 96.12 363 ALA A C 1
ATOM 2890 O O . ALA A 1 363 ? -16.957 -0.413 28.228 1.00 96.12 363 ALA A O 1
ATOM 2891 N N . SER A 1 364 ? -17.031 -1.016 30.389 1.00 96.38 364 SER A N 1
ATOM 2892 C CA . SER A 1 364 ? -17.245 0.341 30.908 1.00 96.38 364 SER A CA 1
ATOM 2893 C C . SER A 1 364 ? -16.031 1.238 30.651 1.00 96.38 364 SER A C 1
ATOM 2895 O O . SER A 1 364 ? -16.204 2.366 30.193 1.00 96.38 364 SER A O 1
ATOM 2897 N N . MET A 1 365 ? -14.814 0.722 30.851 1.00 97.12 365 MET A N 1
ATOM 2898 C CA . MET A 1 365 ? -13.574 1.449 30.560 1.00 97.12 365 MET A CA 1
ATOM 2899 C C . MET A 1 365 ? -13.449 1.801 29.076 1.00 97.12 365 MET A C 1
ATOM 2901 O O . MET A 1 365 ? -13.093 2.927 28.752 1.00 97.12 365 MET A O 1
ATOM 2905 N N . ILE A 1 366 ? -13.772 0.876 28.165 1.00 97.94 366 ILE A N 1
ATOM 2906 C CA . ILE A 1 366 ? -13.747 1.147 26.718 1.00 97.94 366 ILE A CA 1
ATOM 2907 C C . ILE A 1 366 ? -14.691 2.304 26.366 1.00 97.94 366 ILE A C 1
ATOM 2909 O O . ILE A 1 366 ? -14.308 3.199 25.612 1.00 97.94 366 ILE A O 1
ATOM 2913 N N . ASN A 1 367 ? -15.900 2.330 26.934 1.00 96.31 367 ASN A N 1
ATOM 2914 C CA . ASN A 1 367 ? -16.846 3.428 26.718 1.00 96.31 367 ASN A CA 1
ATOM 2915 C C . ASN A 1 367 ? -16.320 4.759 27.279 1.00 96.31 367 ASN A C 1
ATOM 2917 O O . ASN A 1 367 ? -16.401 5.782 26.603 1.00 96.31 367 ASN A O 1
ATOM 2921 N N . GLU A 1 368 ? -15.741 4.743 28.482 1.00 96.12 368 GLU A N 1
ATOM 2922 C CA . GLU A 1 368 ? -15.159 5.930 29.116 1.00 96.12 368 GLU A CA 1
ATOM 2923 C C . GLU A 1 368 ? -13.990 6.500 28.298 1.00 96.12 368 GLU A C 1
ATOM 2925 O O . GLU A 1 368 ? -13.950 7.699 28.027 1.00 96.12 368 GLU A O 1
ATOM 2930 N N . LEU A 1 369 ? -13.087 5.646 27.812 1.00 97.25 369 LEU A N 1
ATOM 2931 C CA . LEU A 1 369 ? -11.961 6.059 26.970 1.00 97.25 369 LEU A CA 1
ATOM 2932 C C . LEU A 1 369 ? -12.411 6.576 25.597 1.00 97.25 369 LEU A C 1
ATOM 2934 O O . LEU A 1 369 ? -11.824 7.516 25.056 1.00 97.25 369 LEU A O 1
ATOM 2938 N N . ASN A 1 370 ? -13.480 6.009 25.033 1.00 97.31 370 ASN A N 1
ATOM 2939 C CA . ASN A 1 370 ? -14.053 6.489 23.776 1.00 97.31 370 ASN A CA 1
ATOM 2940 C C . ASN A 1 370 ? -14.656 7.901 23.892 1.00 97.31 370 ASN A C 1
ATOM 2942 O O . ASN A 1 370 ? -14.675 8.637 22.900 1.00 97.31 370 ASN A O 1
ATOM 2946 N N . ASN A 1 371 ? -15.050 8.341 25.092 1.00 93.88 371 ASN A N 1
ATOM 2947 C CA . ASN A 1 371 ? -15.489 9.723 25.315 1.00 93.88 371 ASN A CA 1
ATOM 2948 C C . ASN A 1 371 ? -14.357 10.743 25.120 1.00 93.88 371 ASN A C 1
ATOM 2950 O O . ASN A 1 371 ? -14.623 11.872 24.716 1.00 93.88 371 ASN A O 1
ATOM 2954 N N . CYS A 1 372 ? -13.096 10.349 25.316 1.00 89.25 372 CYS A N 1
ATOM 2955 C CA . CYS A 1 372 ? -11.936 11.215 25.077 1.00 89.25 372 CYS A CA 1
ATOM 2956 C C . CYS A 1 372 ? -11.596 11.378 23.585 1.00 89.25 372 CYS A C 1
ATOM 2958 O O . CYS A 1 372 ? -10.781 12.226 23.230 1.00 89.25 372 CYS A O 1
ATOM 2960 N N . CYS A 1 373 ? -12.204 10.587 22.694 1.00 91.75 373 CYS A N 1
ATOM 2961 C CA . CYS A 1 373 ? -11.887 10.583 21.264 1.00 91.75 373 CYS A CA 1
ATOM 2962 C C . CYS A 1 373 ? -13.134 10.545 20.360 1.00 91.75 373 CYS A C 1
ATOM 2964 O O . CYS A 1 373 ? -13.119 9.945 19.284 1.00 91.75 373 CYS A O 1
ATOM 2966 N N . GLN A 1 374 ? -14.214 11.241 20.738 1.00 93.56 374 GLN A N 1
ATOM 2967 C CA . GLN A 1 374 ? -15.499 11.200 20.017 1.00 93.56 374 GLN A CA 1
ATOM 2968 C C . GLN A 1 374 ? -15.403 11.504 18.511 1.00 93.56 374 GLN A C 1
ATOM 2970 O O . GLN A 1 374 ? -16.108 10.893 17.710 1.00 93.56 374 GLN A O 1
ATOM 2975 N N . SER A 1 375 ? -14.527 12.422 18.089 1.00 91.56 375 SER A N 1
ATOM 2976 C CA . SER A 1 375 ? -14.324 12.731 16.663 1.00 91.56 375 SER A CA 1
ATOM 2977 C C . SER A 1 375 ? -13.731 11.555 15.874 1.00 91.56 375 SER A C 1
ATOM 2979 O O . SER A 1 375 ? -13.993 11.401 14.682 1.00 91.56 375 SER A O 1
ATOM 2981 N N . MET A 1 376 ? -12.927 10.712 16.521 1.00 93.94 376 MET A N 1
ATOM 2982 C CA . MET A 1 376 ? -12.385 9.479 15.953 1.00 93.94 376 MET A CA 1
ATOM 2983 C C . MET A 1 376 ? -13.449 8.380 15.922 1.00 93.94 376 MET A C 1
ATOM 2985 O O . MET A 1 376 ? -13.610 7.726 14.894 1.00 93.94 376 MET A O 1
ATOM 2989 N N . VAL A 1 377 ? -14.239 8.243 16.992 1.00 95.12 377 VAL A N 1
ATOM 2990 C CA . VAL A 1 377 ? -15.366 7.295 17.061 1.00 95.12 377 VAL A CA 1
ATOM 2991 C C . VAL A 1 377 ? -16.387 7.567 15.951 1.00 95.12 377 VAL A C 1
ATOM 2993 O O . VAL A 1 377 ? -16.785 6.641 15.247 1.00 95.12 377 VAL A O 1
ATOM 2996 N N . LYS A 1 378 ? -16.737 8.839 15.704 1.00 94.62 378 LYS A N 1
ATOM 2997 C CA . LYS A 1 378 ? -17.636 9.250 14.605 1.00 94.62 378 LYS A CA 1
ATOM 2998 C C . LYS A 1 378 ? -17.147 8.822 13.215 1.00 94.62 378 LYS A C 1
ATOM 3000 O O . LYS A 1 378 ? -17.960 8.646 12.317 1.00 94.62 378 LYS A O 1
ATOM 3005 N N . ARG A 1 379 ? -15.835 8.643 13.035 1.00 92.94 379 ARG A N 1
ATOM 3006 C CA . ARG A 1 379 ? -15.202 8.184 11.784 1.00 92.94 379 ARG A CA 1
ATOM 3007 C C . ARG A 1 379 ? -14.995 6.663 11.738 1.00 92.94 379 ARG A C 1
ATOM 3009 O O . ARG A 1 379 ? -14.288 6.173 10.865 1.00 92.94 379 ARG A O 1
ATOM 3016 N N . GLY A 1 380 ? -15.565 5.917 12.686 1.00 92.38 380 GLY A N 1
ATOM 3017 C CA . GLY A 1 380 ? -15.432 4.459 12.791 1.00 92.38 380 GLY A CA 1
ATOM 3018 C C . GLY A 1 380 ? -14.225 3.973 13.606 1.00 92.38 380 GLY A C 1
ATOM 3019 O O . GLY A 1 380 ? -14.069 2.764 13.800 1.00 92.38 380 GLY A O 1
ATOM 3020 N N . GLY A 1 381 ? -13.392 4.882 14.123 1.00 95.88 381 GLY A N 1
ATOM 3021 C CA . GLY A 1 381 ? -12.219 4.567 14.944 1.00 95.88 381 GLY A CA 1
ATOM 3022 C C . GLY A 1 381 ? -12.531 4.395 16.437 1.00 95.88 381 GLY A C 1
ATOM 3023 O O . GLY A 1 381 ? -13.610 3.922 16.807 1.00 95.88 381 GLY A O 1
ATOM 3024 N N . GLY A 1 382 ? -11.575 4.759 17.292 1.00 97.25 382 GLY A N 1
ATOM 3025 C CA . GLY A 1 382 ? -11.685 4.722 18.755 1.00 97.25 382 GLY A CA 1
ATOM 3026 C C . GLY A 1 382 ? -11.108 3.454 19.387 1.00 97.25 382 GLY A C 1
ATOM 3027 O O . GLY A 1 382 ? -10.583 2.578 18.696 1.00 97.25 382 GLY A O 1
ATOM 3028 N N . VAL A 1 383 ? -11.211 3.358 20.711 1.00 98.06 383 VAL A N 1
ATOM 3029 C CA . VAL A 1 383 ? -10.804 2.192 21.503 1.00 98.06 383 VAL A CA 1
ATOM 3030 C C . VAL A 1 383 ? -11.672 0.996 21.133 1.00 98.06 383 VAL A C 1
ATOM 3032 O O . VAL A 1 383 ? -12.900 1.047 21.246 1.00 98.06 383 VAL A O 1
ATOM 3035 N N . LYS A 1 384 ? -11.022 -0.071 20.670 1.00 96.94 384 LYS A N 1
ATOM 3036 C CA . LYS A 1 384 ? -11.665 -1.313 20.229 1.00 96.94 384 LYS A CA 1
ATOM 3037 C C . LYS A 1 384 ? -11.538 -2.420 21.253 1.00 96.94 384 LYS A C 1
ATOM 3039 O O . LYS A 1 384 ? -12.452 -3.229 21.370 1.00 96.94 384 LYS A O 1
ATOM 3044 N N . ASP A 1 385 ? -10.427 -2.453 21.980 1.00 97.06 385 ASP A N 1
ATOM 3045 C CA . ASP A 1 385 ? -10.193 -3.500 22.958 1.00 97.06 385 ASP A CA 1
ATOM 3046 C C . ASP A 1 385 ? -9.221 -3.065 24.064 1.00 97.06 385 ASP A C 1
ATOM 3048 O O . ASP A 1 385 ? -8.495 -2.080 23.929 1.00 97.06 385 ASP A O 1
ATOM 3052 N N . ILE A 1 386 ? -9.219 -3.812 25.166 1.00 97.44 386 ILE A N 1
ATOM 3053 C CA . ILE A 1 386 ? -8.253 -3.701 26.262 1.00 97.44 386 ILE A CA 1
ATOM 3054 C C . ILE A 1 386 ? -7.800 -5.114 26.633 1.00 97.44 386 ILE A C 1
ATOM 3056 O O . ILE A 1 386 ? -8.633 -5.988 26.915 1.00 97.44 386 ILE A O 1
ATOM 3060 N N . ARG A 1 387 ? -6.485 -5.335 26.682 1.00 95.56 387 ARG A N 1
ATOM 3061 C CA . ARG A 1 387 ? -5.877 -6.583 27.164 1.00 95.56 387 ARG A CA 1
ATOM 3062 C C . ARG A 1 387 ? -4.877 -6.309 28.279 1.00 95.56 387 ARG A C 1
ATOM 3064 O O . ARG A 1 387 ? -4.291 -5.237 28.356 1.00 95.56 387 ARG A O 1
ATOM 3071 N N . ILE A 1 388 ? -4.672 -7.304 29.136 1.00 95.31 388 ILE A N 1
ATOM 3072 C CA . ILE A 1 388 ? -3.705 -7.240 30.234 1.00 95.31 388 ILE A CA 1
ATOM 3073 C C . ILE A 1 388 ? -2.716 -8.379 30.038 1.00 95.31 388 ILE A C 1
ATOM 3075 O O . ILE A 1 388 ? -3.129 -9.539 29.968 1.00 95.31 388 ILE A O 1
ATOM 3079 N N . ARG A 1 389 ? -1.430 -8.049 29.945 1.00 93.19 389 ARG A N 1
ATOM 3080 C CA . ARG A 1 389 ? -0.335 -9.016 29.814 1.00 93.19 389 ARG A CA 1
ATOM 3081 C C . ARG A 1 389 ? 0.562 -8.945 31.036 1.00 93.19 389 ARG A C 1
ATOM 3083 O O . ARG A 1 389 ? 0.895 -7.857 31.487 1.00 93.19 389 ARG A O 1
ATOM 3090 N N . GLU A 1 390 ? 0.963 -10.090 31.560 1.00 91.50 390 GLU A N 1
ATOM 3091 C CA . GLU A 1 390 ? 2.003 -10.159 32.588 1.00 91.50 390 GLU A CA 1
ATOM 3092 C C . GLU A 1 390 ? 3.369 -9.837 31.956 1.00 91.50 390 GLU A C 1
ATOM 3094 O O . GLU A 1 390 ? 3.646 -10.290 30.844 1.00 91.50 390 GLU A O 1
ATOM 3099 N N . ILE A 1 391 ? 4.191 -9.015 32.619 1.00 87.25 391 ILE A N 1
ATOM 3100 C CA . ILE A 1 391 ? 5.498 -8.546 32.107 1.00 87.25 391 ILE A CA 1
ATOM 3101 C C . ILE A 1 391 ? 6.652 -8.712 33.112 1.00 87.25 391 ILE A C 1
ATOM 3103 O O . ILE A 1 391 ? 7.758 -8.251 32.847 1.00 87.25 391 ILE A O 1
ATOM 3107 N N . SER A 1 392 ? 6.414 -9.315 34.279 1.00 73.06 392 SER A N 1
ATOM 3108 C CA . SER A 1 392 ? 7.433 -9.487 35.323 1.00 73.06 392 SER A CA 1
ATOM 3109 C C . SER A 1 392 ? 8.394 -10.648 35.063 1.00 73.06 392 SER A C 1
ATOM 3111 O O . SER A 1 392 ? 7.976 -11.719 34.631 1.00 73.06 392 SER A O 1
ATOM 3113 N N . ASP A 1 393 ? 9.658 -10.431 35.437 1.00 58.53 393 ASP A N 1
ATOM 3114 C CA . ASP A 1 393 ? 10.647 -11.480 35.674 1.00 58.53 393 ASP A CA 1
ATOM 3115 C C . ASP A 1 393 ? 10.485 -12.029 37.106 1.00 58.53 393 ASP A C 1
ATOM 3117 O O . ASP A 1 393 ? 10.077 -11.313 38.024 1.00 58.53 393 ASP A O 1
ATOM 3121 N N . SER A 1 394 ? 10.739 -13.319 37.286 1.00 50.97 394 SER A N 1
ATOM 3122 C CA . SER A 1 394 ? 10.090 -14.195 38.282 1.00 50.97 394 SER A CA 1
ATOM 3123 C C . SER A 1 394 ? 10.569 -14.048 39.742 1.00 50.97 394 SER A C 1
ATOM 3125 O O . SER A 1 394 ? 10.585 -15.033 40.477 1.00 50.97 394 SER A O 1
ATOM 3127 N N . SER A 1 395 ? 11.001 -12.865 40.188 1.00 51.56 395 SER A N 1
ATOM 3128 C CA . SER A 1 395 ? 11.869 -12.746 41.372 1.00 51.56 395 SER A CA 1
ATOM 3129 C C . SER A 1 395 ? 11.272 -12.131 42.649 1.00 51.56 395 SER A C 1
ATOM 3131 O O . SER A 1 395 ? 11.960 -12.172 43.661 1.00 51.56 395 SER A O 1
ATOM 3133 N N . ASN A 1 396 ? 10.021 -11.639 42.694 1.00 46.66 396 ASN A N 1
ATOM 3134 C CA . ASN A 1 396 ? 9.476 -10.989 43.910 1.00 46.66 396 ASN A CA 1
ATOM 3135 C C . ASN A 1 396 ? 7.999 -11.328 44.250 1.00 46.66 396 ASN A C 1
ATOM 3137 O O . ASN A 1 396 ? 7.099 -10.515 44.054 1.00 46.66 396 ASN A O 1
ATOM 3141 N N . GLY A 1 397 ? 7.749 -12.490 44.869 1.00 59.16 397 GLY A N 1
ATOM 3142 C CA . GLY A 1 397 ? 6.524 -12.770 45.651 1.00 59.16 397 GLY A CA 1
ATOM 3143 C C . GLY A 1 397 ? 5.173 -12.770 44.897 1.00 59.16 397 GLY A C 1
ATOM 3144 O O . GLY A 1 397 ? 5.115 -12.915 43.682 1.00 59.16 397 GLY A O 1
ATOM 3145 N N . ASN A 1 398 ? 4.059 -12.622 45.638 1.00 64.69 398 ASN A N 1
ATOM 3146 C CA . ASN A 1 398 ? 2.667 -12.638 45.124 1.00 64.69 398 ASN A CA 1
ATOM 3147 C C . ASN A 1 398 ? 2.280 -11.423 44.247 1.00 64.69 398 ASN A C 1
ATOM 3149 O O . ASN A 1 398 ? 1.142 -11.342 43.778 1.00 64.69 398 ASN A O 1
ATOM 3153 N N . PHE A 1 399 ? 3.184 -10.464 44.049 1.00 68.19 399 PHE A N 1
ATOM 3154 C CA . PHE A 1 399 ? 2.933 -9.239 43.295 1.00 68.19 399 PHE A CA 1
ATOM 3155 C C . PHE A 1 399 ? 3.656 -9.291 41.954 1.00 68.19 399 PHE A C 1
ATOM 3157 O O . PHE A 1 399 ? 4.855 -9.551 41.895 1.00 68.19 399 PHE A O 1
ATOM 3164 N N . LYS A 1 400 ? 2.930 -9.009 40.872 1.00 84.56 400 LYS A N 1
ATOM 3165 C CA . LYS A 1 400 ? 3.452 -9.083 39.503 1.00 84.56 400 LYS A CA 1
ATOM 3166 C C . LYS A 1 400 ? 3.285 -7.751 38.786 1.00 84.56 400 LYS A C 1
ATOM 3168 O O . LYS A 1 400 ? 2.399 -6.963 39.120 1.00 84.56 400 LYS A O 1
ATOM 3173 N N . ASN A 1 401 ? 4.137 -7.500 37.798 1.00 89.81 401 ASN A N 1
ATOM 3174 C CA . ASN A 1 401 ? 3.987 -6.340 36.923 1.00 89.81 401 ASN A CA 1
ATOM 3175 C C . ASN A 1 401 ? 3.167 -6.744 35.703 1.00 89.81 401 ASN A C 1
ATOM 3177 O O . ASN A 1 401 ? 3.378 -7.814 35.123 1.00 89.81 401 ASN A O 1
ATOM 3181 N N . TYR A 1 402 ? 2.252 -5.870 35.295 1.00 94.00 402 TYR A N 1
ATOM 3182 C CA . TYR A 1 402 ? 1.411 -6.083 34.123 1.00 94.00 402 TYR A CA 1
ATOM 3183 C C . TYR A 1 402 ? 1.477 -4.884 33.184 1.00 94.00 402 TYR A C 1
ATOM 3185 O O . TYR A 1 402 ? 1.732 -3.752 33.590 1.00 94.00 402 TYR A O 1
ATOM 3193 N N . SER A 1 403 ? 1.206 -5.137 31.914 1.00 95.62 403 SER A N 1
ATOM 3194 C CA . SER A 1 403 ? 0.932 -4.119 30.914 1.00 95.62 403 SER A CA 1
ATOM 3195 C C . SER A 1 403 ? -0.554 -4.154 30.580 1.00 95.62 403 SER A C 1
ATOM 3197 O O . SER A 1 403 ? -1.071 -5.192 30.157 1.00 95.62 403 SER A O 1
ATOM 3199 N N . LEU A 1 404 ? -1.243 -3.037 30.805 1.00 97.50 404 LEU A N 1
ATOM 3200 C CA . LEU A 1 404 ? -2.575 -2.788 30.267 1.00 97.50 404 LEU A CA 1
ATOM 3201 C C . LEU A 1 404 ? -2.404 -2.205 28.863 1.00 97.50 404 LEU A C 1
ATOM 3203 O O . LEU A 1 404 ? -2.043 -1.038 28.723 1.00 97.50 404 LEU A O 1
ATOM 3207 N N . ASP A 1 405 ? -2.660 -3.010 27.841 1.00 97.62 405 ASP A N 1
ATOM 3208 C CA . ASP A 1 405 ? -2.622 -2.580 26.449 1.00 97.62 405 ASP A CA 1
ATOM 3209 C C . ASP A 1 405 ? -4.039 -2.168 26.016 1.00 97.62 405 ASP A C 1
ATOM 3211 O O . ASP A 1 405 ? -4.969 -2.981 26.005 1.00 97.62 405 ASP A O 1
ATOM 3215 N N . VAL A 1 406 ? -4.202 -0.908 25.630 1.00 97.81 406 VAL A N 1
ATOM 3216 C CA . VAL A 1 406 ? -5.412 -0.345 25.026 1.00 97.81 406 VAL A CA 1
ATOM 3217 C C . VAL A 1 406 ? -5.239 -0.364 23.510 1.00 97.81 406 VAL A C 1
ATOM 3219 O O . VAL A 1 406 ? -4.323 0.266 22.987 1.00 97.81 406 VAL A O 1
ATOM 3222 N N . ILE A 1 407 ? -6.112 -1.079 22.802 1.00 97.62 407 ILE A N 1
ATOM 3223 C CA . ILE A 1 407 ? -6.067 -1.247 21.344 1.00 97.62 407 ILE A CA 1
ATOM 3224 C C . ILE A 1 407 ? -7.020 -0.239 20.700 1.00 97.62 407 ILE A C 1
ATOM 3226 O O . ILE A 1 407 ? -8.224 -0.235 20.975 1.00 97.62 407 ILE A O 1
ATOM 3230 N N . ILE A 1 408 ? -6.485 0.624 19.839 1.00 97.81 408 ILE A N 1
ATOM 3231 C CA . ILE A 1 408 ? -7.150 1.840 19.359 1.00 97.81 408 ILE A CA 1
ATOM 3232 C C . ILE A 1 408 ? -7.105 1.876 17.833 1.00 97.81 408 ILE A C 1
ATOM 3234 O O . ILE A 1 408 ? -6.025 1.851 17.258 1.00 97.81 408 ILE A O 1
ATOM 3238 N N . ASN A 1 409 ? -8.250 2.000 17.161 1.00 97.44 409 ASN A N 1
ATOM 3239 C CA . ASN A 1 409 ? -8.276 2.287 15.725 1.00 97.44 409 ASN A CA 1
ATOM 3240 C C . ASN A 1 409 ? -8.148 3.798 15.502 1.00 97.44 409 ASN A C 1
ATOM 3242 O O . ASN A 1 409 ? -9.064 4.550 15.840 1.00 97.44 409 ASN A O 1
ATOM 3246 N N . VAL A 1 410 ? -7.036 4.228 14.907 1.00 95.75 410 VAL A N 1
ATOM 3247 C CA . VAL A 1 410 ? -6.662 5.643 14.752 1.00 95.75 410 VAL A CA 1
ATOM 3248 C C . VAL A 1 410 ? -7.084 6.263 13.410 1.00 95.75 410 VAL A C 1
ATOM 3250 O O . VAL A 1 410 ? -6.692 7.393 13.103 1.00 95.75 410 VAL A O 1
ATOM 3253 N N . CYS A 1 411 ? -7.921 5.567 12.631 1.00 94.38 411 CYS A N 1
ATOM 3254 C CA . CYS A 1 411 ? -8.333 5.962 11.278 1.00 94.38 411 CYS A CA 1
ATOM 3255 C C . CYS A 1 411 ? -7.098 6.249 10.399 1.00 94.38 411 CYS A C 1
ATOM 3257 O O . CYS A 1 411 ? -6.200 5.4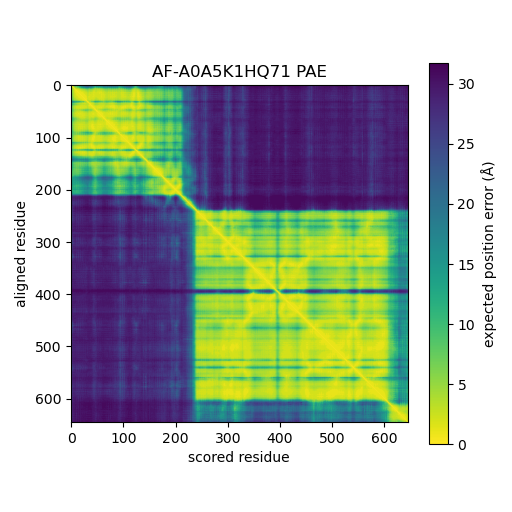17 10.325 1.00 94.38 411 CYS A O 1
ATOM 3259 N N . ASP A 1 412 ? -7.024 7.408 9.742 1.00 93.00 412 ASP A N 1
ATOM 3260 C CA . ASP A 1 412 ? -5.926 7.752 8.832 1.00 93.00 412 ASP A CA 1
ATOM 3261 C C . ASP A 1 412 ? -4.704 8.397 9.510 1.00 93.00 412 ASP A C 1
ATOM 3263 O O . ASP A 1 412 ? -3.733 8.734 8.834 1.00 93.00 412 ASP A O 1
ATOM 3267 N N . ALA A 1 413 ? -4.705 8.585 10.831 1.00 92.31 413 ALA A N 1
ATOM 3268 C CA . ALA A 1 413 ? -3.551 9.149 11.531 1.00 92.31 413 ALA A CA 1
ATOM 3269 C C . ALA A 1 413 ? -2.466 8.088 11.800 1.00 92.31 413 ALA A C 1
ATOM 3271 O O . ALA A 1 413 ? -2.750 6.894 11.905 1.00 92.31 413 ALA A O 1
ATOM 3272 N N . MET A 1 414 ? -1.222 8.530 12.026 1.00 91.50 414 MET A N 1
ATOM 3273 C CA . MET A 1 414 ? -0.209 7.672 12.662 1.00 91.50 414 MET A CA 1
ATOM 3274 C C . MET A 1 414 ? -0.692 7.254 14.057 1.00 91.50 414 MET A C 1
ATOM 3276 O O . MET A 1 414 ? -0.656 6.079 14.403 1.00 91.50 414 MET A O 1
ATOM 3280 N N . GLY A 1 415 ? -1.220 8.218 14.819 1.00 91.69 415 GLY A N 1
ATOM 3281 C CA . GLY A 1 415 ? -1.937 7.959 16.064 1.00 91.69 415 GLY A CA 1
ATOM 3282 C C . GLY A 1 415 ? -1.132 8.138 17.350 1.00 91.69 415 GLY A C 1
ATOM 3283 O O . GLY A 1 415 ? -1.699 7.901 18.409 1.00 91.69 415 GLY A O 1
ATOM 3284 N N . ALA A 1 416 ? 0.129 8.584 17.303 1.00 91.94 416 ALA A N 1
ATOM 3285 C CA . ALA A 1 416 ? 0.981 8.708 18.494 1.00 91.94 416 ALA A CA 1
ATOM 3286 C C . ALA A 1 416 ? 0.358 9.584 19.604 1.00 91.94 416 ALA A C 1
ATOM 3288 O O . ALA A 1 416 ? 0.078 9.086 20.692 1.00 91.94 416 ALA A O 1
ATOM 3289 N N . ASN A 1 417 ? 0.050 10.854 19.310 1.00 92.19 417 ASN A N 1
ATOM 3290 C CA . ASN A 1 417 ? -0.475 11.798 20.310 1.00 92.19 417 ASN A CA 1
ATOM 3291 C C . ASN A 1 417 ? -1.790 11.318 20.936 1.00 92.19 417 ASN A C 1
ATOM 3293 O O . ASN A 1 417 ? -1.926 11.280 22.152 1.00 92.19 417 ASN A O 1
ATOM 3297 N N . ILE A 1 418 ? -2.747 10.903 20.103 1.00 93.44 418 ILE A N 1
ATOM 3298 C CA . ILE A 1 418 ? -4.056 10.448 20.581 1.00 93.44 418 ILE A CA 1
ATOM 3299 C C . ILE A 1 418 ? -3.968 9.122 21.349 1.00 93.44 418 ILE A C 1
ATOM 3301 O O . ILE A 1 418 ? -4.697 8.932 22.317 1.00 93.44 418 ILE A O 1
ATOM 3305 N N . THR A 1 419 ? -3.049 8.231 20.968 1.00 96.12 419 THR A N 1
ATOM 3306 C CA . THR A 1 419 ? -2.776 6.993 21.713 1.00 96.12 419 THR A CA 1
ATOM 3307 C C . THR A 1 419 ? -2.216 7.305 23.096 1.00 96.12 419 THR A C 1
ATOM 3309 O O . THR A 1 419 ? -2.669 6.707 24.068 1.00 96.12 419 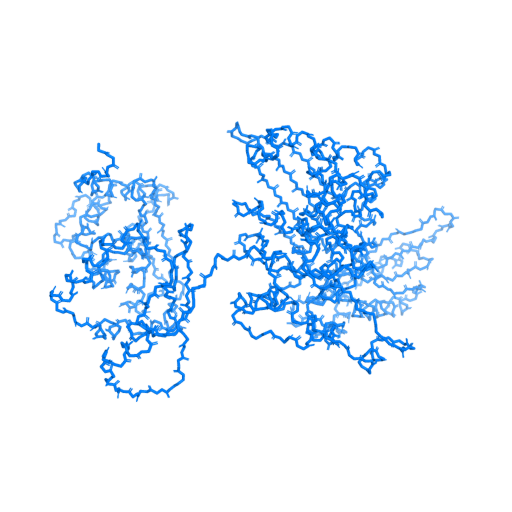THR A O 1
ATOM 3312 N N . ASN A 1 420 ? -1.305 8.276 23.209 1.00 96.62 420 ASN A N 1
ATOM 3313 C CA . ASN A 1 420 ? -0.774 8.719 24.499 1.00 96.62 420 ASN A CA 1
ATOM 3314 C C . ASN A 1 420 ? -1.866 9.329 25.378 1.00 96.62 420 ASN A C 1
ATOM 3316 O O . ASN A 1 420 ? -2.018 8.899 26.515 1.00 96.62 420 ASN A O 1
ATOM 3320 N N . THR A 1 421 ? -2.695 10.228 24.839 1.00 96.50 421 THR A N 1
ATOM 3321 C CA . THR A 1 421 ? -3.827 10.809 25.580 1.00 96.50 421 THR A CA 1
ATOM 3322 C C . THR A 1 421 ? -4.786 9.732 26.098 1.00 96.50 421 THR A C 1
ATOM 3324 O O . THR A 1 421 ? -5.234 9.781 27.243 1.00 96.50 421 THR A O 1
ATOM 3327 N N . ILE A 1 422 ? -5.096 8.722 25.280 1.00 97.44 422 ILE A N 1
ATOM 3328 C CA . ILE A 1 422 ? -5.954 7.605 25.696 1.00 97.44 422 ILE A CA 1
ATOM 3329 C C . ILE A 1 422 ? -5.253 6.731 26.750 1.00 97.44 422 ILE A C 1
ATOM 3331 O O . ILE A 1 422 ? -5.903 6.297 27.701 1.00 97.44 422 ILE A O 1
ATOM 3335 N N . ALA A 1 423 ? -3.946 6.487 26.625 1.00 97.81 423 ALA A N 1
ATOM 3336 C CA . ALA A 1 423 ? -3.173 5.727 27.608 1.00 97.81 423 ALA A CA 1
ATOM 3337 C C . ALA A 1 423 ? -3.074 6.459 28.959 1.00 97.81 423 ALA A C 1
ATOM 3339 O O . ALA A 1 423 ? -3.215 5.832 30.007 1.00 97.81 423 ALA A O 1
ATOM 3340 N N . GLU A 1 424 ? -2.895 7.780 28.952 1.00 97.69 424 GLU A N 1
ATOM 3341 C CA . GLU A 1 424 ? -2.929 8.629 30.148 1.00 97.69 424 GLU A CA 1
ATOM 3342 C C . GLU A 1 424 ? -4.300 8.571 30.822 1.00 97.69 424 GLU A C 1
ATOM 3344 O O . GLU A 1 424 ? -4.389 8.335 32.027 1.00 97.69 424 GLU A O 1
ATOM 3349 N N . LYS A 1 425 ? -5.388 8.658 30.046 1.00 97.62 425 LYS A N 1
ATOM 3350 C CA . LYS A 1 425 ? -6.735 8.494 30.602 1.00 97.62 425 LYS A CA 1
ATOM 3351 C C . LYS A 1 425 ? -6.955 7.096 31.179 1.00 97.62 425 LYS A C 1
ATOM 3353 O O . LYS A 1 425 ? -7.527 6.956 32.258 1.00 97.62 425 LYS A O 1
ATOM 3358 N N . ALA A 1 426 ? -6.478 6.053 30.501 1.00 97.56 426 ALA A N 1
ATOM 3359 C CA . ALA A 1 426 ? -6.547 4.689 31.017 1.00 97.56 426 ALA A CA 1
ATOM 3360 C C . ALA A 1 426 ? -5.783 4.560 32.341 1.00 97.56 426 ALA A C 1
ATOM 3362 O O . ALA A 1 426 ? -6.287 3.927 33.269 1.00 97.56 426 ALA A O 1
ATOM 3363 N N . LYS A 1 427 ? -4.619 5.215 32.453 1.00 97.75 427 LYS A N 1
ATOM 3364 C CA . LYS A 1 427 ? -3.826 5.302 33.682 1.00 97.75 427 LYS A CA 1
ATOM 3365 C C . LYS A 1 427 ? -4.587 5.997 34.810 1.00 97.75 427 LYS A C 1
ATOM 3367 O O . LYS A 1 427 ? -4.588 5.470 35.922 1.00 97.75 427 LYS A O 1
ATOM 3372 N N . GLU A 1 428 ? -5.248 7.124 34.553 1.00 97.25 428 GLU A N 1
ATOM 3373 C CA . GLU A 1 428 ? -6.096 7.803 35.548 1.00 97.25 428 GLU A CA 1
ATOM 3374 C C . GLU A 1 428 ? -7.188 6.869 36.078 1.00 97.25 428 GLU A C 1
ATOM 3376 O O . GLU A 1 428 ? -7.346 6.725 37.291 1.00 97.25 428 GLU A O 1
ATOM 3381 N N . ILE A 1 429 ? -7.890 6.178 35.173 1.00 96.31 429 ILE A N 1
ATOM 3382 C CA . ILE A 1 429 ? -8.987 5.267 35.517 1.00 96.31 429 ILE A CA 1
ATOM 3383 C C . ILE A 1 429 ? -8.506 4.145 36.443 1.00 96.31 429 ILE A C 1
ATOM 3385 O O . ILE A 1 429 ? -9.135 3.893 37.471 1.00 96.31 429 ILE A O 1
ATOM 3389 N N . VAL A 1 430 ? -7.401 3.469 36.111 1.00 96.25 430 VAL A N 1
ATOM 3390 C CA . VAL A 1 430 ? -6.897 2.371 36.957 1.00 96.25 430 VAL A CA 1
ATOM 3391 C C . VAL A 1 430 ? -6.263 2.878 38.256 1.00 96.25 430 VAL A C 1
ATOM 3393 O O . VAL A 1 430 ? -6.362 2.207 39.279 1.00 96.25 430 VAL A O 1
ATOM 3396 N N . THR A 1 431 ? -5.684 4.082 38.258 1.00 96.12 431 THR A N 1
ATOM 3397 C CA . THR A 1 431 ? -5.147 4.705 39.479 1.00 96.12 431 THR A CA 1
ATOM 3398 C C . THR A 1 431 ? -6.280 5.031 40.454 1.00 96.12 431 THR A C 1
ATOM 3400 O O . THR A 1 431 ? -6.159 4.767 41.647 1.00 96.12 431 THR A O 1
ATOM 3403 N N . PHE A 1 432 ? -7.427 5.502 39.952 1.00 94.94 432 PHE A N 1
ATOM 3404 C CA . PHE A 1 432 ? -8.634 5.716 40.759 1.00 94.94 432 PHE A CA 1
ATOM 3405 C C . PHE A 1 432 ? -9.194 4.414 41.357 1.00 94.94 432 PHE A C 1
ATOM 3407 O O . PHE A 1 432 ? -9.826 4.430 42.409 1.00 94.94 432 PHE A O 1
ATOM 3414 N N . MET A 1 433 ? -8.918 3.264 40.733 1.00 93.62 433 MET A N 1
ATOM 3415 C CA . MET A 1 433 ? -9.256 1.944 41.281 1.00 93.62 433 MET A CA 1
ATOM 3416 C C . MET A 1 433 ? -8.304 1.484 42.404 1.00 93.62 433 MET A C 1
ATOM 3418 O O . MET A 1 433 ? -8.468 0.376 42.912 1.00 93.62 433 MET A O 1
ATOM 3422 N N . GLY A 1 434 ? -7.321 2.307 42.789 1.00 93.44 434 GLY A N 1
ATOM 3423 C CA . GLY A 1 434 ? -6.320 2.000 43.815 1.00 93.44 434 GLY A CA 1
ATOM 3424 C C . GLY A 1 434 ? -5.093 1.243 43.299 1.00 93.44 434 GLY A C 1
ATOM 3425 O O . GLY A 1 434 ? -4.246 0.851 44.096 1.00 93.44 434 GLY A O 1
ATOM 3426 N N . ILE A 1 435 ? -4.976 1.042 41.982 1.00 94.50 435 ILE A N 1
ATOM 3427 C CA . ILE A 1 435 ? -3.893 0.258 41.376 1.00 94.50 435 ILE A CA 1
ATOM 3428 C C . ILE A 1 435 ? -2.686 1.163 41.138 1.00 94.50 435 ILE A C 1
ATOM 3430 O O . ILE A 1 435 ? -2.791 2.210 40.495 1.00 94.50 435 ILE A O 1
ATOM 3434 N N . LYS A 1 436 ? -1.511 0.749 41.618 1.00 92.81 436 LYS A N 1
ATOM 3435 C CA . LYS A 1 436 ? -0.268 1.498 41.407 1.00 92.81 436 LYS A CA 1
ATOM 3436 C C . L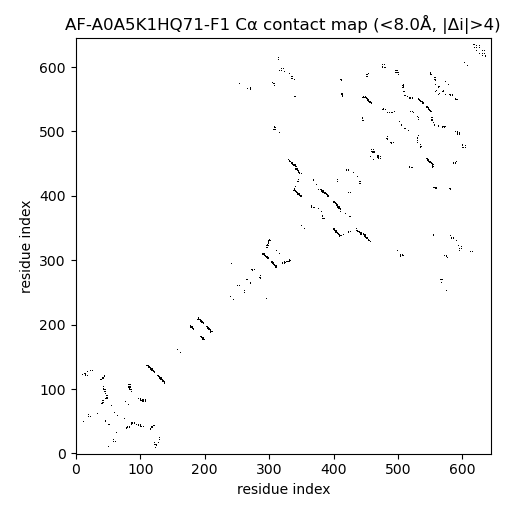YS A 1 436 ? 0.148 1.437 39.934 1.00 92.81 436 LYS A C 1
ATOM 3438 O O . LYS A 1 436 ? 0.299 0.360 39.358 1.00 92.81 436 LYS A O 1
ATOM 3443 N N . THR A 1 437 ? 0.379 2.600 39.329 1.00 95.69 437 THR A N 1
ATOM 3444 C CA . THR A 1 437 ? 0.748 2.727 37.913 1.00 95.69 437 THR A CA 1
ATOM 3445 C C . THR A 1 437 ? 2.123 3.357 37.714 1.00 95.69 437 THR A C 1
ATOM 3447 O O . THR A 1 437 ? 2.591 4.155 38.525 1.00 95.69 437 THR A O 1
ATOM 3450 N N . GLY A 1 438 ? 2.784 2.979 36.621 1.00 93.81 438 GLY A N 1
ATOM 3451 C CA . GLY A 1 438 ? 4.034 3.553 36.133 1.00 93.81 438 GLY A CA 1
ATOM 3452 C C . GLY A 1 438 ? 3.802 4.473 34.933 1.00 93.81 438 GLY A C 1
ATOM 3453 O O . GLY A 1 438 ? 2.902 5.314 34.936 1.00 93.81 438 GLY A O 1
ATOM 3454 N N . ILE A 1 439 ? 4.632 4.335 33.899 1.00 95.56 439 ILE A N 1
ATOM 3455 C CA . ILE A 1 439 ? 4.500 5.108 32.656 1.00 95.56 439 ILE A CA 1
ATOM 3456 C C . ILE A 1 439 ? 3.257 4.700 31.852 1.00 95.56 439 ILE A C 1
ATOM 3458 O O . ILE A 1 439 ? 2.788 3.561 31.942 1.00 95.56 439 ILE A O 1
ATOM 3462 N N . SER A 1 440 ? 2.756 5.638 31.049 1.00 97.19 440 SER A N 1
ATOM 3463 C CA . SER A 1 440 ? 1.713 5.420 30.047 1.00 97.19 440 SER A CA 1
ATOM 3464 C C . SER A 1 440 ? 2.174 5.985 28.710 1.00 97.19 440 SER A C 1
ATOM 3466 O O . SER A 1 440 ? 2.460 7.176 28.624 1.00 97.19 440 SER A O 1
ATOM 3468 N N . ILE A 1 441 ? 2.304 5.140 27.691 1.00 97.56 441 ILE A N 1
ATOM 3469 C CA . ILE A 1 441 ? 2.904 5.526 26.408 1.00 97.56 441 ILE A CA 1
ATOM 3470 C C . ILE A 1 441 ? 2.460 4.575 25.294 1.00 97.56 441 ILE A C 1
ATOM 3472 O O . ILE A 1 441 ? 2.140 3.415 25.558 1.00 97.56 441 ILE A O 1
ATOM 3476 N N . LEU A 1 442 ? 2.433 5.042 24.045 1.00 96.94 442 LEU A N 1
ATOM 3477 C CA . LEU A 1 442 ? 2.234 4.167 22.892 1.00 96.94 442 LEU A CA 1
ATOM 3478 C C . LEU A 1 442 ? 3.322 3.084 22.774 1.00 96.94 442 LEU A C 1
ATOM 3480 O O . LEU A 1 442 ? 4.463 3.275 23.197 1.00 96.94 442 LEU A O 1
ATOM 3484 N N . SER A 1 443 ? 2.983 1.975 22.121 1.00 96.06 443 SER A N 1
ATOM 3485 C CA . SER A 1 443 ? 3.951 0.978 21.665 1.00 96.06 443 SER A CA 1
ATOM 3486 C C . SER A 1 443 ? 4.216 1.141 20.170 1.00 96.06 443 SER A C 1
ATOM 3488 O O . SER A 1 443 ? 3.282 1.083 19.369 1.00 96.06 443 SER A O 1
ATOM 3490 N N . ASN A 1 444 ? 5.485 1.298 19.776 1.00 95.81 444 ASN A N 1
ATOM 3491 C CA . ASN A 1 444 ? 5.873 1.254 18.358 1.00 95.81 444 ASN A CA 1
ATOM 3492 C C . ASN A 1 444 ? 5.775 -0.169 17.785 1.00 95.81 444 ASN A C 1
ATOM 3494 O O . ASN A 1 444 ? 5.546 -0.344 16.592 1.00 95.81 444 ASN A O 1
ATOM 3498 N N . TYR A 1 445 ? 5.888 -1.197 18.632 1.00 95.19 445 TYR A N 1
ATOM 3499 C CA . TYR A 1 445 ? 5.739 -2.590 18.224 1.00 95.19 445 TYR A CA 1
ATOM 3500 C C . TYR A 1 445 ? 4.258 -3.012 18.208 1.00 95.19 445 TYR A C 1
ATOM 3502 O O . TYR A 1 445 ? 3.787 -3.738 19.083 1.00 95.19 445 TYR A O 1
ATOM 3510 N N . CYS A 1 446 ? 3.512 -2.523 17.212 1.00 90.62 446 CYS A N 1
ATOM 3511 C CA . CYS A 1 446 ? 2.075 -2.775 17.050 1.00 90.62 446 CYS A CA 1
ATOM 3512 C C . CYS A 1 446 ? 1.797 -3.840 15.976 1.00 90.62 446 CYS A C 1
ATOM 3514 O O . CYS A 1 446 ? 1.610 -3.526 14.800 1.00 90.62 446 CYS A O 1
ATOM 3516 N N . ILE A 1 447 ? 1.757 -5.112 16.375 1.00 90.81 447 ILE A N 1
ATOM 3517 C CA . ILE A 1 447 ? 1.522 -6.247 15.460 1.00 90.81 447 ILE A CA 1
ATOM 3518 C C . ILE A 1 447 ? 0.088 -6.296 14.905 1.00 90.81 447 ILE A C 1
ATOM 3520 O O . ILE A 1 447 ? -0.174 -6.924 13.882 1.00 90.81 447 ILE A O 1
ATOM 3524 N N . GLU A 1 448 ? -0.846 -5.594 15.538 1.00 92.25 448 GLU A N 1
ATOM 3525 C CA . GLU A 1 448 ? -2.225 -5.409 15.091 1.00 92.25 448 GLU A CA 1
ATOM 3526 C C . GLU A 1 448 ? -2.307 -4.498 13.854 1.00 92.25 448 GLU A C 1
ATOM 3528 O O . GLU A 1 448 ? -3.345 -4.459 13.186 1.00 92.25 448 GLU A O 1
ATOM 3533 N N . ARG A 1 449 ? -1.216 -3.792 13.527 1.00 95.62 449 ARG A N 1
ATOM 3534 C CA . ARG A 1 449 ? -1.075 -2.890 12.379 1.00 95.62 449 ARG A CA 1
ATOM 3535 C C . ARG A 1 449 ? 0.023 -3.360 11.434 1.00 95.62 449 ARG A C 1
ATOM 3537 O O . ARG A 1 449 ? 1.053 -2.708 11.249 1.00 95.62 449 ARG A O 1
ATOM 3544 N N . THR A 1 450 ? -0.223 -4.514 10.838 1.00 97.06 450 THR A N 1
ATOM 3545 C CA . THR A 1 450 ? 0.722 -5.208 9.970 1.00 97.06 450 THR A CA 1
ATOM 3546 C C . THR A 1 450 ? 0.291 -5.096 8.516 1.00 97.06 450 THR A C 1
ATOM 3548 O O . THR A 1 450 ? -0.897 -5.086 8.191 1.00 97.06 450 THR A O 1
ATOM 3551 N N . THR A 1 451 ? 1.271 -4.974 7.628 1.00 98.50 451 THR A N 1
ATOM 3552 C CA . THR A 1 451 ? 1.057 -4.953 6.182 1.00 98.50 451 THR A CA 1
ATOM 3553 C C . THR A 1 451 ? 1.896 -6.040 5.523 1.00 98.50 451 THR A C 1
ATOM 3555 O O . THR A 1 451 ? 3.074 -6.201 5.843 1.00 98.50 451 THR A O 1
ATOM 3558 N N . GLU A 1 452 ? 1.280 -6.764 4.593 1.00 98.50 452 GLU A N 1
ATOM 3559 C CA . GLU A 1 452 ? 1.909 -7.782 3.754 1.00 98.50 452 GLU A CA 1
ATOM 3560 C C . GLU A 1 452 ? 2.010 -7.267 2.313 1.00 98.50 452 GLU A C 1
ATOM 3562 O O . GLU A 1 452 ? 1.073 -6.662 1.788 1.00 98.50 452 GLU A O 1
ATOM 3567 N N . SER A 1 453 ? 3.131 -7.554 1.656 1.00 98.62 453 SER A N 1
ATOM 3568 C CA . SER A 1 453 ? 3.268 -7.497 0.202 1.00 98.62 453 SER A CA 1
ATOM 3569 C C . SER A 1 453 ? 3.903 -8.786 -0.296 1.00 98.62 453 SER A C 1
ATOM 3571 O O . SER A 1 453 ? 4.807 -9.331 0.340 1.00 98.62 453 SER A O 1
ATOM 3573 N N . LYS A 1 454 ? 3.450 -9.276 -1.446 1.00 98.44 454 LYS A N 1
ATOM 3574 C CA . LYS A 1 454 ? 3.999 -10.463 -2.094 1.00 98.44 454 LYS A CA 1
ATOM 3575 C C . LYS A 1 454 ? 3.966 -10.373 -3.605 1.00 98.44 454 LYS A C 1
ATOM 3577 O O . LYS A 1 454 ? 3.232 -9.583 -4.198 1.00 98.44 454 LYS A O 1
ATOM 3582 N N . PHE A 1 455 ? 4.739 -11.239 -4.235 1.00 97.31 455 PHE A N 1
ATOM 3583 C CA . PHE A 1 455 ? 4.658 -11.494 -5.660 1.00 97.31 455 PHE A CA 1
ATOM 3584 C C . PHE A 1 455 ? 4.867 -12.965 -5.976 1.00 97.31 455 PHE A C 1
ATOM 3586 O O . PHE A 1 455 ? 5.469 -13.701 -5.199 1.00 97.31 455 PHE A O 1
ATOM 3593 N N . MET A 1 456 ? 4.433 -13.352 -7.171 1.00 95.44 456 MET A N 1
ATOM 3594 C CA . MET A 1 456 ? 4.692 -14.662 -7.742 1.00 95.44 456 MET A CA 1
ATOM 3595 C C . MET A 1 456 ? 5.039 -14.491 -9.220 1.00 95.44 456 MET A C 1
ATOM 3597 O O . MET A 1 456 ? 4.237 -13.963 -9.993 1.00 95.44 456 MET A O 1
ATOM 3601 N N . ILE A 1 457 ? 6.253 -14.883 -9.608 1.00 94.56 457 ILE A N 1
ATOM 3602 C CA . ILE A 1 457 ? 6.756 -14.718 -10.979 1.00 94.56 457 ILE A CA 1
ATOM 3603 C C . ILE A 1 457 ? 7.083 -16.089 -11.571 1.00 94.56 457 ILE A C 1
ATOM 3605 O O . ILE A 1 457 ? 7.849 -16.825 -10.946 1.00 94.56 457 ILE A O 1
ATOM 3609 N N . PRO A 1 458 ? 6.573 -16.427 -12.774 1.00 95.25 458 PRO A N 1
ATOM 3610 C CA . PRO A 1 458 ? 7.003 -17.620 -13.496 1.00 95.25 458 PRO A CA 1
ATOM 3611 C C . PRO A 1 458 ? 8.522 -17.634 -13.640 1.00 95.25 458 PRO A C 1
ATOM 3613 O O . PRO A 1 458 ? 9.111 -16.650 -14.091 1.00 95.25 458 PRO A O 1
ATOM 3616 N N . VAL A 1 459 ? 9.169 -18.744 -13.286 1.00 94.81 459 VAL A N 1
ATOM 3617 C CA . VAL A 1 459 ? 10.636 -18.831 -13.285 1.00 94.81 459 VAL A CA 1
ATOM 3618 C C . VAL A 1 459 ? 11.222 -18.479 -14.656 1.00 94.81 459 VAL A C 1
ATOM 3620 O O . VAL A 1 459 ? 12.232 -17.789 -14.729 1.00 94.81 459 VAL A O 1
ATOM 3623 N N . GLU A 1 460 ? 10.550 -18.846 -15.746 1.00 92.19 460 GLU A N 1
ATOM 3624 C CA . GLU A 1 460 ? 10.917 -18.492 -17.127 1.00 92.19 460 GLU A CA 1
ATOM 3625 C C . GLU A 1 460 ? 11.049 -16.978 -17.389 1.00 92.19 460 GLU A C 1
ATOM 3627 O O . GLU A 1 460 ? 11.846 -16.564 -18.230 1.00 92.19 460 GLU A O 1
ATOM 3632 N N . HIS A 1 461 ? 10.348 -16.129 -16.633 1.00 93.25 461 HIS A N 1
ATOM 3633 C CA . HIS A 1 461 ? 10.421 -14.669 -16.759 1.00 93.25 461 HIS A CA 1
ATOM 3634 C C . HIS A 1 461 ? 11.561 -14.037 -15.945 1.00 93.25 461 HIS A C 1
ATOM 3636 O O . HIS A 1 461 ? 11.812 -12.836 -16.064 1.00 93.25 461 HIS A O 1
ATOM 3642 N N . LEU A 1 462 ? 12.276 -14.808 -15.119 1.00 92.12 462 LEU A N 1
ATOM 3643 C CA . LEU A 1 462 ? 13.366 -14.294 -14.277 1.00 92.12 462 LEU A CA 1
ATOM 3644 C C . LEU A 1 462 ? 14.695 -14.140 -15.023 1.00 92.12 462 LEU A C 1
ATOM 3646 O O . LEU A 1 462 ? 15.622 -13.538 -14.475 1.00 92.12 462 LEU A O 1
ATOM 3650 N N . SER A 1 463 ? 14.790 -14.647 -16.258 1.00 90.69 463 SER A N 1
ATOM 3651 C CA . SER A 1 463 ? 16.003 -14.588 -17.076 1.00 90.69 463 SER A CA 1
ATOM 3652 C C . SER A 1 463 ? 16.618 -13.190 -17.098 1.00 90.69 463 SER A C 1
ATOM 3654 O O . SER A 1 463 ? 15.950 -12.176 -17.325 1.00 90.69 463 SER A O 1
ATOM 3656 N N . TRP A 1 464 ? 17.921 -13.122 -16.831 1.00 87.31 464 TRP A N 1
ATOM 3657 C CA . TRP A 1 464 ? 18.610 -11.850 -16.659 1.00 87.31 464 TRP A CA 1
ATOM 3658 C C . TRP A 1 464 ? 20.090 -11.956 -16.988 1.00 87.31 464 TRP A C 1
ATOM 3660 O O . TRP A 1 464 ? 20.772 -12.845 -16.495 1.00 87.31 464 TRP A O 1
ATOM 3670 N N . LYS A 1 465 ? 20.590 -11.012 -17.796 1.00 84.56 465 LYS A N 1
ATOM 3671 C CA . LYS A 1 465 ? 22.025 -10.843 -18.089 1.00 84.56 465 LYS A CA 1
ATOM 3672 C C . LYS A 1 465 ? 22.738 -12.142 -18.492 1.00 84.56 465 LYS A C 1
ATOM 3674 O O . LYS A 1 465 ? 23.842 -12.411 -18.046 1.00 84.56 465 LYS A O 1
ATOM 3679 N N . GLY A 1 466 ? 22.090 -12.933 -19.348 1.00 83.94 466 GLY A N 1
ATOM 3680 C CA . GLY A 1 466 ? 22.633 -14.195 -19.863 1.00 83.94 466 GLY A CA 1
ATOM 3681 C C . GLY A 1 466 ? 22.329 -15.429 -19.010 1.00 83.94 466 GLY A C 1
ATOM 3682 O O . GLY A 1 466 ? 22.557 -16.535 -19.483 1.00 83.94 466 GLY A O 1
ATOM 3683 N N . HIS A 1 467 ? 21.758 -15.267 -17.813 1.00 88.25 467 HIS A N 1
ATOM 3684 C CA . HIS A 1 467 ? 21.354 -16.382 -16.956 1.00 88.25 467 HIS A CA 1
ATOM 3685 C C . HIS A 1 467 ? 19.919 -16.829 -17.221 1.00 88.25 467 HIS A C 1
ATOM 3687 O O . HIS A 1 467 ? 19.016 -16.008 -17.459 1.00 88.25 467 HIS A O 1
ATOM 3693 N N . LYS A 1 468 ? 19.698 -18.145 -17.144 1.00 92.75 468 LYS A N 1
ATOM 3694 C CA . LYS A 1 468 ? 18.357 -18.733 -17.213 1.00 92.75 468 LYS A CA 1
ATOM 3695 C C . LYS A 1 468 ? 17.568 -18.367 -15.962 1.00 92.75 468 LYS A C 1
ATOM 3697 O O . LYS A 1 468 ? 18.124 -18.220 -14.879 1.00 92.75 468 LYS A O 1
ATOM 3702 N N . GLY A 1 469 ? 16.254 -18.245 -16.103 1.00 93.31 469 GLY A N 1
ATOM 3703 C CA . GLY A 1 469 ? 15.402 -17.844 -14.991 1.00 93.31 469 GLY A CA 1
ATOM 3704 C C . GLY A 1 469 ? 15.468 -18.776 -13.776 1.00 93.31 469 GLY A C 1
ATOM 3705 O O . GLY A 1 469 ? 15.421 -18.293 -12.649 1.00 93.31 469 GLY A O 1
ATOM 3706 N N . ILE A 1 470 ? 15.672 -20.083 -13.991 1.00 94.38 470 ILE A N 1
ATOM 3707 C CA . ILE A 1 470 ? 15.854 -21.055 -12.901 1.00 94.38 470 ILE A CA 1
ATOM 3708 C C . ILE A 1 470 ? 17.135 -20.798 -12.103 1.00 94.38 470 ILE A C 1
ATOM 3710 O O . ILE A 1 470 ? 17.074 -20.744 -10.883 1.00 94.38 470 ILE A O 1
ATOM 3714 N N . GLU A 1 471 ? 18.248 -20.503 -12.778 1.00 92.94 471 GLU A N 1
ATOM 3715 C CA . GLU A 1 471 ? 19.518 -20.165 -12.123 1.00 92.94 471 GLU A CA 1
ATOM 3716 C C . GLU A 1 471 ? 19.383 -18.882 -11.292 1.00 92.94 471 GLU A C 1
ATOM 3718 O O . GLU A 1 471 ? 19.908 -18.779 -10.186 1.00 92.94 471 GLU A O 1
ATOM 3723 N N . VAL A 1 472 ? 18.656 -17.885 -11.814 1.00 93.88 472 VAL A N 1
ATOM 3724 C CA . VAL A 1 472 ? 18.377 -16.642 -11.079 1.00 93.88 472 VAL A CA 1
ATOM 3725 C C . VAL A 1 472 ? 17.534 -16.932 -9.836 1.00 93.88 472 VAL A C 1
ATOM 3727 O O . VAL A 1 472 ? 17.839 -16.405 -8.768 1.00 93.88 472 VAL A O 1
ATOM 3730 N N . ALA A 1 473 ? 16.494 -17.763 -9.957 1.00 95.50 473 ALA A N 1
ATOM 3731 C CA . ALA A 1 473 ? 15.636 -18.137 -8.836 1.00 95.50 473 ALA A CA 1
ATOM 3732 C C . ALA A 1 473 ? 16.418 -18.880 -7.747 1.00 95.50 473 ALA A C 1
ATOM 3734 O O . ALA A 1 473 ? 16.367 -18.481 -6.587 1.00 95.50 473 ALA A O 1
ATOM 3735 N N . GLU A 1 474 ? 17.185 -19.905 -8.119 1.00 94.94 474 GLU A N 1
ATOM 3736 C CA . GLU A 1 474 ? 17.985 -20.716 -7.193 1.00 94.94 474 GLU A CA 1
ATOM 3737 C C . GLU A 1 474 ? 18.989 -19.865 -6.416 1.00 94.94 474 GLU A C 1
ATOM 3739 O O . GLU A 1 474 ? 19.073 -19.978 -5.196 1.00 94.94 474 GLU A O 1
ATOM 3744 N N . LYS A 1 475 ? 19.672 -18.928 -7.079 1.00 94.31 475 LYS A N 1
ATOM 3745 C CA . LYS A 1 475 ? 20.609 -18.029 -6.396 1.00 94.31 475 LYS A CA 1
ATOM 3746 C C . LYS A 1 475 ? 19.933 -16.988 -5.502 1.00 94.31 475 LYS A C 1
ATOM 3748 O O . LYS A 1 475 ? 20.506 -16.577 -4.495 1.00 94.31 475 LYS A O 1
ATOM 3753 N N . VAL A 1 476 ? 18.725 -16.535 -5.850 1.00 96.06 476 VAL A N 1
ATOM 3754 C CA . VAL A 1 476 ? 17.924 -15.689 -4.946 1.00 96.06 476 VAL A CA 1
ATOM 3755 C C . VAL A 1 476 ? 17.554 -16.477 -3.690 1.00 96.06 476 VAL A C 1
ATOM 3757 O O . VAL A 1 476 ? 17.676 -15.942 -2.587 1.00 96.06 476 VAL A O 1
ATOM 3760 N N . ILE A 1 477 ? 17.165 -17.748 -3.842 1.00 97.12 477 ILE A N 1
ATOM 3761 C CA . ILE A 1 477 ? 16.904 -18.647 -2.714 1.00 97.12 477 ILE A CA 1
ATOM 3762 C C . ILE A 1 477 ? 18.171 -18.859 -1.885 1.00 97.12 477 ILE A C 1
ATOM 3764 O O . ILE A 1 477 ? 18.109 -18.705 -0.672 1.00 97.12 477 ILE A O 1
ATOM 3768 N N 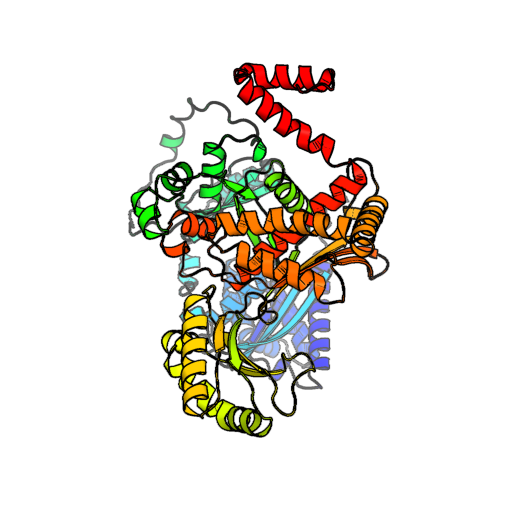. GLU A 1 478 ? 19.317 -19.133 -2.503 1.00 95.44 478 GLU A N 1
ATOM 3769 C CA . GLU A 1 478 ? 20.601 -19.299 -1.810 1.00 95.44 478 GLU A CA 1
ATOM 3770 C C . GLU A 1 478 ? 20.958 -18.065 -0.963 1.00 95.44 478 GLU A C 1
ATOM 3772 O O . GLU A 1 478 ? 21.233 -18.181 0.232 1.00 95.44 478 GLU A O 1
ATOM 3777 N N . ALA A 1 479 ? 20.865 -16.864 -1.544 1.00 94.69 479 ALA A N 1
ATOM 3778 C CA . ALA A 1 479 ? 21.134 -15.614 -0.834 1.00 94.69 479 ALA A CA 1
ATOM 3779 C C . ALA A 1 479 ? 20.140 -15.356 0.316 1.00 94.69 479 ALA A C 1
ATOM 3781 O O . ALA A 1 479 ? 20.528 -14.830 1.364 1.00 94.69 479 ALA A O 1
ATOM 3782 N N . TYR A 1 480 ? 18.871 -15.738 0.143 1.00 97.00 480 TYR A N 1
ATOM 3783 C CA . TYR A 1 480 ? 17.867 -15.703 1.207 1.00 97.00 480 TYR A CA 1
ATOM 3784 C C . TYR A 1 480 ? 18.176 -16.712 2.324 1.00 97.00 480 TYR A C 1
ATOM 3786 O O . TYR A 1 480 ? 18.101 -16.352 3.499 1.00 97.00 480 TYR A O 1
ATOM 3794 N N . GLN A 1 481 ? 18.561 -17.947 1.987 1.00 96.75 481 GLN A N 1
ATOM 3795 C CA . GLN A 1 481 ? 18.919 -18.963 2.980 1.00 96.75 481 GLN A CA 1
ATOM 3796 C C . GLN A 1 481 ? 20.140 -18.536 3.790 1.00 96.75 481 GLN A C 1
ATOM 3798 O O . GLN A 1 481 ? 20.111 -18.664 5.010 1.00 96.75 481 GLN A O 1
ATOM 3803 N N . PHE A 1 482 ? 21.149 -17.927 3.158 1.00 94.94 482 PHE A N 1
ATOM 3804 C CA . PHE A 1 482 ? 22.285 -17.357 3.884 1.00 94.94 482 PHE A CA 1
ATOM 3805 C C . PHE A 1 482 ? 21.829 -16.309 4.913 1.00 94.94 482 PHE A C 1
ATOM 3807 O O . PHE A 1 482 ? 22.242 -16.359 6.070 1.00 94.94 482 PHE A O 1
ATOM 3814 N N . ALA A 1 483 ? 20.910 -15.411 4.538 1.00 96.19 483 ALA A N 1
ATOM 3815 C CA . ALA A 1 483 ? 20.333 -14.450 5.480 1.00 96.19 483 ALA A CA 1
ATOM 3816 C C . ALA A 1 483 ? 19.531 -15.117 6.607 1.00 96.19 483 ALA A C 1
ATOM 3818 O O . ALA A 1 483 ? 19.485 -14.589 7.709 1.00 96.19 483 ALA A O 1
ATOM 3819 N N . LYS A 1 484 ? 18.898 -16.265 6.357 1.00 95.69 484 LYS A N 1
ATOM 3820 C CA . LYS A 1 484 ? 18.131 -17.014 7.361 1.00 95.69 484 LYS A CA 1
ATOM 3821 C C . LYS A 1 484 ? 19.030 -17.727 8.377 1.00 95.69 484 LYS A C 1
ATOM 3823 O O . LYS A 1 484 ? 18.676 -17.825 9.551 1.00 95.69 484 LYS A O 1
ATOM 3828 N N . THR A 1 485 ? 20.177 -18.232 7.929 1.00 94.06 485 THR A N 1
ATOM 3829 C CA . THR A 1 485 ? 21.113 -18.998 8.764 1.00 94.06 485 THR A CA 1
ATOM 3830 C C . THR A 1 485 ? 22.135 -18.134 9.495 1.00 94.06 485 THR A C 1
ATOM 3832 O O . THR A 1 485 ? 22.698 -18.593 10.483 1.00 94.06 485 THR A O 1
ATOM 3835 N N . ASP A 1 486 ? 22.391 -16.911 9.026 1.00 94.44 486 ASP A N 1
ATOM 3836 C CA . ASP A 1 486 ? 23.409 -16.025 9.589 1.00 94.44 486 ASP A CA 1
ATOM 3837 C C . ASP A 1 486 ? 22.851 -14.638 9.941 1.00 94.44 486 ASP A C 1
ATOM 3839 O O . ASP A 1 486 ? 22.363 -13.897 9.084 1.00 94.44 486 ASP A O 1
ATOM 3843 N N . MET A 1 487 ? 22.989 -14.253 11.214 1.00 95.12 487 MET A N 1
ATOM 3844 C CA . MET A 1 487 ? 22.528 -12.961 11.721 1.00 95.12 487 MET A CA 1
ATOM 3845 C C . MET A 1 487 ? 23.255 -11.784 11.056 1.00 95.12 487 MET A C 1
ATOM 3847 O O . MET A 1 487 ? 22.617 -10.769 10.767 1.00 95.12 487 MET A O 1
ATOM 3851 N N . PHE A 1 488 ? 24.560 -11.898 10.778 1.00 94.81 488 PHE A N 1
ATOM 3852 C CA . PHE A 1 488 ? 25.312 -10.811 10.135 1.00 94.81 488 PHE A CA 1
ATOM 3853 C C . PHE A 1 488 ? 24.733 -10.503 8.749 1.00 94.81 488 PHE A C 1
ATOM 3855 O O . PHE A 1 488 ? 24.507 -9.339 8.381 1.00 94.81 488 PHE A O 1
ATOM 3862 N N . ARG A 1 489 ? 24.400 -11.553 7.994 1.00 94.88 489 ARG A N 1
ATOM 3863 C CA . ARG A 1 489 ? 23.701 -11.410 6.722 1.00 94.88 489 ARG A CA 1
ATOM 3864 C C . ARG A 1 489 ? 22.257 -10.937 6.891 1.00 94.88 489 ARG A C 1
ATOM 3866 O O . ARG A 1 489 ? 21.849 -10.067 6.119 1.00 94.88 489 ARG A O 1
ATOM 3873 N N . ALA A 1 490 ? 21.505 -11.437 7.873 1.00 96.75 490 ALA A N 1
ATOM 3874 C CA . ALA A 1 490 ? 20.126 -11.016 8.146 1.00 96.75 490 ALA A CA 1
ATOM 3875 C C . ALA A 1 490 ? 20.013 -9.499 8.362 1.00 96.75 490 ALA A C 1
ATOM 3877 O O . ALA A 1 490 ? 19.136 -8.852 7.786 1.00 96.75 490 ALA A O 1
ATOM 3878 N N . VAL A 1 491 ? 20.927 -8.912 9.144 1.00 97.06 491 VAL A N 1
ATOM 3879 C CA . VAL A 1 491 ? 20.961 -7.462 9.401 1.00 97.06 491 VAL A CA 1
ATOM 3880 C C . VAL A 1 491 ? 21.158 -6.692 8.095 1.00 97.06 491 VAL A C 1
ATOM 3882 O O . VAL A 1 491 ? 20.401 -5.773 7.790 1.00 97.06 491 VAL A O 1
ATOM 3885 N N . THR A 1 492 ? 22.108 -7.118 7.261 1.00 95.56 492 THR A N 1
ATOM 3886 C CA . THR A 1 492 ? 22.372 -6.477 5.960 1.00 95.56 492 THR A CA 1
ATOM 3887 C C . THR A 1 492 ? 21.207 -6.658 4.979 1.00 95.56 492 THR A C 1
ATOM 3889 O O . THR A 1 492 ? 20.891 -5.767 4.188 1.00 95.56 492 THR A O 1
ATOM 3892 N N . HIS A 1 493 ? 20.551 -7.817 5.021 1.00 97.50 493 HIS A N 1
ATOM 3893 C CA . HIS A 1 493 ? 19.366 -8.127 4.226 1.00 97.50 493 HIS A CA 1
ATOM 3894 C C . HIS A 1 493 ? 18.199 -7.202 4.574 1.00 97.50 493 HIS A C 1
ATOM 3896 O O . HIS A 1 493 ? 17.570 -6.647 3.670 1.00 97.50 493 HIS A O 1
ATOM 3902 N N . ASN A 1 494 ? 17.960 -6.991 5.869 1.00 98.38 494 ASN A N 1
ATOM 3903 C CA . ASN A 1 494 ? 16.916 -6.101 6.361 1.00 98.38 494 ASN A CA 1
ATOM 3904 C C . ASN A 1 494 ? 17.261 -4.629 6.111 1.00 98.38 494 ASN A C 1
ATOM 3906 O O . ASN A 1 494 ? 16.400 -3.904 5.630 1.00 98.38 494 ASN A O 1
ATOM 3910 N N . LYS A 1 495 ? 18.522 -4.206 6.269 1.00 97.94 495 LYS A N 1
ATOM 3911 C CA . LYS A 1 495 ? 18.978 -2.861 5.862 1.00 97.94 495 LYS A CA 1
ATOM 3912 C C . LYS A 1 495 ? 18.603 -2.554 4.409 1.00 97.94 495 LYS A C 1
ATOM 3914 O O . LYS A 1 495 ? 18.115 -1.474 4.098 1.00 97.94 495 LYS A O 1
ATOM 3919 N N . GLY A 1 496 ? 18.775 -3.524 3.506 1.00 96.88 496 GLY A N 1
ATOM 3920 C CA . GLY A 1 496 ? 18.380 -3.381 2.101 1.00 96.88 496 GLY A CA 1
ATOM 3921 C C . GLY A 1 496 ? 16.876 -3.160 1.887 1.00 96.88 496 GLY A C 1
ATOM 3922 O O . GLY A 1 496 ? 16.504 -2.455 0.952 1.00 96.88 496 GLY A O 1
ATOM 3923 N N . ILE A 1 497 ? 16.018 -3.722 2.745 1.00 98.62 497 ILE A N 1
ATOM 3924 C CA . ILE A 1 497 ? 14.570 -3.444 2.761 1.00 98.62 497 ILE A CA 1
ATOM 3925 C C . ILE A 1 497 ? 14.338 -1.996 3.210 1.00 98.62 497 ILE A C 1
ATOM 3927 O O . ILE A 1 497 ? 13.620 -1.246 2.541 1.00 98.62 497 ILE A O 1
ATOM 3931 N N . MET A 1 498 ? 14.991 -1.598 4.304 1.00 98.62 498 MET A N 1
ATOM 3932 C CA . MET A 1 498 ? 14.796 -0.290 4.930 1.00 98.62 498 MET A CA 1
ATOM 3933 C C . MET A 1 498 ? 15.280 0.868 4.059 1.00 98.62 498 MET A C 1
ATOM 3935 O O . MET A 1 498 ? 14.604 1.886 4.001 1.00 98.62 498 MET A O 1
ATOM 3939 N N . ASN A 1 499 ? 16.312 0.672 3.229 1.00 98.1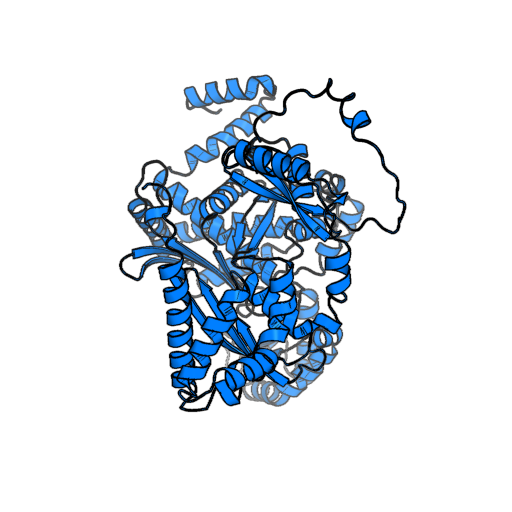2 499 ASN A N 1
ATOM 3940 C CA . ASN A 1 499 ? 16.690 1.631 2.179 1.00 98.12 499 ASN A CA 1
ATOM 3941 C C . ASN A 1 499 ? 15.501 2.084 1.315 1.00 98.12 499 ASN A C 1
ATOM 3943 O O . ASN A 1 499 ? 15.446 3.228 0.872 1.00 98.12 499 ASN A O 1
ATOM 3947 N N . GLY A 1 500 ? 14.583 1.165 1.009 1.00 98.25 500 GLY A N 1
ATOM 3948 C CA . GLY A 1 500 ? 13.379 1.475 0.250 1.00 98.25 500 GLY A CA 1
ATOM 3949 C C . GLY A 1 500 ? 12.300 2.117 1.120 1.00 98.25 500 GLY A C 1
ATOM 3950 O O . GLY A 1 500 ? 11.753 3.153 0.748 1.00 98.25 500 GLY A O 1
ATOM 3951 N N . ILE A 1 501 ? 12.003 1.494 2.264 1.00 98.69 501 ILE A N 1
ATOM 3952 C CA . ILE A 1 501 ? 10.945 1.923 3.190 1.00 98.69 501 ILE A CA 1
ATOM 3953 C C . ILE A 1 501 ? 11.207 3.340 3.699 1.00 98.69 501 ILE A C 1
ATOM 3955 O O . ILE A 1 501 ? 10.370 4.221 3.500 1.00 98.69 501 ILE A O 1
ATOM 3959 N N . ASP A 1 502 ? 12.384 3.585 4.265 1.00 98.69 502 ASP A N 1
ATOM 3960 C CA . ASP A 1 502 ? 12.738 4.864 4.875 1.00 98.69 502 ASP A CA 1
ATOM 3961 C C . ASP A 1 502 ? 12.752 5.987 3.850 1.00 98.69 502 ASP A C 1
ATOM 3963 O O . ASP A 1 502 ? 12.303 7.093 4.145 1.00 98.69 502 ASP A O 1
ATOM 3967 N N . ALA A 1 503 ? 13.163 5.696 2.614 1.00 98.56 503 ALA A N 1
ATOM 3968 C CA . ALA A 1 503 ? 13.143 6.684 1.551 1.00 98.56 503 ALA A CA 1
ATOM 3969 C C . ALA A 1 503 ? 11.718 7.155 1.217 1.00 98.56 503 ALA A C 1
ATOM 3971 O O . ALA A 1 503 ? 11.503 8.342 0.956 1.00 98.56 503 ALA A O 1
ATOM 3972 N N . VAL A 1 504 ? 10.726 6.259 1.245 1.00 98.56 504 VAL A N 1
ATOM 3973 C CA . VAL A 1 504 ? 9.314 6.641 1.067 1.00 98.56 504 VAL A CA 1
ATOM 3974 C C . VAL A 1 504 ? 8.795 7.367 2.307 1.00 98.56 504 VAL A C 1
ATOM 3976 O O . VAL A 1 504 ? 8.115 8.386 2.175 1.00 98.56 504 VAL A O 1
ATOM 3979 N N . CYS A 1 505 ? 9.142 6.895 3.506 1.00 97.88 505 CYS A N 1
ATOM 3980 C CA . CYS A 1 505 ? 8.754 7.517 4.773 1.00 97.88 505 CYS A CA 1
ATOM 3981 C C . CYS A 1 505 ? 9.240 8.967 4.865 1.00 97.88 505 CYS A C 1
ATOM 3983 O O . CYS A 1 505 ? 8.443 9.865 5.128 1.00 97.88 505 CYS A O 1
ATOM 3985 N N . LEU A 1 506 ? 10.513 9.212 4.555 1.00 96.50 506 LEU A N 1
ATOM 3986 C CA . LEU A 1 506 ? 11.109 10.544 4.459 1.00 96.50 506 LEU A CA 1
ATOM 3987 C C . LEU A 1 506 ? 10.375 11.423 3.444 1.00 96.50 506 LEU A C 1
ATOM 3989 O O . LEU A 1 506 ? 10.016 12.557 3.752 1.00 96.50 506 LEU A O 1
ATOM 3993 N N . ALA A 1 507 ? 10.113 10.900 2.243 1.00 96.81 507 ALA A N 1
ATOM 3994 C CA . ALA A 1 507 ? 9.442 11.655 1.187 1.00 96.81 507 ALA A CA 1
ATOM 3995 C C . ALA A 1 507 ? 7.986 12.017 1.529 1.00 96.81 507 ALA A C 1
ATOM 3997 O O . ALA A 1 507 ? 7.459 12.995 1.005 1.00 96.81 507 ALA A O 1
ATOM 3998 N N . THR A 1 508 ? 7.337 11.240 2.396 1.00 96.50 508 THR A N 1
ATOM 3999 C CA . THR A 1 508 ? 5.923 11.399 2.775 1.00 96.50 508 THR A CA 1
ATOM 4000 C C . THR A 1 508 ? 5.734 11.897 4.210 1.00 96.50 508 THR A C 1
ATOM 4002 O O . THR A 1 508 ? 4.612 11.901 4.718 1.00 96.50 508 THR A O 1
ATOM 4005 N N . GLY A 1 509 ? 6.813 12.336 4.865 1.00 94.50 509 GLY A N 1
ATOM 4006 C CA . GLY A 1 509 ? 6.777 12.952 6.190 1.00 94.50 509 GLY A CA 1
ATOM 4007 C C . GLY A 1 509 ? 6.403 12.003 7.328 1.00 94.50 509 GLY A C 1
ATOM 4008 O O . GLY A 1 509 ? 5.855 12.465 8.326 1.00 94.50 509 GLY A O 1
ATOM 4009 N N . GLN A 1 510 ? 6.666 10.704 7.186 1.00 96.19 510 GLN A N 1
ATOM 4010 C CA . GLN A 1 510 ? 6.401 9.683 8.205 1.00 96.19 510 GLN A CA 1
ATOM 4011 C C . GLN A 1 510 ? 7.555 9.573 9.209 1.00 96.19 510 GLN A C 1
ATOM 4013 O O . GLN A 1 510 ? 8.708 9.877 8.895 1.00 96.19 510 GLN A O 1
ATOM 4018 N N . ASP A 1 511 ? 7.262 9.074 10.412 1.00 95.56 511 ASP A N 1
ATOM 4019 C CA . ASP A 1 511 ? 8.302 8.738 11.386 1.00 95.56 511 ASP A CA 1
ATOM 4020 C C . ASP A 1 511 ? 8.971 7.405 11.020 1.00 95.56 511 ASP A C 1
ATOM 4022 O O . ASP A 1 511 ? 8.493 6.325 11.372 1.00 95.56 511 ASP A O 1
ATOM 4026 N N . TRP A 1 512 ? 10.098 7.479 10.309 1.00 96.31 512 TRP A N 1
ATOM 40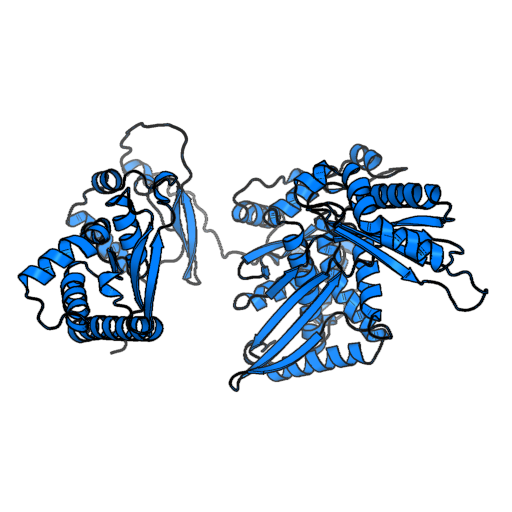27 C CA . TRP A 1 512 ? 10.842 6.282 9.915 1.00 96.31 512 TRP A CA 1
ATOM 4028 C C . TRP A 1 512 ? 11.460 5.543 11.113 1.00 96.31 512 TRP A C 1
ATOM 4030 O O . TRP A 1 512 ? 11.616 4.330 11.050 1.00 96.31 512 TRP A O 1
ATOM 4040 N N . ARG A 1 513 ? 11.733 6.213 12.246 1.00 97.81 513 ARG A N 1
ATOM 4041 C CA . ARG A 1 513 ? 12.310 5.562 13.441 1.00 97.81 513 ARG A CA 1
ATOM 4042 C C . ARG A 1 513 ? 11.295 4.627 14.090 1.00 97.81 513 ARG A C 1
ATOM 4044 O O . ARG A 1 513 ? 11.654 3.545 14.560 1.00 97.81 513 ARG A O 1
ATOM 4051 N N . ALA A 1 514 ? 10.024 5.027 14.107 1.00 95.38 514 ALA A N 1
ATOM 4052 C CA . ALA A 1 514 ? 8.940 4.175 14.586 1.00 95.38 514 ALA A CA 1
ATOM 4053 C C . ALA A 1 514 ? 8.821 2.894 13.740 1.00 95.38 514 ALA A C 1
ATOM 4055 O O . ALA A 1 514 ? 8.657 1.808 14.290 1.00 95.38 514 ALA A O 1
ATOM 4056 N N . ILE A 1 515 ? 8.969 3.010 12.418 1.00 97.06 515 ILE A N 1
ATOM 4057 C CA . ILE A 1 515 ? 8.881 1.876 11.489 1.00 97.06 515 ILE A CA 1
ATOM 4058 C C . ILE A 1 515 ? 10.125 0.985 11.590 1.00 97.06 515 ILE A C 1
ATOM 4060 O O . ILE A 1 515 ? 9.978 -0.226 11.718 1.00 97.06 515 ILE A O 1
ATOM 4064 N N . GLU A 1 516 ? 11.328 1.562 11.616 1.00 97.94 516 GLU A N 1
ATOM 4065 C CA . GLU A 1 516 ? 12.601 0.845 11.788 1.00 97.94 516 GLU A CA 1
ATOM 4066 C C . GLU A 1 516 ? 12.638 0.024 13.080 1.00 97.94 516 GLU A C 1
ATOM 4068 O O . GLU A 1 516 ? 12.881 -1.186 13.069 1.00 97.94 516 GLU A O 1
ATOM 4073 N N . SER A 1 517 ? 12.324 0.663 14.211 1.00 97.25 517 SER A N 1
ATOM 4074 C CA . SER A 1 517 ? 12.307 -0.017 15.512 1.00 97.25 517 SER A CA 1
ATOM 4075 C C . SER A 1 517 ? 11.305 -1.173 15.542 1.00 97.25 517 SER A C 1
ATOM 4077 O O . SER A 1 517 ? 11.626 -2.253 16.043 1.00 97.25 517 SER A O 1
ATOM 4079 N N . ALA A 1 518 ? 10.120 -0.989 14.952 1.00 97.19 518 ALA A N 1
ATOM 4080 C CA . ALA A 1 518 ? 9.113 -2.036 14.854 1.00 97.19 518 ALA A CA 1
ATOM 4081 C C . ALA A 1 518 ? 9.536 -3.167 13.907 1.00 97.19 518 ALA A C 1
ATOM 4083 O O . ALA A 1 518 ? 9.381 -4.336 14.257 1.00 97.19 518 ALA A O 1
ATOM 4084 N N . ALA A 1 519 ? 10.099 -2.845 12.741 1.00 97.62 519 ALA A N 1
ATOM 4085 C CA . ALA A 1 519 ? 10.563 -3.817 11.756 1.00 97.62 519 ALA A CA 1
ATOM 4086 C C . ALA A 1 519 ? 11.687 -4.688 12.330 1.00 97.62 519 ALA A C 1
ATOM 4088 O O . ALA A 1 519 ? 11.622 -5.917 12.272 1.00 97.62 519 ALA A O 1
ATOM 4089 N N . HIS A 1 520 ? 12.691 -4.084 12.961 1.00 97.50 520 HIS A N 1
ATOM 4090 C CA . HIS A 1 520 ? 13.792 -4.825 13.569 1.00 97.50 520 HIS A CA 1
ATOM 4091 C C . HIS A 1 520 ? 13.386 -5.612 14.821 1.00 97.50 520 HIS A C 1
ATOM 4093 O O . HIS A 1 520 ? 13.912 -6.704 15.032 1.00 97.50 520 HIS A O 1
ATOM 4099 N N . ALA A 1 521 ? 12.404 -5.148 15.598 1.00 97.12 521 ALA A N 1
ATOM 4100 C CA . ALA A 1 521 ? 11.784 -5.975 16.634 1.00 97.12 521 ALA A CA 1
ATOM 4101 C C . ALA A 1 521 ? 10.993 -7.150 16.024 1.00 97.12 521 ALA A C 1
ATOM 4103 O O . ALA A 1 521 ? 11.086 -8.282 16.493 1.00 97.12 521 ALA A O 1
ATOM 4104 N N . TYR A 1 522 ? 10.271 -6.930 14.922 1.00 97.19 522 TYR A N 1
ATOM 4105 C CA . TYR A 1 522 ? 9.516 -7.982 14.232 1.00 97.19 522 TYR A CA 1
ATOM 4106 C C . TYR A 1 522 ? 10.429 -9.062 13.638 1.00 97.19 522 TYR A C 1
ATOM 4108 O O . TYR A 1 522 ? 10.043 -10.233 13.548 1.00 97.19 522 TYR A O 1
ATOM 4116 N N . ALA A 1 523 ? 11.661 -8.698 13.279 1.00 97.12 523 ALA A N 1
ATOM 4117 C CA . ALA A 1 523 ? 12.689 -9.622 12.814 1.00 97.12 523 ALA A CA 1
ATOM 4118 C C . ALA A 1 523 ? 13.114 -10.649 13.881 1.00 97.12 523 ALA A C 1
ATOM 4120 O O . ALA A 1 523 ? 13.645 -11.693 13.512 1.00 97.12 523 ALA A O 1
ATOM 4121 N N . THR A 1 524 ? 12.862 -10.407 15.176 1.00 95.88 524 THR A N 1
ATOM 4122 C CA . THR A 1 524 ? 13.245 -11.330 16.264 1.00 95.88 524 THR A CA 1
ATOM 4123 C C . THR A 1 524 ? 12.111 -12.235 16.754 1.00 95.88 524 THR A C 1
ATOM 4125 O O . THR A 1 524 ? 12.327 -13.121 17.584 1.00 95.88 524 THR A O 1
ATOM 4128 N N . ARG A 1 525 ? 10.895 -12.080 16.206 1.00 91.50 525 ARG A N 1
ATOM 4129 C CA . ARG A 1 525 ? 9.660 -12.716 16.712 1.00 91.50 525 ARG A CA 1
ATOM 4130 C C . ARG A 1 525 ? 9.647 -14.250 16.711 1.00 91.50 525 ARG A C 1
ATOM 4132 O O . ARG A 1 525 ? 8.802 -14.845 17.369 1.00 91.50 525 ARG A O 1
ATOM 4139 N N . LYS A 1 526 ? 10.539 -14.891 15.948 1.00 87.88 526 LYS A N 1
ATOM 4140 C CA . LYS A 1 526 ? 10.643 -16.359 15.819 1.00 87.88 526 LYS A CA 1
ATOM 4141 C C . LYS A 1 526 ? 11.832 -16.957 16.588 1.00 87.88 526 LYS A C 1
ATOM 4143 O O . LYS A 1 526 ? 12.144 -18.124 16.386 1.00 87.88 526 LYS A O 1
ATOM 4148 N N . GLY A 1 527 ? 12.468 -16.176 17.464 1.00 85.00 527 GLY A N 1
ATOM 4149 C CA . GLY A 1 527 ? 13.684 -16.568 18.176 1.00 85.00 527 GLY A CA 1
ATOM 4150 C C . GLY A 1 527 ? 14.936 -16.231 17.364 1.00 85.00 527 GLY A C 1
ATOM 4151 O O . GLY A 1 527 ? 15.184 -16.817 16.315 1.00 85.00 527 GLY A O 1
ATOM 4152 N N . GLY A 1 528 ? 15.724 -15.270 17.857 1.00 90.88 528 GLY A N 1
ATOM 4153 C CA . GLY A 1 528 ? 16.880 -14.719 17.142 1.00 90.88 528 GLY A CA 1
ATOM 4154 C C . GLY A 1 528 ? 16.490 -13.785 15.990 1.00 90.88 528 GLY A C 1
ATOM 4155 O O . GLY A 1 528 ? 15.353 -13.780 15.528 1.00 90.88 528 GLY A O 1
ATOM 4156 N N . TYR A 1 529 ? 17.432 -12.959 15.538 1.00 97.31 529 TYR A N 1
ATOM 4157 C CA . TYR A 1 529 ? 17.199 -11.990 14.466 1.00 97.31 529 TYR A CA 1
ATOM 4158 C C . TYR A 1 529 ? 17.216 -12.671 13.087 1.00 97.31 529 TYR A C 1
ATOM 4160 O O . TYR A 1 529 ? 18.176 -13.358 12.745 1.00 97.31 529 TYR A O 1
ATOM 4168 N N . GLN A 1 530 ? 16.157 -12.477 12.297 1.00 96.00 530 GLN A N 1
ATOM 4169 C CA . GLN A 1 530 ? 15.894 -13.184 11.036 1.00 96.00 530 GLN A CA 1
ATOM 4170 C C . GLN A 1 530 ? 15.596 -12.211 9.874 1.00 96.00 530 GLN A C 1
ATOM 4172 O O . GLN A 1 530 ? 15.248 -11.047 10.103 1.00 96.00 530 GLN A O 1
ATOM 4177 N N . PRO A 1 531 ? 15.706 -12.647 8.604 1.00 97.56 531 PRO A N 1
ATOM 4178 C CA . PRO A 1 531 ? 15.274 -11.840 7.468 1.00 97.56 531 PRO A CA 1
ATOM 4179 C C . PRO A 1 531 ? 13.759 -11.599 7.525 1.00 97.56 531 PRO A C 1
ATOM 4181 O O . PRO A 1 531 ? 12.980 -12.516 7.791 1.00 97.56 531 PRO A O 1
ATOM 4184 N N . LEU A 1 532 ? 13.332 -10.366 7.247 1.00 98.00 532 LEU A N 1
ATOM 4185 C CA . LEU A 1 532 ? 11.915 -9.980 7.251 1.00 98.00 532 LEU A CA 1
ATOM 4186 C C . LEU A 1 532 ? 11.133 -10.549 6.061 1.00 98.00 532 LEU A C 1
ATOM 4188 O O . LEU A 1 532 ? 9.922 -10.741 6.150 1.00 98.00 532 LEU A O 1
ATOM 4192 N N . THR A 1 533 ? 11.818 -10.821 4.950 1.00 98.38 533 THR A N 1
ATOM 4193 C CA . THR A 1 533 ? 11.207 -11.431 3.766 1.00 98.38 533 THR A CA 1
ATOM 4194 C C . THR A 1 533 ? 11.203 -12.951 3.839 1.00 98.38 533 THR A C 1
ATOM 4196 O O . THR A 1 533 ? 12.064 -13.560 4.474 1.00 98.38 533 THR A O 1
ATOM 4199 N N . HIS A 1 534 ? 10.335 -13.567 3.049 1.00 98.19 534 HIS A N 1
ATOM 4200 C CA . HIS A 1 534 ? 10.378 -14.984 2.723 1.00 98.19 534 HIS A CA 1
ATOM 4201 C C . HIS A 1 534 ? 10.474 -15.174 1.206 1.00 98.19 534 HIS A C 1
ATOM 4203 O O . HIS A 1 534 ? 9.796 -14.466 0.462 1.00 98.19 534 HIS A O 1
ATOM 4209 N N . TYR A 1 535 ? 11.307 -16.119 0.765 1.00 98.19 535 TYR A N 1
ATOM 4210 C CA . TYR A 1 535 ? 11.384 -16.541 -0.631 1.00 98.19 535 TYR A CA 1
ATOM 4211 C C . TYR A 1 535 ? 11.318 -18.059 -0.737 1.00 98.19 535 TYR A C 1
ATOM 4213 O O . TYR A 1 535 ? 11.982 -18.768 0.023 1.00 98.19 535 TYR A O 1
ATOM 4221 N N . GLU A 1 536 ? 10.575 -18.536 -1.727 1.00 98.00 536 GLU A N 1
ATOM 4222 C CA . GLU A 1 536 ? 10.487 -19.952 -2.079 1.00 98.00 536 GLU A CA 1
ATOM 4223 C C . GLU A 1 536 ? 10.189 -20.133 -3.571 1.00 98.00 536 GLU A C 1
ATOM 4225 O O . GLU A 1 536 ? 9.702 -19.222 -4.247 1.00 98.00 536 GLU A O 1
ATOM 4230 N N . ILE A 1 537 ? 10.505 -21.319 -4.093 1.00 97.44 537 ILE A N 1
ATOM 4231 C CA . ILE A 1 537 ? 10.068 -21.745 -5.422 1.00 97.44 537 ILE A CA 1
ATOM 4232 C C . ILE A 1 537 ? 8.854 -22.646 -5.224 1.00 97.44 537 ILE A C 1
ATOM 4234 O O . ILE A 1 537 ? 8.972 -23.711 -4.622 1.00 97.44 537 ILE A O 1
ATOM 4238 N N . VAL A 1 538 ? 7.708 -22.224 -5.746 1.00 96.44 538 VAL A N 1
ATOM 4239 C CA . VAL A 1 538 ? 6.450 -22.975 -5.685 1.00 96.44 538 VAL A CA 1
ATOM 4240 C C . VAL A 1 538 ? 6.137 -23.582 -7.046 1.00 96.44 538 VAL A C 1
ATOM 4242 O O . VAL A 1 538 ? 6.417 -22.982 -8.087 1.00 96.44 538 VAL A O 1
ATOM 4245 N N . GLU A 1 539 ? 5.559 -24.778 -7.048 1.00 95.12 539 GLU A N 1
ATOM 4246 C CA . GLU A 1 539 ? 5.117 -25.456 -8.264 1.00 95.12 539 GLU A CA 1
ATOM 4247 C C . GLU A 1 539 ? 3.590 -25.497 -8.312 1.00 95.12 539 GLU A C 1
ATOM 4249 O O . GLU A 1 539 ? 2.937 -25.963 -7.380 1.00 95.12 539 GLU A O 1
ATOM 4254 N N . MET A 1 540 ? 3.017 -24.979 -9.396 1.00 91.50 540 MET A N 1
ATOM 4255 C CA . MET A 1 540 ? 1.575 -24.937 -9.633 1.00 91.50 540 MET A CA 1
ATOM 4256 C C . MET A 1 540 ? 1.309 -25.348 -11.078 1.00 91.50 540 MET A C 1
ATOM 4258 O O . MET A 1 540 ? 1.906 -24.787 -11.995 1.00 91.50 540 MET A O 1
ATOM 4262 N N . GLU A 1 541 ? 0.430 -26.331 -11.285 1.00 90.50 541 GLU A N 1
ATOM 4263 C CA . GLU A 1 541 ? 0.036 -26.803 -12.626 1.00 90.50 541 GLU A CA 1
ATOM 4264 C C . GLU A 1 541 ? 1.239 -27.187 -13.523 1.00 90.50 541 GLU A C 1
ATOM 4266 O O . GLU A 1 541 ? 1.258 -26.919 -14.724 1.00 90.50 541 GLU A O 1
ATOM 4271 N N . GLY A 1 542 ? 2.283 -27.784 -12.931 1.00 89.94 542 GLY A N 1
ATOM 4272 C CA . GLY A 1 542 ? 3.512 -28.182 -13.632 1.00 89.94 542 GLY A CA 1
ATOM 4273 C C . GLY A 1 542 ? 4.440 -27.021 -14.020 1.00 89.94 542 GLY A C 1
ATOM 4274 O O . GLY A 1 542 ? 5.401 -27.222 -14.764 1.00 89.94 542 GLY A O 1
ATOM 4275 N N . LYS A 1 543 ? 4.175 -25.800 -13.538 1.00 93.94 543 LYS A N 1
ATOM 4276 C CA . LYS A 1 543 ? 5.025 -24.618 -13.730 1.00 93.94 543 LYS A CA 1
ATOM 4277 C C . LYS A 1 543 ? 5.634 -24.166 -12.409 1.00 93.94 543 LYS A C 1
ATOM 4279 O O . LYS A 1 543 ? 4.971 -24.147 -11.377 1.00 93.94 543 LYS A O 1
ATOM 4284 N N . LYS A 1 544 ? 6.902 -23.752 -12.460 1.00 96.31 544 LYS A N 1
ATOM 4285 C CA . LYS A 1 544 ? 7.633 -23.217 -11.305 1.00 96.31 544 LYS A CA 1
ATOM 4286 C C . LYS A 1 544 ? 7.525 -21.699 -11.243 1.00 96.31 544 LYS A C 1
ATOM 4288 O O . LYS A 1 544 ? 7.707 -21.016 -12.255 1.00 96.31 544 LYS A O 1
ATOM 4293 N N . TYR A 1 545 ? 7.322 -21.178 -10.043 1.00 97.00 545 TYR A N 1
ATOM 4294 C CA . TYR A 1 545 ? 7.246 -19.753 -9.753 1.00 97.00 545 TYR A CA 1
ATOM 4295 C C . TYR A 1 545 ? 8.188 -19.405 -8.606 1.00 97.00 545 TYR A C 1
ATOM 4297 O O . TYR A 1 545 ? 8.278 -20.148 -7.637 1.00 97.00 545 TYR A O 1
ATOM 4305 N N . LEU A 1 546 ? 8.859 -18.258 -8.689 1.00 97.44 546 LEU A N 1
ATOM 4306 C CA . LEU A 1 546 ? 9.521 -17.663 -7.532 1.00 97.44 546 LEU A CA 1
ATOM 4307 C C . LEU A 1 546 ? 8.503 -16.796 -6.792 1.00 97.44 546 LEU A C 1
ATOM 4309 O O . LEU A 1 546 ? 7.991 -15.823 -7.361 1.00 97.44 546 LEU A O 1
ATOM 4313 N N . MET A 1 547 ? 8.232 -17.143 -5.538 1.00 98.06 547 MET A N 1
ATOM 4314 C CA . MET A 1 547 ? 7.437 -16.335 -4.625 1.00 98.06 547 MET A CA 1
ATOM 4315 C C . MET A 1 547 ? 8.365 -15.531 -3.715 1.00 98.06 547 MET A C 1
ATOM 4317 O O . MET A 1 547 ? 9.326 -16.068 -3.166 1.00 98.06 547 MET A O 1
ATOM 4321 N N . GLY A 1 548 ? 8.071 -14.243 -3.556 1.00 98.25 548 GLY A N 1
ATOM 4322 C CA . GLY A 1 548 ? 8.704 -13.372 -2.569 1.00 98.25 548 GLY A CA 1
ATOM 4323 C C . GLY A 1 548 ? 7.637 -12.664 -1.747 1.00 98.25 548 GLY A C 1
ATOM 4324 O O . GLY A 1 548 ? 6.645 -12.200 -2.307 1.00 98.25 548 GLY A O 1
ATOM 4325 N N . MET A 1 549 ? 7.829 -12.582 -0.435 1.00 98.62 549 MET A N 1
ATOM 4326 C CA . MET A 1 549 ? 6.881 -11.986 0.508 1.00 98.62 549 MET A CA 1
ATOM 4327 C C . MET A 1 549 ? 7.617 -11.138 1.541 1.00 98.62 549 MET A C 1
ATOM 4329 O O . MET A 1 549 ? 8.714 -11.496 1.966 1.00 98.62 549 MET A O 1
ATOM 4333 N N . LEU A 1 550 ? 7.008 -10.035 1.963 1.00 98.75 550 LEU A N 1
ATOM 4334 C CA . LEU A 1 550 ? 7.444 -9.196 3.071 1.00 98.75 550 LEU A CA 1
ATOM 4335 C C . LEU A 1 550 ? 6.239 -8.852 3.942 1.00 98.75 550 LEU A C 1
ATOM 4337 O O . LEU A 1 550 ? 5.205 -8.431 3.432 1.00 98.75 550 LEU A O 1
ATOM 4341 N N . GLU A 1 551 ? 6.409 -8.982 5.250 1.00 97.62 551 GLU A N 1
ATOM 4342 C CA . GLU A 1 551 ? 5.396 -8.655 6.244 1.00 97.62 551 GLU A CA 1
ATOM 4343 C C . GLU A 1 551 ? 6.067 -7.913 7.404 1.00 97.62 551 GLU A C 1
ATOM 4345 O O . GLU A 1 551 ? 7.049 -8.408 7.970 1.00 97.62 551 GLU A O 1
ATOM 4350 N N . LEU A 1 552 ? 5.559 -6.730 7.754 1.00 96.50 552 LEU A N 1
ATOM 4351 C CA . LEU A 1 552 ? 6.021 -5.983 8.925 1.00 96.50 552 LEU A CA 1
ATOM 4352 C C . LEU A 1 552 ? 4.941 -5.038 9.489 1.00 96.50 552 LEU A C 1
ATOM 4354 O O . LEU A 1 552 ? 4.038 -4.622 8.753 1.00 96.50 552 LEU A O 1
ATOM 4358 N N . PRO A 1 553 ? 5.043 -4.665 10.778 1.00 96.81 553 PRO A N 1
ATOM 4359 C CA . PRO A 1 553 ? 4.269 -3.574 11.359 1.00 96.81 553 PRO A CA 1
ATOM 4360 C C . PRO A 1 553 ? 4.613 -2.233 10.701 1.00 96.81 553 PRO A C 1
ATOM 4362 O O . PRO A 1 553 ? 5.787 -1.876 10.607 1.00 96.81 553 PRO A O 1
ATOM 4365 N N . VAL A 1 554 ? 3.603 -1.472 10.267 1.00 96.50 554 VAL A N 1
ATOM 4366 C CA . VAL A 1 554 ? 3.800 -0.162 9.615 1.00 96.50 554 VAL A CA 1
ATOM 4367 C C . VAL A 1 554 ? 2.810 0.865 10.162 1.00 96.50 554 VAL A C 1
ATOM 4369 O O . VAL A 1 554 ? 1.657 0.949 9.738 1.00 96.50 554 VAL A O 1
ATOM 4372 N N . ALA A 1 555 ? 3.277 1.681 11.108 1.00 94.69 555 ALA A N 1
ATOM 4373 C CA . ALA A 1 555 ? 2.504 2.764 11.708 1.00 94.69 555 ALA A CA 1
ATOM 4374 C C . ALA A 1 555 ? 2.737 4.094 10.975 1.00 94.69 555 ALA A C 1
ATOM 4376 O O . ALA A 1 555 ? 3.575 4.898 11.371 1.00 94.69 555 ALA A O 1
ATOM 4377 N N . VAL A 1 556 ? 1.971 4.319 9.906 1.00 95.94 556 VAL A N 1
ATOM 4378 C CA . VAL A 1 556 ? 1.992 5.552 9.092 1.00 95.94 556 VAL A CA 1
ATOM 4379 C C . VAL A 1 556 ? 0.673 6.316 9.189 1.00 95.94 556 VAL A C 1
ATOM 4381 O O . VAL A 1 556 ? -0.298 5.826 9.760 1.00 95.94 556 VAL A O 1
ATOM 4384 N N . GLY A 1 557 ? 0.609 7.529 8.654 1.00 94.81 557 GLY A N 1
ATOM 4385 C CA . GLY A 1 557 ? -0.632 8.288 8.531 1.00 94.81 557 GLY A CA 1
ATOM 4386 C C . GLY A 1 557 ? -0.629 9.196 7.314 1.00 94.81 557 GLY A C 1
ATOM 4387 O O . GLY A 1 557 ? 0.423 9.656 6.891 1.00 94.81 557 GLY A O 1
ATOM 4388 N N . THR A 1 558 ? -1.802 9.488 6.763 1.00 94.62 558 THR A N 1
ATOM 4389 C CA . THR A 1 558 ? -1.972 10.483 5.688 1.00 94.62 558 THR A CA 1
ATOM 4390 C C . THR A 1 558 ? -2.541 11.804 6.192 1.00 94.62 558 THR A C 1
ATOM 4392 O O . THR A 1 558 ? -2.618 12.774 5.439 1.00 94.62 558 THR A O 1
ATOM 4395 N N . ILE A 1 559 ? -2.883 11.871 7.484 1.00 89.75 559 ILE A N 1
ATOM 4396 C CA . ILE A 1 559 ? -3.345 13.082 8.164 1.00 89.75 559 ILE A CA 1
ATOM 4397 C C . ILE A 1 559 ? -2.562 13.354 9.455 1.00 89.75 559 ILE A C 1
ATOM 4399 O O . ILE A 1 559 ? -2.184 12.439 10.190 1.00 89.75 559 ILE A O 1
ATOM 4403 N N . GLY A 1 560 ? -2.411 14.643 9.769 1.00 83.38 560 GLY A N 1
ATOM 4404 C CA . GLY A 1 560 ? -1.811 15.130 11.012 1.00 83.38 560 GLY A CA 1
ATOM 4405 C C . GLY A 1 560 ? -0.280 15.092 11.042 1.00 83.38 560 GLY A C 1
ATOM 4406 O O . GLY A 1 560 ? 0.384 14.772 10.058 1.00 83.38 560 GLY A O 1
ATOM 4407 N N . GLY A 1 561 ? 0.282 15.454 12.197 1.00 81.19 561 GLY A N 1
ATOM 4408 C CA . GLY A 1 561 ? 1.727 15.463 12.422 1.00 81.19 561 GLY A CA 1
ATOM 4409 C C . GLY A 1 561 ? 2.472 16.439 11.510 1.00 81.19 561 GLY A C 1
ATOM 4410 O O . GLY A 1 561 ? 2.056 17.576 11.300 1.00 81.19 561 GLY A O 1
ATOM 4411 N N . THR A 1 562 ? 3.598 15.987 10.976 1.00 81.69 562 THR A N 1
ATOM 4412 C CA . THR A 1 562 ? 4.470 16.728 10.054 1.00 81.69 562 THR A CA 1
ATOM 4413 C C . THR A 1 562 ? 3.839 16.967 8.684 1.00 81.69 562 THR A C 1
ATOM 4415 O O . THR A 1 562 ? 4.186 17.951 8.037 1.00 81.69 562 THR A O 1
ATOM 4418 N N . ILE A 1 563 ? 2.868 16.149 8.258 1.00 87.25 563 ILE A N 1
ATOM 4419 C CA . ILE A 1 563 ? 2.204 16.288 6.948 1.00 87.25 563 ILE A CA 1
ATOM 4420 C C . ILE A 1 563 ? 1.455 17.620 6.833 1.00 87.25 563 ILE A C 1
ATOM 4422 O O . ILE A 1 563 ? 1.432 18.230 5.770 1.00 87.25 563 ILE A O 1
ATOM 4426 N N . THR A 1 564 ? 0.867 18.111 7.927 1.00 83.38 564 THR A N 1
ATOM 4427 C CA . THR A 1 564 ? 0.187 19.417 7.939 1.00 83.38 564 THR A CA 1
ATOM 4428 C C . THR A 1 564 ? 1.151 20.594 8.066 1.00 83.38 564 THR A C 1
ATOM 4430 O O . THR A 1 564 ? 0.727 21.730 7.892 1.00 83.38 564 THR A O 1
ATOM 4433 N N . LYS A 1 565 ? 2.424 20.339 8.400 1.00 84.31 565 LYS A N 1
ATOM 4434 C CA . LYS A 1 565 ? 3.448 21.370 8.623 1.00 84.31 565 LYS A CA 1
ATOM 4435 C C . LYS A 1 565 ? 4.351 21.611 7.404 1.00 84.31 565 LYS A C 1
ATOM 4437 O O . LYS A 1 565 ? 5.060 22.607 7.394 1.00 84.31 565 LYS A O 1
ATOM 4442 N N . ASN A 1 566 ? 4.351 20.716 6.410 1.00 87.94 566 ASN A N 1
ATOM 4443 C CA . ASN A 1 566 ? 5.152 20.844 5.190 1.00 87.94 566 ASN A CA 1
ATOM 4444 C C . ASN A 1 566 ? 4.345 20.400 3.957 1.00 87.94 566 ASN A C 1
ATOM 4446 O O . ASN A 1 566 ? 3.957 19.235 3.819 1.00 87.94 566 ASN A O 1
ATOM 4450 N N . ASP A 1 567 ? 4.145 21.331 3.029 1.00 89.94 567 ASP A N 1
ATOM 4451 C CA . ASP A 1 567 ? 3.308 21.151 1.840 1.00 89.94 567 ASP A CA 1
ATOM 4452 C C . ASP A 1 567 ? 3.928 20.208 0.812 1.00 89.94 567 ASP A C 1
ATOM 4454 O O . ASP A 1 567 ? 3.206 19.570 0.041 1.00 89.94 567 ASP A O 1
ATOM 4458 N N . LEU A 1 568 ? 5.250 20.023 0.854 1.00 93.00 568 LEU A N 1
ATOM 4459 C CA . LEU A 1 568 ? 5.932 19.038 0.027 1.00 93.00 568 LEU A CA 1
ATOM 4460 C C . LEU A 1 568 ? 5.490 17.609 0.367 1.00 93.00 568 LEU A C 1
ATOM 4462 O O . LEU A 1 568 ? 5.350 16.798 -0.546 1.00 93.00 568 LEU A O 1
ATOM 4466 N N . TYR A 1 569 ? 5.183 17.294 1.632 1.00 94.31 569 TYR A N 1
ATOM 4467 C CA . TYR A 1 569 ? 4.651 15.972 1.992 1.00 94.31 569 TYR A CA 1
ATOM 4468 C C . TYR A 1 569 ? 3.247 15.754 1.426 1.00 94.31 569 TYR A C 1
ATOM 4470 O O . TYR A 1 569 ? 2.946 14.677 0.908 1.00 94.31 569 TYR A O 1
ATOM 4478 N N . ARG A 1 570 ? 2.400 16.791 1.440 1.00 92.81 570 ARG A N 1
ATOM 4479 C CA . ARG A 1 570 ? 1.076 16.747 0.798 1.00 92.81 570 ARG A CA 1
ATOM 4480 C C . ARG A 1 570 ? 1.207 16.560 -0.712 1.00 92.81 570 ARG A C 1
ATOM 4482 O O . ARG A 1 570 ? 0.498 15.739 -1.291 1.00 92.81 570 ARG A O 1
ATOM 4489 N N . GLN A 1 571 ? 2.158 17.248 -1.340 1.00 93.81 571 GLN A N 1
ATOM 4490 C CA . GLN A 1 571 ? 2.468 17.062 -2.754 1.00 93.81 571 GLN A CA 1
ATOM 4491 C C . GLN A 1 571 ? 3.027 15.662 -3.056 1.00 93.81 571 GLN A C 1
ATOM 4493 O O . GLN A 1 571 ? 2.678 15.085 -4.082 1.00 93.81 571 GLN A O 1
ATOM 4498 N N . ALA A 1 572 ? 3.840 15.076 -2.175 1.00 95.69 572 ALA A N 1
ATOM 4499 C CA . ALA A 1 572 ? 4.328 13.706 -2.318 1.00 95.69 572 ALA A CA 1
ATOM 4500 C C . ALA A 1 572 ? 3.184 12.680 -2.257 1.00 95.69 572 ALA A C 1
ATOM 4502 O O . ALA A 1 572 ? 3.094 11.811 -3.124 1.00 95.69 572 ALA A O 1
ATOM 4503 N N . LEU A 1 573 ? 2.254 12.822 -1.307 1.00 96.00 573 LEU A N 1
ATOM 4504 C CA . LEU A 1 573 ? 1.048 11.987 -1.241 1.00 96.00 573 LEU A CA 1
ATOM 4505 C C . LEU A 1 573 ? 0.151 12.186 -2.474 1.00 96.00 573 LEU A C 1
ATOM 4507 O O . LEU A 1 573 ? -0.350 11.209 -3.032 1.00 96.00 573 LEU A O 1
ATOM 4511 N N . LYS A 1 574 ? 0.025 13.424 -2.968 1.00 94.56 574 LYS A N 1
ATOM 4512 C CA . LYS A 1 574 ? -0.666 13.742 -4.227 1.00 94.56 574 LYS A CA 1
ATOM 4513 C C . LYS A 1 574 ? -0.011 13.052 -5.422 1.00 94.56 574 LYS A C 1
ATOM 4515 O O . LYS A 1 574 ? -0.723 12.477 -6.240 1.00 94.56 574 LYS A O 1
ATOM 4520 N N . ILE A 1 575 ? 1.327 13.027 -5.489 1.00 94.88 575 ILE A N 1
ATOM 4521 C CA . ILE A 1 575 ? 2.076 12.294 -6.523 1.00 94.88 575 ILE A CA 1
ATOM 4522 C C . ILE A 1 575 ? 1.702 10.799 -6.527 1.00 94.88 575 ILE A C 1
ATOM 4524 O O . ILE A 1 575 ? 1.626 10.174 -7.588 1.00 94.88 575 ILE A O 1
ATOM 4528 N N . MET A 1 576 ? 1.429 10.238 -5.349 1.00 95.38 576 MET A N 1
ATOM 4529 C CA . MET A 1 576 ? 1.012 8.844 -5.161 1.00 95.38 576 MET A CA 1
ATOM 4530 C C . MET A 1 576 ? -0.492 8.611 -5.390 1.00 95.38 576 MET A C 1
ATOM 4532 O O . MET A 1 576 ? -0.945 7.473 -5.291 1.00 95.38 576 MET A O 1
ATOM 4536 N N . GLY A 1 577 ? -1.268 9.651 -5.710 1.00 93.56 577 GLY A N 1
ATOM 4537 C CA . GLY A 1 577 ? -2.716 9.566 -5.919 1.00 93.56 577 GLY A CA 1
ATOM 4538 C C . GLY A 1 577 ? -3.555 9.710 -4.646 1.00 93.56 577 GLY A C 1
ATOM 4539 O O . GLY A 1 577 ? -4.676 9.217 -4.620 1.00 93.56 577 GLY A O 1
ATOM 4540 N N . ASN A 1 578 ? -3.029 10.370 -3.606 1.00 94.62 578 ASN A N 1
ATOM 4541 C CA . ASN A 1 578 ? -3.679 10.561 -2.301 1.00 94.62 578 ASN A CA 1
ATOM 4542 C C . ASN A 1 578 ? -4.188 9.239 -1.689 1.00 94.62 578 ASN A C 1
ATOM 4544 O O . ASN A 1 578 ? -5.394 9.075 -1.489 1.00 94.62 578 ASN A O 1
ATOM 4548 N N . PRO A 1 579 ? -3.287 8.275 -1.419 1.00 95.44 579 PRO A N 1
ATOM 4549 C CA . PRO A 1 579 ? -3.679 6.977 -0.881 1.00 95.44 579 PRO A CA 1
ATOM 4550 C C . PRO A 1 579 ? -4.339 7.109 0.502 1.00 95.44 579 PRO A C 1
ATOM 4552 O O . PRO A 1 579 ? -4.063 8.052 1.244 1.00 95.44 579 PRO A O 1
ATOM 4555 N N . SER A 1 580 ? -5.170 6.135 0.886 1.00 95.06 580 SER A N 1
ATOM 4556 C CA . SER A 1 580 ? -5.522 5.951 2.302 1.00 95.06 580 SER A CA 1
ATOM 4557 C C . SER A 1 580 ? -4.289 5.504 3.092 1.00 95.06 580 SER A C 1
ATOM 4559 O O . SER A 1 580 ? -3.300 5.054 2.512 1.00 95.06 580 SER A O 1
ATOM 4561 N N . THR A 1 581 ? -4.335 5.561 4.422 1.00 95.75 581 THR A N 1
ATOM 4562 C CA . THR A 1 581 ? -3.203 5.117 5.257 1.00 95.75 581 THR A CA 1
ATOM 4563 C C . THR A 1 581 ? -2.844 3.642 5.058 1.00 95.75 581 THR A C 1
ATOM 4565 O O . THR A 1 581 ? -1.668 3.288 5.075 1.00 95.75 581 THR A O 1
ATOM 4568 N N . GLN A 1 582 ? -3.845 2.806 4.790 1.00 96.31 582 GLN A N 1
ATOM 4569 C CA . GLN A 1 582 ? -3.679 1.395 4.437 1.00 96.31 582 GLN A CA 1
ATOM 4570 C C . GLN A 1 582 ? -2.989 1.214 3.078 1.00 96.31 582 GLN A C 1
ATOM 4572 O O . GLN A 1 582 ? -2.023 0.469 2.948 1.00 96.31 582 GLN A O 1
ATOM 4577 N N . VAL A 1 583 ? -3.416 1.969 2.063 1.00 97.88 583 VAL A N 1
ATOM 4578 C CA . VAL A 1 583 ? -2.771 1.922 0.743 1.00 97.88 583 VAL A CA 1
ATOM 4579 C C . VAL A 1 583 ? -1.346 2.486 0.809 1.00 97.88 583 VAL A C 1
ATOM 4581 O O . VAL A 1 583 ? -0.445 1.967 0.154 1.00 97.88 583 VAL A O 1
ATOM 4584 N N . LEU A 1 584 ? -1.097 3.515 1.626 1.00 98.44 584 LEU A N 1
ATOM 4585 C CA . LEU A 1 584 ? 0.251 4.041 1.843 1.00 98.44 584 LEU A CA 1
ATOM 4586 C C . LEU A 1 584 ? 1.167 2.981 2.470 1.00 98.44 584 LEU A C 1
ATOM 4588 O O . LEU A 1 584 ? 2.290 2.808 1.993 1.00 98.44 584 LEU A O 1
ATOM 4592 N N . SER A 1 585 ? 0.704 2.247 3.489 1.00 98.19 585 SER A N 1
ATOM 4593 C CA . SER A 1 585 ? 1.502 1.171 4.086 1.00 98.19 585 SER A CA 1
ATOM 4594 C C . SER A 1 585 ? 1.764 0.043 3.085 1.00 98.19 585 SER A C 1
ATOM 4596 O O . SER A 1 585 ? 2.893 -0.438 2.997 1.00 98.19 585 SER A O 1
ATOM 4598 N N . GLU A 1 586 ? 0.776 -0.325 2.264 1.00 98.69 586 GLU A N 1
ATOM 4599 C CA . GLU A 1 586 ? 0.926 -1.308 1.181 1.00 98.69 586 GLU A CA 1
ATOM 4600 C C . GLU A 1 586 ? 1.991 -0.888 0.161 1.00 98.69 586 GLU A C 1
ATOM 4602 O O . GLU A 1 586 ? 2.819 -1.710 -0.247 1.00 98.69 586 GLU A O 1
ATOM 4607 N N . ILE A 1 587 ? 2.028 0.394 -0.215 1.00 98.69 587 ILE A N 1
ATOM 4608 C CA . ILE A 1 587 ? 3.067 0.930 -1.102 1.00 98.69 587 ILE A CA 1
ATOM 4609 C C . ILE A 1 587 ? 4.441 0.865 -0.429 1.00 98.69 587 ILE A C 1
ATOM 4611 O O . ILE A 1 587 ? 5.390 0.388 -1.054 1.00 98.69 587 ILE A O 1
ATOM 4615 N N . ILE A 1 588 ? 4.553 1.291 0.832 1.00 98.75 588 ILE A N 1
ATOM 4616 C CA . ILE A 1 588 ? 5.813 1.289 1.592 1.00 98.75 588 ILE A CA 1
ATOM 4617 C C . ILE A 1 588 ? 6.388 -0.129 1.700 1.00 98.75 588 ILE A C 1
ATOM 4619 O O . ILE A 1 588 ? 7.539 -0.356 1.320 1.00 98.75 588 ILE A O 1
ATOM 4623 N N . VAL A 1 589 ? 5.586 -1.106 2.138 1.00 98.75 589 VAL A N 1
ATOM 4624 C CA . VAL A 1 589 ? 6.032 -2.507 2.246 1.00 98.75 589 VAL A CA 1
ATOM 4625 C C . VAL A 1 589 ? 6.388 -3.072 0.874 1.00 98.75 589 VAL A C 1
ATOM 4627 O O . VAL A 1 589 ? 7.400 -3.758 0.729 1.00 98.75 589 VAL A O 1
ATOM 4630 N N . THR A 1 590 ? 5.623 -2.743 -0.167 1.00 98.75 590 THR A N 1
ATOM 4631 C CA . THR A 1 590 ? 5.950 -3.204 -1.521 1.00 98.75 590 THR A CA 1
ATOM 4632 C C . THR A 1 590 ? 7.266 -2.622 -2.033 1.00 98.75 590 THR A C 1
ATOM 4634 O O . THR A 1 590 ? 8.040 -3.338 -2.668 1.00 98.75 590 THR A O 1
ATOM 4637 N N . VAL A 1 591 ? 7.571 -1.355 -1.738 1.00 98.69 591 VAL A N 1
ATOM 4638 C CA . VAL A 1 591 ? 8.880 -0.765 -2.052 1.00 98.69 591 VAL A CA 1
ATOM 4639 C C . VAL A 1 591 ? 9.996 -1.498 -1.310 1.00 98.69 591 VAL A C 1
ATOM 4641 O O . VAL A 1 591 ? 11.005 -1.825 -1.934 1.00 98.69 591 VAL A O 1
ATOM 4644 N N . GLY A 1 592 ? 9.805 -1.832 -0.032 1.00 98.69 592 GLY A N 1
ATOM 4645 C CA . GLY A 1 592 ? 10.755 -2.643 0.734 1.00 98.69 592 GLY A CA 1
ATOM 4646 C C . GLY A 1 592 ? 11.024 -4.013 0.099 1.00 98.69 592 GLY A C 1
ATOM 4647 O O . GLY A 1 592 ? 12.182 -4.399 -0.088 1.00 98.69 592 GLY A O 1
ATOM 4648 N N . LEU A 1 593 ? 9.971 -4.728 -0.312 1.00 98.75 593 LEU A N 1
ATOM 4649 C CA . LEU A 1 593 ? 10.097 -6.023 -0.991 1.00 98.75 593 LEU A CA 1
ATOM 4650 C C . LEU A 1 593 ? 10.775 -5.887 -2.361 1.00 98.75 593 LEU A C 1
ATOM 4652 O O . LEU A 1 593 ? 11.672 -6.664 -2.690 1.00 98.75 593 LEU A O 1
ATOM 4656 N N . ALA A 1 594 ? 10.392 -4.878 -3.146 1.00 98.12 594 ALA A N 1
ATOM 4657 C CA . ALA A 1 594 ? 11.016 -4.587 -4.432 1.00 98.12 594 ALA A CA 1
ATOM 4658 C C . ALA A 1 594 ? 12.511 -4.284 -4.269 1.00 98.12 594 ALA A C 1
ATOM 4660 O O . ALA A 1 594 ? 13.329 -4.775 -5.049 1.00 98.12 594 ALA A O 1
ATOM 4661 N N . GLN A 1 595 ? 12.879 -3.523 -3.239 1.00 97.69 595 GLN A N 1
ATOM 4662 C CA . GLN A 1 595 ? 14.263 -3.166 -2.967 1.00 97.69 595 GLN A CA 1
ATOM 4663 C C . GLN A 1 595 ? 15.102 -4.370 -2.553 1.00 97.69 595 GLN A C 1
ATOM 4665 O O . GLN A 1 595 ? 16.213 -4.565 -3.057 1.00 97.69 595 GLN A O 1
ATOM 4670 N N . ASN A 1 596 ? 14.544 -5.228 -1.705 1.00 98.19 596 ASN A N 1
ATOM 4671 C CA . ASN A 1 596 ? 15.194 -6.467 -1.318 1.00 98.19 596 ASN A CA 1
ATOM 4672 C C . ASN A 1 596 ? 15.391 -7.409 -2.509 1.00 98.19 596 ASN A C 1
ATOM 4674 O O . ASN A 1 596 ? 16.504 -7.886 -2.734 1.00 98.19 596 ASN A O 1
ATOM 4678 N N . PHE A 1 597 ? 14.356 -7.609 -3.326 1.00 97.31 597 PHE A N 1
ATOM 4679 C CA . PHE A 1 597 ? 14.459 -8.447 -4.517 1.00 97.31 597 PHE A CA 1
ATOM 4680 C C . PHE A 1 597 ? 15.489 -7.900 -5.517 1.00 97.31 597 PHE A C 1
ATOM 4682 O O . PHE A 1 597 ? 16.258 -8.671 -6.096 1.00 97.31 597 PHE A O 1
ATOM 4689 N N . ALA A 1 598 ? 15.568 -6.574 -5.686 1.00 94.69 598 ALA A N 1
ATOM 4690 C CA . ALA A 1 598 ? 16.603 -5.938 -6.501 1.00 94.69 598 ALA A CA 1
ATOM 4691 C C . ALA A 1 598 ? 18.014 -6.277 -6.002 1.00 94.69 598 ALA A C 1
ATOM 4693 O O . ALA A 1 598 ? 18.877 -6.647 -6.803 1.00 94.69 598 ALA A O 1
ATOM 4694 N N . ALA A 1 599 ? 18.237 -6.177 -4.688 1.00 92.31 599 ALA A N 1
ATOM 4695 C CA . ALA A 1 599 ? 19.524 -6.460 -4.065 1.00 92.31 599 ALA A CA 1
ATOM 4696 C C . ALA A 1 599 ? 19.909 -7.940 -4.204 1.00 92.31 599 ALA A C 1
ATOM 4698 O O . ALA A 1 599 ? 21.021 -8.234 -4.648 1.00 92.31 599 ALA A O 1
ATOM 4699 N N . LEU A 1 600 ? 18.994 -8.868 -3.894 1.00 92.62 600 LEU A N 1
ATOM 4700 C CA . LEU A 1 600 ? 19.227 -10.312 -4.034 1.00 92.62 600 LEU A CA 1
ATOM 4701 C C . LEU A 1 600 ? 19.550 -10.690 -5.479 1.00 92.62 600 LEU A C 1
ATOM 4703 O O . LEU A 1 600 ? 20.560 -11.344 -5.734 1.00 92.62 600 LEU A O 1
ATOM 4707 N N . ARG A 1 601 ? 18.749 -10.212 -6.438 1.00 89.19 601 ARG A N 1
ATOM 4708 C CA . ARG A 1 601 ? 18.961 -10.476 -7.866 1.00 89.19 601 ARG A CA 1
ATOM 4709 C C . ARG A 1 601 ? 20.308 -9.939 -8.359 1.00 89.19 601 ARG A C 1
ATOM 4711 O O . ARG A 1 601 ? 20.971 -10.606 -9.149 1.00 89.19 601 ARG A O 1
ATOM 4718 N N . ALA A 1 602 ? 20.728 -8.758 -7.899 1.00 86.12 602 ALA A N 1
ATOM 4719 C CA . ALA A 1 602 ? 22.016 -8.167 -8.266 1.00 86.12 602 ALA A CA 1
ATOM 4720 C C . ALA A 1 602 ? 23.211 -8.921 -7.657 1.00 86.12 602 ALA A C 1
ATOM 4722 O O . ALA A 1 602 ? 24.173 -9.213 -8.371 1.00 86.12 602 ALA A O 1
ATOM 4723 N N . MET A 1 603 ? 23.150 -9.270 -6.366 1.00 77.31 603 MET A N 1
ATOM 4724 C CA . MET A 1 603 ? 24.206 -10.036 -5.684 1.00 77.31 603 MET A CA 1
ATOM 4725 C C . MET A 1 603 ? 24.388 -11.425 -6.287 1.00 77.31 603 MET A C 1
ATOM 4727 O O . MET A 1 603 ? 25.521 -11.836 -6.512 1.00 77.31 603 MET A O 1
ATOM 4731 N N . ALA A 1 604 ? 23.284 -12.105 -6.596 1.00 72.69 604 ALA A N 1
ATOM 4732 C CA . ALA A 1 604 ? 23.286 -13.439 -7.183 1.00 72.69 604 ALA A CA 1
ATOM 4733 C C . ALA A 1 604 ? 24.034 -13.510 -8.530 1.00 72.69 604 ALA A C 1
ATOM 4735 O O . ALA A 1 604 ? 24.677 -14.513 -8.849 1.00 72.69 604 ALA A O 1
ATOM 4736 N N . ILE A 1 605 ? 23.933 -12.462 -9.352 1.00 77.62 605 ILE A N 1
ATOM 4737 C CA . ILE A 1 605 ? 24.334 -12.535 -10.762 1.00 77.62 605 ILE A CA 1
ATOM 4738 C C . ILE A 1 605 ? 25.570 -11.696 -11.087 1.00 77.62 605 ILE A C 1
ATOM 4740 O O . ILE A 1 605 ? 26.448 -12.172 -11.799 1.00 77.62 605 ILE A O 1
ATOM 4744 N N . GLU A 1 606 ? 25.679 -10.467 -10.585 1.00 67.94 606 GLU A N 1
ATOM 4745 C CA . GLU A 1 606 ? 26.753 -9.549 -11.000 1.00 67.94 606 GLU A CA 1
ATOM 4746 C C . GLU A 1 606 ? 27.743 -9.176 -9.900 1.00 67.94 606 GLU A C 1
ATOM 4748 O O . GLU A 1 606 ? 28.842 -8.706 -10.209 1.00 67.94 606 GLU A O 1
ATOM 4753 N N . GLY A 1 607 ? 27.338 -9.323 -8.636 1.00 60.72 607 GLY A N 1
ATOM 4754 C CA . GLY A 1 607 ? 27.949 -8.598 -7.527 1.00 60.72 607 GLY A CA 1
ATOM 4755 C C . GLY A 1 607 ? 27.583 -7.103 -7.559 1.00 60.72 607 GLY A C 1
ATOM 4756 O O . GLY A 1 607 ? 27.506 -6.468 -8.610 1.00 60.72 607 GLY A O 1
ATOM 4757 N N . ILE A 1 608 ? 27.347 -6.503 -6.388 1.00 55.72 608 ILE A N 1
ATOM 4758 C CA . ILE A 1 608 ? 26.779 -5.141 -6.253 1.00 55.72 608 ILE A CA 1
ATOM 4759 C C . ILE A 1 608 ? 27.666 -4.043 -6.884 1.00 55.72 608 ILE A C 1
ATOM 4761 O O . ILE A 1 608 ? 27.168 -3.019 -7.358 1.00 55.72 608 ILE A O 1
ATOM 4765 N N . GLN A 1 609 ? 28.983 -4.251 -6.938 1.00 52.53 609 GLN A N 1
ATOM 4766 C CA . GLN A 1 609 ? 29.954 -3.189 -7.220 1.00 52.53 609 GLN A CA 1
ATOM 4767 C C . GLN A 1 609 ? 29.853 -2.591 -8.635 1.00 52.53 609 GLN A C 1
ATOM 4769 O O . GLN A 1 609 ? 29.955 -1.374 -8.789 1.00 52.53 609 GLN A O 1
ATOM 4774 N N . LYS A 1 610 ? 29.568 -3.385 -9.679 1.00 55.56 610 LYS A N 1
ATOM 4775 C CA . LYS A 1 610 ? 29.553 -2.877 -11.070 1.00 55.56 610 LYS A CA 1
ATOM 4776 C C . LYS A 1 610 ? 28.492 -1.792 -11.317 1.00 55.56 610 LYS A C 1
ATOM 4778 O O . LYS A 1 610 ? 28.708 -0.911 -12.147 1.00 55.56 610 LYS A O 1
ATOM 4783 N N . GLY A 1 611 ? 27.366 -1.826 -10.597 1.00 51.78 611 GLY A N 1
ATOM 4784 C CA . GLY A 1 611 ? 26.307 -0.813 -10.691 1.00 51.78 611 GLY A CA 1
ATOM 4785 C C . GLY A 1 611 ? 26.631 0.488 -9.945 1.00 51.78 611 GLY A C 1
ATOM 4786 O O . GLY A 1 611 ? 26.388 1.575 -10.475 1.00 51.78 611 GLY A O 1
ATOM 4787 N N . HIS A 1 612 ? 27.231 0.387 -8.752 1.00 58.16 612 HIS A N 1
ATOM 4788 C CA . HIS A 1 612 ? 27.592 1.535 -7.904 1.00 58.16 612 HIS A CA 1
ATOM 4789 C C . HIS A 1 612 ? 28.691 2.413 -8.515 1.00 58.16 612 HIS A C 1
ATOM 4791 O O . HIS A 1 612 ? 28.668 3.635 -8.348 1.00 58.16 612 HIS A O 1
ATOM 4797 N N . MET A 1 613 ? 29.600 1.820 -9.295 1.00 60.25 613 MET A N 1
ATOM 4798 C CA . MET A 1 613 ? 30.705 2.540 -9.939 1.00 60.25 613 MET A CA 1
ATOM 4799 C C . MET A 1 613 ? 30.250 3.699 -10.819 1.00 60.25 613 MET A C 1
ATOM 4801 O O . MET A 1 613 ? 30.890 4.743 -10.829 1.00 60.25 613 MET A O 1
ATOM 4805 N N . LYS A 1 614 ? 29.098 3.606 -11.490 1.00 62.72 614 LYS A N 1
ATOM 4806 C CA . LYS A 1 614 ? 28.655 4.691 -12.375 1.00 62.72 614 LYS A CA 1
ATOM 4807 C C . LYS A 1 614 ? 28.283 5.981 -11.638 1.00 62.72 614 LYS A C 1
ATOM 4809 O O . LYS A 1 614 ? 28.533 7.069 -12.153 1.00 62.72 614 LYS A O 1
ATOM 4814 N N . LEU A 1 615 ? 27.679 5.866 -10.457 1.00 63.84 615 LEU A N 1
ATOM 4815 C CA . LEU A 1 615 ? 27.316 7.022 -9.631 1.00 63.84 615 LEU A CA 1
ATOM 4816 C C . LEU A 1 615 ? 28.502 7.511 -8.801 1.00 63.84 615 LEU A C 1
ATOM 4818 O O . LEU A 1 615 ? 28.682 8.718 -8.674 1.00 63.84 615 LEU A O 1
ATOM 4822 N N . HIS A 1 616 ? 29.351 6.598 -8.327 1.00 67.00 616 HIS A N 1
ATOM 4823 C CA . HIS A 1 616 ? 30.599 6.952 -7.654 1.00 67.00 616 HIS A CA 1
ATOM 4824 C C . HIS A 1 616 ? 31.517 7.782 -8.564 1.00 67.00 616 HIS A C 1
ATOM 4826 O O . HIS A 1 616 ? 31.994 8.838 -8.163 1.00 67.00 616 HIS A O 1
ATOM 4832 N N . VAL A 1 617 ? 31.655 7.389 -9.833 1.00 70.88 617 VAL A N 1
ATOM 4833 C CA . VAL A 1 617 ? 32.418 8.161 -10.824 1.00 70.88 617 VAL A CA 1
ATOM 4834 C C . VAL A 1 617 ? 31.821 9.543 -11.058 1.00 70.88 617 VAL A C 1
ATOM 4836 O O . VAL A 1 617 ? 32.563 10.509 -11.173 1.00 70.88 617 VAL A O 1
ATOM 4839 N N . ARG A 1 618 ? 30.490 9.680 -11.074 1.00 71.50 618 ARG A N 1
ATOM 4840 C CA . ARG A 1 618 ? 29.852 11.005 -11.147 1.00 71.50 618 ARG A CA 1
ATOM 4841 C C . ARG A 1 618 ? 30.149 11.869 -9.928 1.00 71.50 618 ARG A C 1
ATOM 4843 O O . ARG A 1 618 ? 30.420 13.050 -10.098 1.00 71.50 618 ARG A O 1
ATOM 4850 N N . ALA A 1 619 ? 30.137 11.298 -8.726 1.00 71.56 619 ALA A N 1
ATOM 4851 C CA . ALA A 1 619 ? 30.511 12.032 -7.520 1.00 71.56 619 ALA A CA 1
ATOM 4852 C C . ALA A 1 619 ? 31.965 12.532 -7.597 1.00 71.56 619 ALA A C 1
ATOM 4854 O O . ALA A 1 619 ? 32.230 13.690 -7.289 1.00 71.56 619 ALA A O 1
ATOM 4855 N N . ILE A 1 620 ? 32.884 11.701 -8.093 1.00 78.44 620 ILE A N 1
ATOM 4856 C CA . ILE A 1 620 ? 34.295 12.071 -8.269 1.00 78.44 620 ILE A CA 1
ATOM 4857 C C . ILE A 1 620 ? 34.465 13.135 -9.356 1.00 78.44 620 ILE A C 1
ATOM 4859 O O . ILE A 1 620 ? 35.177 14.112 -9.144 1.00 78.44 620 ILE A O 1
ATOM 4863 N N . MET A 1 621 ? 33.756 13.017 -10.482 1.00 81.12 621 MET A N 1
ATOM 4864 C CA . MET A 1 621 ? 33.743 14.047 -11.528 1.00 81.12 621 MET A CA 1
ATOM 4865 C C . MET A 1 621 ? 33.191 15.386 -11.013 1.00 81.12 621 MET A C 1
ATOM 4867 O O . MET A 1 621 ? 33.739 16.431 -11.356 1.00 81.12 621 MET A O 1
ATOM 4871 N N . ASN A 1 622 ? 32.177 15.364 -10.140 1.00 79.31 622 ASN A N 1
ATOM 4872 C CA . ASN A 1 622 ? 31.655 16.569 -9.489 1.00 79.31 622 ASN A CA 1
ATOM 4873 C C . ASN A 1 622 ? 32.680 17.202 -8.538 1.00 79.31 622 ASN A C 1
ATOM 4875 O O . ASN A 1 622 ? 32.866 18.417 -8.573 1.00 79.31 622 ASN A O 1
ATOM 4879 N N . ILE A 1 623 ? 33.375 16.398 -7.725 1.00 83.12 623 ILE A N 1
ATOM 4880 C CA . ILE A 1 623 ? 34.461 16.879 -6.850 1.00 83.12 623 ILE A CA 1
ATOM 4881 C C . ILE A 1 623 ? 35.580 17.508 -7.689 1.00 83.12 623 ILE A C 1
ATOM 4883 O O . ILE A 1 623 ? 36.061 18.594 -7.371 1.00 83.12 623 ILE A O 1
ATOM 4887 N N . ALA A 1 624 ? 35.945 16.864 -8.798 1.00 82.31 624 ALA A N 1
ATOM 4888 C CA . ALA A 1 624 ? 36.943 17.350 -9.744 1.00 82.31 624 ALA A CA 1
ATOM 4889 C C . ALA A 1 624 ? 36.446 18.510 -10.632 1.00 82.31 624 ALA A C 1
ATOM 4891 O O . ALA A 1 624 ? 37.205 18.994 -11.470 1.00 82.31 624 ALA A O 1
ATOM 4892 N N . LYS A 1 625 ? 35.192 18.962 -10.460 1.00 87.25 625 LYS A N 1
ATOM 4893 C CA . LYS A 1 625 ? 34.546 20.031 -11.242 1.00 87.25 625 LYS A CA 1
ATOM 4894 C C . LYS A 1 625 ? 34.676 19.822 -12.755 1.00 87.25 625 LYS A C 1
ATOM 4896 O O . LYS A 1 625 ? 34.918 20.771 -13.502 1.00 87.25 625 LYS A O 1
ATOM 4901 N N . VAL A 1 626 ? 34.534 18.575 -13.205 1.00 84.00 626 VAL A N 1
ATOM 4902 C CA . VAL A 1 626 ? 34.586 18.232 -14.629 1.00 84.00 626 VAL A CA 1
ATOM 4903 C C . VAL A 1 626 ? 33.443 18.960 -15.351 1.00 84.00 626 VAL A C 1
ATOM 4905 O O . VAL A 1 626 ? 32.288 18.787 -14.968 1.00 84.00 626 VAL A O 1
ATOM 4908 N N . PRO A 1 627 ? 33.726 19.767 -16.390 1.00 81.88 627 PRO A N 1
ATOM 4909 C CA . PRO A 1 627 ? 32.685 20.402 -17.191 1.00 81.88 627 PRO A CA 1
ATOM 4910 C C . PRO A 1 627 ? 31.726 19.369 -17.798 1.00 81.88 627 PRO A C 1
ATOM 4912 O O . PRO A 1 627 ? 32.174 18.331 -18.283 1.00 81.88 627 PRO A O 1
ATOM 4915 N N . GLU A 1 628 ? 30.425 19.675 -17.857 1.00 74.69 628 GLU A N 1
ATOM 4916 C CA . GLU A 1 628 ? 29.372 18.730 -18.284 1.00 74.69 628 GLU A CA 1
ATOM 4917 C C . GLU A 1 628 ? 29.662 18.076 -19.654 1.00 74.69 628 GLU A C 1
ATOM 4919 O O . GLU A 1 628 ? 29.448 16.879 -19.853 1.00 74.69 628 GLU A O 1
ATOM 4924 N N . HIS A 1 629 ? 30.252 18.831 -20.590 1.00 83.00 629 HIS A N 1
ATOM 4925 C CA . HIS A 1 629 ? 30.628 18.333 -21.919 1.00 83.00 629 HIS A CA 1
ATOM 4926 C C . HIS A 1 629 ? 31.775 17.298 -21.910 1.00 83.00 629 HIS A C 1
ATOM 4928 O O . HIS A 1 629 ? 31.941 16.566 -22.888 1.00 83.00 629 HIS A O 1
ATOM 4934 N N . LEU A 1 630 ? 32.548 17.201 -20.822 1.00 83.06 630 LEU A N 1
ATOM 4935 C CA . LEU A 1 630 ? 33.665 16.262 -20.646 1.00 83.06 630 LEU A CA 1
ATOM 4936 C C . LEU A 1 630 ? 33.317 15.052 -19.773 1.00 83.06 630 LEU A C 1
ATOM 4938 O O . LEU A 1 630 ? 34.066 14.073 -19.784 1.00 83.06 630 LEU A O 1
ATOM 4942 N N . GLU A 1 631 ? 32.175 15.048 -19.079 1.00 78.75 631 GLU A N 1
ATOM 4943 C CA . GLU A 1 631 ? 31.785 13.945 -18.187 1.00 78.75 631 GLU A CA 1
ATOM 4944 C C . GLU A 1 631 ? 31.786 12.581 -18.890 1.00 78.75 631 GLU A C 1
ATOM 4946 O O . GLU A 1 631 ? 32.231 11.575 -18.337 1.00 78.75 631 GLU A O 1
ATOM 4951 N N . VAL A 1 632 ? 31.312 12.520 -20.139 1.00 74.25 632 VAL A N 1
ATOM 4952 C CA . VAL A 1 632 ? 31.262 11.265 -20.908 1.00 74.25 632 VAL A CA 1
ATOM 4953 C C . VAL A 1 632 ? 32.669 10.757 -21.234 1.00 74.25 632 VAL A C 1
ATOM 4955 O O . VAL A 1 632 ? 32.909 9.547 -21.196 1.00 74.25 632 VAL A O 1
ATOM 4958 N N . ALA A 1 633 ? 33.599 11.664 -21.540 1.00 81.00 633 ALA A N 1
ATOM 4959 C CA . ALA A 1 633 ? 34.987 11.325 -21.830 1.00 81.00 633 ALA A CA 1
ATOM 4960 C C . ALA A 1 633 ? 35.718 10.866 -20.560 1.00 81.00 633 ALA A C 1
ATOM 4962 O O . ALA A 1 633 ? 36.333 9.798 -20.571 1.00 81.00 633 ALA A O 1
ATOM 4963 N N . CYS A 1 634 ? 35.567 11.594 -19.449 1.00 80.25 634 CYS A N 1
ATOM 4964 C CA . CYS A 1 634 ? 36.122 11.225 -18.145 1.00 80.25 634 CYS A CA 1
ATOM 4965 C C . CYS A 1 634 ? 35.582 9.877 -17.654 1.00 80.25 634 CYS A C 1
ATOM 4967 O O . CYS A 1 634 ? 36.360 9.012 -17.251 1.00 80.25 634 CYS A O 1
ATOM 4969 N N . PHE A 1 635 ? 34.274 9.637 -17.784 1.00 77.31 635 PHE A N 1
ATOM 4970 C CA . PHE A 1 635 ? 33.669 8.355 -17.425 1.00 77.31 635 PHE A CA 1
ATOM 4971 C C . PHE A 1 635 ? 34.266 7.191 -18.226 1.00 77.31 635 PHE A C 1
ATOM 4973 O O . PHE A 1 635 ? 34.609 6.151 -17.655 1.00 77.31 635 PHE A O 1
ATOM 4980 N N . ARG A 1 636 ? 34.407 7.353 -19.550 1.00 78.06 636 ARG A N 1
ATOM 4981 C CA . ARG A 1 636 ? 35.024 6.337 -20.421 1.00 78.06 636 ARG A CA 1
ATOM 4982 C C . ARG A 1 636 ? 36.485 6.100 -20.050 1.00 78.06 636 ARG A C 1
ATOM 4984 O O . ARG A 1 636 ? 36.899 4.948 -19.980 1.00 78.06 636 ARG A O 1
ATOM 4991 N N . PHE A 1 637 ? 37.231 7.165 -19.774 1.00 81.75 637 PHE A N 1
ATOM 4992 C CA . PHE A 1 637 ? 38.636 7.102 -19.384 1.00 81.75 637 PHE A CA 1
ATOM 4993 C C . PHE A 1 637 ? 38.844 6.334 -18.071 1.00 81.75 637 PHE A C 1
ATOM 4995 O O . PHE A 1 637 ? 39.641 5.396 -18.032 1.00 81.75 637 PHE A O 1
ATOM 5002 N N . MET A 1 638 ? 38.092 6.671 -17.019 1.00 78.94 638 MET A N 1
ATOM 5003 C CA . MET A 1 638 ? 38.178 5.994 -15.719 1.00 78.94 638 MET A CA 1
ATOM 5004 C C . MET A 1 638 ? 37.726 4.528 -15.810 1.00 78.94 638 MET A C 1
ATOM 5006 O O . MET A 1 638 ? 38.393 3.629 -15.298 1.00 78.94 638 MET A O 1
ATOM 5010 N N . SER A 1 639 ? 36.640 4.265 -16.550 1.00 74.69 639 SER A N 1
ATOM 5011 C CA . SER A 1 639 ? 36.131 2.903 -16.773 1.00 74.69 639 SER A CA 1
ATOM 5012 C C . SER A 1 639 ? 37.127 2.024 -17.530 1.00 74.69 639 SER A C 1
ATOM 5014 O O . SER A 1 639 ? 37.307 0.865 -17.169 1.00 74.69 639 SER A O 1
ATOM 5016 N N . ALA A 1 640 ? 37.804 2.565 -18.549 1.00 75.94 640 ALA A N 1
ATOM 5017 C CA . ALA A 1 640 ? 38.813 1.835 -19.316 1.00 75.94 640 ALA A CA 1
ATOM 5018 C C . ALA A 1 640 ? 40.049 1.473 -18.478 1.00 75.94 640 ALA A C 1
ATOM 5020 O O . ALA A 1 640 ? 40.697 0.464 -18.740 1.00 75.94 640 ALA A O 1
ATOM 5021 N N . ARG A 1 641 ? 40.374 2.279 -17.460 1.00 78.25 641 ARG A N 1
ATOM 5022 C CA . ARG A 1 641 ? 41.519 2.045 -16.565 1.00 78.25 641 ARG A CA 1
ATOM 5023 C C . ARG A 1 641 ? 41.178 1.212 -15.332 1.00 78.25 641 ARG A C 1
ATOM 5025 O O . ARG A 1 641 ? 42.093 0.862 -14.591 1.00 78.25 641 ARG A O 1
ATOM 5032 N N . ASN A 1 642 ? 39.894 0.937 -15.094 1.00 72.31 642 ASN A N 1
ATOM 5033 C CA . ASN A 1 642 ? 39.390 0.343 -13.854 1.00 72.31 642 ASN A CA 1
ATOM 5034 C C . ASN A 1 642 ? 39.952 1.042 -12.591 1.00 72.31 642 ASN A C 1
ATOM 5036 O O . ASN A 1 642 ? 40.219 0.404 -11.574 1.00 72.31 642 ASN A O 1
ATOM 5040 N N . LYS A 1 643 ? 40.183 2.358 -12.693 1.00 69.56 643 LYS A N 1
ATOM 5041 C CA . LYS A 1 643 ? 40.657 3.251 -11.629 1.00 69.56 643 LYS A CA 1
ATOM 5042 C C . LYS A 1 643 ? 39.766 4.480 -11.643 1.00 69.56 643 LYS A C 1
ATOM 5044 O O . LYS A 1 643 ? 39.620 5.122 -12.683 1.00 69.56 643 LYS A O 1
ATOM 5049 N N . PHE A 1 644 ? 39.144 4.754 -10.505 1.00 69.12 644 PHE A N 1
ATOM 5050 C CA . PHE A 1 644 ? 38.085 5.752 -10.389 1.00 69.12 644 PHE A CA 1
ATOM 5051 C C . PHE A 1 644 ? 38.458 6.918 -9.476 1.00 69.12 644 PHE A C 1
ATOM 5053 O O . PHE A 1 644 ? 37.625 7.789 -9.301 1.00 69.12 644 PHE A O 1
ATOM 5060 N N . ASN A 1 645 ? 39.674 6.929 -8.925 1.00 68.56 645 ASN A N 1
ATOM 5061 C CA . ASN A 1 645 ? 40.215 7.960 -8.043 1.00 68.56 645 ASN A CA 1
ATOM 5062 C C . ASN A 1 645 ? 40.944 9.087 -8.777 1.00 68.56 645 ASN A C 1
ATOM 5064 O O . ASN A 1 645 ? 41.424 8.852 -9.912 1.00 68.56 645 ASN A O 1
#

Mean predicted aligned error: 17.31 Å

Radius of gyration: 32.34 Å; Cα contacts (8 Å, |Δi|>4): 970; chains: 1; bounding box: 88×58×96 Å

Foldseek 3Di:
DVDDDDPPVVLLVLQLVQLQVQLVVVCVVVVNDPPVVLAQAEFEQCQAPVSVLVSQVSNCCVVPVPQDPVNSVVCCVRHQVQLCVQCNQPHGPHPCRRVSSVVSNLQSCVPQAQGKYWGWDDDSNPHIHIDIDGHNHRCCVVDPNNCVPVVSVPDDDDDPVRVVVVVVVCVVCPVPFFFADDDDVVNDDAQDWDFGGQHPVRDTDTDGRHDDPDDPDDDDDDPVVVPPPPPDDDDDDDDDDLVPDDPVVNQVVLCVVLVHDDDVVCVVVVQDDQVLVCVQDPDGPGDDAFDKDWLCWAAEPNDTFIFIFTHPDPCLSVLLNVLRVLCPVWHKYKFKFFQKWKKKWKFWFDAPVLVVVCVVCFVVLQVVLCVLVVVQVVVVKGFDGWDKAFDDDDPDPRTTMIITITMIRRFQALCFVVSQVSQVVSVVVSVVVVTDIDDIGIDLQDPSTKMKIKTKAFLQSCDDDNDGSVLLQVLLVVLQVCQAVDVVSQVVLQVLLLSQLVRSCVQQVHDSVSQVVNQQVVQCPVHDGGHQKDWDWDADPNTIIIMIMGMTRDSGHLDDRCNVSGVSNVSSCSSRVVDGSRVSVRVSNVSSRSSSSSVSSCCSPPRPPVSVLVVLLVVVCVVVVPPPVCSVVSSVVCVVVVHRD

Sequence (645 aa):
SEYPVVDGKNSMDLYINAMKECYKLLKQKAGGKNIFESTDYLCFHTPFYKMIQKAFDSLVKVDKPNTTAQEAASLFLKKVEPSLFVSKRIGNIYTGSLYACLISLLYKIPDIQNKNTLLFSYGSGLCSTMLQAQVISNPLSKSQITDIDNMFNSRIKVSPEEYSKVMKYKEETYGKWRGKIEVDLNLIADNTFYLEAIDDKWRRSYKLKQLQGETLVKNNISAIERINNIDKMIPITQEKSFHKMTINDRREVIQRKLNDSLDHSLLESGGIDSEQGDKIIENVIGKLSLPLGIVPMLLINNQKYMVPMCTEEPSVVAATSSIGKFFAPHSFIASSSPNMMIGQVHLLHVQISEVNKIRERKASMINELNNCCQSMVKRGGGVKDIRIREISDSSNGNFKNYSLDVIINVCDAMGANITNTIAEKAKEIVTFMGIKTGISILSNYCIERTTESKFMIPVEHLSWKGHKGIEVAEKVIEAYQFAKTDMFRAVTHNKGIMNGIDAVCLATGQDWRAIESAAHAYATRKGGYQPLTHYEIVEMEGKKYLMGMLELPVAVGTIGGTITKNDLYRQALKIMGNPSTQVLSEIIVTVGLAQNFAALRAMAIEGIQKGHMKLHVRAIMNIAKVPEHLEVACFRFMSARNKFN

Nearest PDB structures (foldseek):
  6p7k-assembly1_A  TM=9.449E-01  e=5.374E-36  Burkholderia cenocepacia
  1qax-assembly1_A  TM=9.143E-01  e=1.160E-36  Pseudomonas sp. 'mevalonii'
  5wpj-assembly1_B  TM=8.380E-01  e=2.431E-36  Streptococcus pneumoniae
  7m66-assembly2_D  TM=8.615E-01  e=8.558E-32  Enterococcus faecalis
  7n7s-assembly2_C  TM=8.238E-01  e=4.759E-30  Elizabethkingia anophelis NUHP1

Secondary structure (DSSP, 8-state):
--SPP--HHHHHHHHHHHHHHHHHHHHHHTTT--HHHH-SEEEE--SSHHHHHHHHHHHHHHH-TT--HHHHHHHHHHHTGGGGHHHHHH---GGGHHHHHHHHHHHH-TT-TT-EEEEEEEETTTEEEEEEEE-SS-GGGGSS-S-HHHHHHTPPP--HHHHHHHHHHHHHHTTT--EE----GGGS-TT-EEEEEE-TT-PEEEEE-----S--------TTTTSTT-S--PPPP----GGGS-HHHHHHHHHHHHTS---HHHHHHTS--HHHHHTTSSS--------EEEEEEEEETTEEEEEEEE-SSTTHHHHHHHHHHHTTTS-BEEEE---EEEEEEEEEEE-HHHHHHHHHHHHHHHHHHHHTTHHHHTTT-EEEEEEEEE---S-STT-EEEEEEEEEE-TTB--HHHHHHHHHHHHHHHHHTT--EEEEEEES--TTSEEEEEEEEEGGGG-BTTB-HHHHHHHHHHHHHHHHH-HHHHHHHHHHHHHHHHHHHHHTT--HHHHHHHHHHHTTTTSS---SEEEEEEEETTEEEEEEEEEEE----SBSGGGGT-HHHHHHHHHTT---HHHHHHHHHHHHHHHHHHHHHHHHHT-THHHHHHHHHHHHHHHTT--GGGHHHHHHHHHHHT---

InterPro domains:
  IPR002202 Hydroxymethylglutaryl-CoA reductase, class I/II [PF00368] (247-616)
  IPR002202 Hydroxymethylglutaryl-CoA reductase, class I/II [PR00071] (280-301)
  IPR002202 Hydroxymethylglutaryl-CoA reductase, class I/II [PR00071] (307-327)
  IPR002202 Hydroxymethylglutaryl-CoA reductase, class I/II [PR00071] (403-421)
  IPR002202 Hydroxymethylglutaryl-CoA reductase, class I/II [PR00071] (544-565)
  IPR002202 Hydroxymethylglutaryl-CoA reductase, class I/II [PS50065] (250-616)
  IPR002202 Hydroxymethylglutaryl-CoA reductase, class I/II [PTHR10572] (85-619)
  IPR004553 Hydroxymethylglutaryl-CoA reductase, bacterial-type [TIGR00532] (237-617)
  IPR004553 Hydroxymethylglutaryl-CoA reductase, bacterial-type [cd00644] (240-620)
  IPR009023 Hydroxymethylglutaryl-CoA reductase, class I/II, NAD/NADP-binding domain superfamily [SSF55035] (340-446)
  IPR009029 Hydroxymethylglutaryl-CoA reductase, class I/II, substrate-binding domain superfamily [SSF56542] (240-629)
  IPR013746 Hydroxymethylglutaryl-coenzyme A synthase, C-terminal domain [PF08540] (65-209)
  IPR016039 Thiolase-like [G3DSA:3.40.47.10] (1-210)
  IPR016039 Thiolase-like [SSF53901] (1-207)
  IPR023074 Hydroxymethylglutaryl-CoA reductase, class I/II, catalytic domain superfamily [G3DSA:3.90.770.10] (238-380)
  IPR023074 Hydroxymethylglutaryl-CoA reductase, class I/II, catalytic domain superfamily [G3DSA:3.90.770.10] (422-605)